Protein AF-A0A6N7SQ50-F1 (afdb_monomer)

Foldseek 3Di:
DQDPVLLFLLLQLLQVLQVPDPQKDFPAWDDWPDDPVDPRGDHTGGQQWMDGQQKIKGAQHPFWFAKAFDWAAAPDDDDFDVVLVVLLVVLVCQDVVNVHDPVSVVVSVVVNVVSVVVRVVVCVVPRGTDGPDIGHTDGTAPPQWRMFMDHPHGTQGTHHDSSVLSVQSCCRPPPVVVVVLVVLVVDDLVRQLVVQLVVCVVVVVDPDSVVSSVVSNVVNVVSVVSNVSVVVVVVVSVVVCCVSPPDPDPFKDKDKDKDKDKDWDWAWDKDFDPDDDQDAQWKKFFCQDDPQGQHHGWMWGKDWDDDPNDIFIKIATADPRNPDGDPDPPGPNRIGGDCPDVVVVVCCVVVRMTTIDIDTDTDIDIDIHMDIDIDGGDPDDDDDDDDDDDDDDDDPPVPWAKAKDWDADPVPRAIKIFIDTPDDDDPVVVVVVQVVCVVVPWHQDPVVRTIIDRDDCCVVNVHDYDYDDDDDDDDDDDDDDDDDDDDDDDDDDDDWDWDKDWDADPPPRAIKIWIATPDDDDPVVVVVVQVVVVVVVWHDDPVRNTTIDNDRCVVVSVVD

Sequence (560 aa):
MSTYYEYRDVKVMIAHKLMNMEGWKVYGYKEDRSDGMTDYYDPANWGGVAEKNGYILCVNVYGAKEPEEIRKYNYTGFSYDNSITEKIKKLEAMTVEHGASEQEEQSAKLSIERLQKKAEESAENQNRYVVTGIIPGHMANPPRSNWHIEKDGIIIAKGNGILKYAKVDSYFNYSQYKKDYENFKKQSKEEYIKNNVSDLMHHHYYTDIEKATASAESHYNDMKDTAKLIEQFEAFINKLDTTCGGLLEEGDGTVYEKVTVTEYKKENKVFETESGEIKEGQCFILKTGFNYGRSKGYVYRIHRTEYDGKEHFHAYKLNGKLTKECTGRANQANYWSYITDEIFLKWIEKGNISWCEIKEVKTPYEVEKVIKKTIKAEKKTAQKTTTEATEETNIDINGLTFEVSEDTDTRTNEKIYLVKVAEKLSREDYIKVNKYIKSIGGYYSKFKHAFLFKEDPTTLLNCSKVETVTETEEKPTETTETATETPQQEETKQSINYNITEDTHTKTGAKIWIVSPDTELNKQDFAEIKRKFATLQGFYSSFKHGFIFKYDPTDLLTTA

pLDDT: mean 78.38, std 18.91, range [21.31, 96.94]

Mean predicted aligned error: 21.2 Å

Solvent-accessible surface area (backbone atoms only — not comparable to full-atom values): 33513 Å² total; per-residue (Å²): 134,88,58,75,60,41,54,36,46,37,37,36,55,50,50,57,53,42,67,75,38,90,71,44,48,74,41,65,66,45,71,66,65,49,41,94,91,55,91,51,80,40,68,50,35,46,60,27,40,33,38,25,88,77,26,40,39,39,41,67,46,92,49,60,45,72,65,42,75,39,68,47,66,48,85,72,80,87,78,81,62,63,76,56,55,56,49,42,57,58,37,72,63,42,30,58,95,70,73,38,50,74,68,51,29,52,52,27,52,58,48,39,54,52,50,50,52,50,47,52,57,50,49,60,57,67,46,51,44,48,78,82,48,70,44,80,47,46,75,46,55,54,91,93,32,47,29,34,32,30,41,94,94,40,77,76,46,71,43,60,73,65,60,72,50,32,85,53,39,56,48,76,76,36,74,63,50,36,49,54,53,56,48,60,73,71,48,52,74,69,56,48,33,52,52,45,28,52,50,40,46,72,72,59,77,35,97,45,69,69,62,31,44,55,50,26,52,50,51,50,52,54,49,50,54,48,51,55,49,50,52,55,45,54,55,46,54,52,50,54,47,56,68,47,58,61,79,69,57,99,62,48,47,77,49,77,45,82,45,79,42,81,43,74,46,82,41,59,40,84,41,79,38,96,73,75,66,99,44,70,70,38,34,35,34,29,64,40,70,50,83,66,79,30,48,52,74,44,40,32,34,29,40,71,44,80,54,97,94,38,84,45,38,32,27,34,22,44,41,100,62,66,80,48,68,38,83,59,80,92,45,66,43,23,56,45,76,66,59,77,40,73,67,45,55,54,30,42,76,71,56,40,30,44,33,31,46,78,45,82,39,80,44,78,45,81,40,80,39,76,44,85,42,79,41,74,59,77,81,86,70,77,92,83,80,88,79,95,76,91,78,86,78,91,71,91,59,92,84,68,59,56,47,45,42,81,51,66,40,93,87,76,74,43,66,31,33,37,39,36,67,80,65,90,66,52,80,68,54,45,53,53,52,54,50,52,40,43,74,76,69,27,46,79,36,87,86,76,73,26,33,40,27,78,59,86,53,48,83,83,66,76,49,68,83,57,90,78,82,88,85,80,90,87,85,87,84,87,79,92,81,86,88,81,90,87,89,86,84,89,82,90,80,78,89,82,56,70,48,78,46,82,50,65,38,94,90,74,73,44,67,31,27,39,41,26,63,80,61,93,66,54,81,63,60,46,52,50,50,54,50,58,36,42,78,70,69,25,44,81,34,85,91,72,68,25,31,40,26,82,55,86,56,66,77,69,59,75,76,105

Secondary structure (DSSP, 8-state):
---HHHHHHHHHHHHHHHHTSTT-EEEEEE-----TTSS-----EEEEEEEETTEEEEES--S-B--EEEEEE--S-----HHHHHHHHHHHT--GGGT--HHHHHHHHHHHHHHHHHHHHHHHHHHHEEEEEEEPPBPPPPTT-SEEEEETTEEEEEE--GGGGGGGTHHHH-HHHHHHHHHHTTS-HHHHHHHHHHHHHHTTS-S-HHHHHHHHHHHHHHHHHHHHHHHHHHHHHHHHHHHH-S---TT-EEEEEEEEEEEEEEEEEEEE-S---S-TT-EEEESS-BTTTB-TT-EEEEEEEEETTEEEEEEEEBPTTSSSB---TTSGGGEE---SSHHHHHHHHTTSEEEEEEEEEEEEEEEEEEEEEEEPPP-------------------TT--EEEEEEE-TTT--EEEEEEESS---HHHHHHHHHHHHHTT-EEETTTTEEEESS-THHHHT-----------------------------------EEEEEEE-TTT--EEEEEEESSPPPHHHHHHHHHHHHHTT-EEETTTTEEEESS--HHHHS--

Radius of gyration: 40.05 Å; Cα contacts (8 Å, |Δi|>4): 757; chains: 1; bounding box: 91×83×124 Å

Structure (mmCIF, N/CA/C/O backbone):
data_AF-A0A6N7SQ50-F1
#
_entry.id   AF-A0A6N7SQ50-F1
#
loop_
_atom_site.group_PDB
_atom_site.id
_atom_site.type_symbol
_atom_site.label_atom_id
_atom_site.label_alt_id
_atom_site.label_comp_id
_atom_site.label_asym_id
_atom_site.label_entity_id
_atom_site.label_seq_id
_atom_site.pdbx_PDB_ins_code
_atom_site.Cartn_x
_atom_site.Cartn_y
_atom_site.Cartn_z
_atom_site.occupancy
_atom_site.B_iso_or_equiv
_atom_site.auth_seq_id
_atom_site.auth_comp_id
_atom_site.auth_asym_id
_atom_site.auth_atom_id
_atom_site.pdbx_PDB_model_num
ATOM 1 N N . MET A 1 1 ? 16.322 -5.158 4.891 1.00 42.97 1 MET A N 1
ATOM 2 C CA . MET A 1 1 ? 15.306 -5.768 5.779 1.00 42.97 1 MET A CA 1
ATOM 3 C C . MET A 1 1 ? 14.389 -4.656 6.245 1.00 42.97 1 MET A C 1
ATOM 5 O O . MET A 1 1 ? 14.898 -3.564 6.432 1.00 42.97 1 MET A O 1
ATOM 9 N N . SER A 1 2 ? 13.091 -4.911 6.395 1.00 55.06 2 SER A N 1
ATOM 10 C CA . SER A 1 2 ? 12.177 -3.975 7.061 1.00 55.06 2 SER A CA 1
ATOM 11 C C . SER A 1 2 ? 12.349 -4.078 8.572 1.00 55.06 2 SER A C 1
ATOM 13 O O . SER A 1 2 ? 12.309 -5.187 9.108 1.00 55.06 2 SER A O 1
ATOM 15 N N . THR A 1 3 ? 12.514 -2.956 9.253 1.00 75.00 3 THR A N 1
ATOM 16 C CA . THR A 1 3 ? 12.590 -2.892 10.711 1.00 75.00 3 THR A CA 1
ATOM 17 C C . THR A 1 3 ? 11.198 -2.779 11.334 1.00 75.00 3 THR A C 1
ATOM 19 O O . THR A 1 3 ? 10.232 -2.348 10.703 1.00 75.00 3 THR A O 1
ATOM 22 N N . TYR A 1 4 ? 11.094 -3.173 12.604 1.00 79.62 4 TYR A N 1
ATOM 23 C CA . TYR A 1 4 ? 9.895 -2.953 13.417 1.00 79.62 4 TYR A CA 1
ATOM 24 C C . TYR A 1 4 ? 9.580 -1.452 13.569 1.00 79.62 4 TYR A C 1
ATOM 26 O O . TYR A 1 4 ? 8.415 -1.057 13.518 1.00 79.62 4 TYR A O 1
ATOM 34 N N . TYR A 1 5 ? 10.624 -0.625 13.685 1.00 85.25 5 TYR A N 1
ATOM 35 C CA . TYR A 1 5 ? 10.529 0.824 13.856 1.00 85.25 5 TYR A CA 1
ATOM 36 C C . TYR A 1 5 ? 9.897 1.511 12.640 1.00 85.25 5 TYR A C 1
ATOM 38 O O . TYR A 1 5 ? 8.868 2.153 12.805 1.00 85.25 5 TYR A O 1
ATOM 46 N N . GLU A 1 6 ? 10.358 1.237 11.412 1.00 89.19 6 GLU A N 1
ATOM 47 C CA . GLU A 1 6 ? 9.754 1.804 10.188 1.00 89.19 6 GLU A CA 1
ATOM 48 C C . GLU A 1 6 ? 8.232 1.543 10.083 1.00 89.19 6 GLU A C 1
ATOM 50 O O . GLU A 1 6 ? 7.4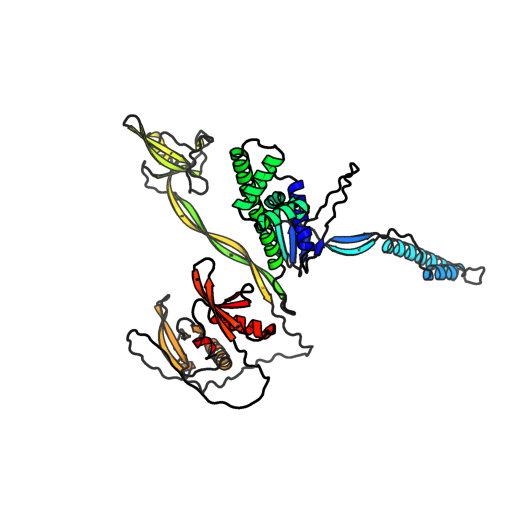86 2.365 9.552 1.00 89.19 6 GLU A O 1
ATOM 55 N N . TYR A 1 7 ? 7.743 0.405 10.597 1.00 90.69 7 TYR A N 1
ATOM 56 C CA . TYR A 1 7 ? 6.306 0.108 10.655 1.00 90.69 7 TYR A CA 1
ATOM 57 C C . TYR A 1 7 ? 5.567 0.817 11.797 1.00 90.69 7 TYR A C 1
ATOM 59 O O . TYR A 1 7 ? 4.370 1.072 11.662 1.00 90.69 7 TYR A O 1
ATOM 67 N N . ARG A 1 8 ? 6.227 1.107 12.924 1.00 91.38 8 ARG A N 1
ATOM 68 C CA . ARG A 1 8 ? 5.675 1.957 13.990 1.00 91.38 8 ARG A CA 1
ATOM 69 C C . ARG A 1 8 ? 5.523 3.385 13.477 1.00 91.38 8 ARG A C 1
ATOM 71 O O . ARG A 1 8 ? 4.431 3.933 13.581 1.00 91.38 8 ARG A O 1
ATOM 78 N N . ASP A 1 9 ? 6.570 3.920 12.866 1.00 91.69 9 ASP A N 1
ATOM 79 C CA . ASP A 1 9 ? 6.656 5.311 12.425 1.00 91.69 9 ASP A CA 1
ATOM 80 C C . ASP A 1 9 ? 5.571 5.596 11.361 1.00 91.69 9 ASP A C 1
ATOM 82 O O . ASP A 1 9 ? 4.674 6.408 11.582 1.00 91.69 9 ASP A O 1
ATOM 86 N N . VAL A 1 10 ? 5.479 4.772 10.303 1.00 94.38 10 VAL A N 1
ATOM 87 C CA . VAL A 1 10 ? 4.397 4.872 9.292 1.00 94.38 10 VAL A CA 1
ATOM 88 C C . VAL A 1 10 ? 2.995 4.754 9.892 1.00 94.38 10 VAL A C 1
ATOM 90 O O . VAL A 1 10 ? 2.074 5.440 9.445 1.00 94.38 10 VAL A O 1
ATOM 93 N N . LYS A 1 11 ? 2.798 3.892 10.896 1.00 94.56 11 LYS A N 1
ATOM 94 C CA . LYS A 1 11 ? 1.511 3.804 11.597 1.00 94.56 11 LYS A CA 1
ATOM 95 C C . LYS A 1 11 ? 1.208 5.107 12.343 1.00 94.56 11 LYS A C 1
ATOM 97 O O . LYS A 1 11 ? 0.099 5.610 12.212 1.00 94.56 11 LYS A O 1
ATOM 102 N N . VAL A 1 12 ? 2.164 5.667 13.082 1.00 94.31 12 VAL A N 1
ATOM 103 C CA . VAL A 1 12 ? 1.990 6.934 13.811 1.00 94.31 12 VAL A CA 1
ATOM 104 C C . VAL A 1 12 ? 1.664 8.082 12.849 1.00 94.31 12 VAL A C 1
ATOM 106 O O . VAL A 1 12 ? 0.665 8.764 13.071 1.00 94.31 12 VAL A O 1
ATOM 109 N N . MET A 1 13 ? 2.380 8.212 11.724 1.00 94.75 13 MET A N 1
ATOM 110 C CA . MET A 1 13 ? 2.063 9.199 10.675 1.00 94.75 13 MET A CA 1
ATOM 111 C C . MET A 1 13 ? 0.613 9.084 10.176 1.00 94.75 13 MET A C 1
ATOM 113 O O . MET A 1 13 ? -0.086 10.088 10.027 1.00 94.75 13 MET A O 1
ATOM 117 N N . ILE A 1 14 ? 0.154 7.857 9.889 1.00 96.06 14 ILE A N 1
ATOM 118 C CA . ILE A 1 14 ? -1.218 7.605 9.428 1.00 96.06 14 ILE A CA 1
ATOM 119 C C . ILE A 1 14 ? -2.209 7.967 10.542 1.00 96.06 14 ILE A C 1
ATOM 121 O O . ILE A 1 14 ? -3.156 8.701 10.281 1.00 96.06 14 ILE A O 1
ATOM 125 N N . ALA A 1 15 ? -1.974 7.529 11.781 1.00 95.94 15 ALA A N 1
ATOM 126 C CA . ALA A 1 15 ? -2.824 7.850 12.926 1.00 95.94 15 ALA A CA 1
ATOM 127 C C . ALA A 1 15 ? -2.977 9.366 13.119 1.00 95.94 15 ALA A C 1
ATOM 129 O O . ALA A 1 15 ? -4.099 9.854 13.228 1.00 95.94 15 ALA A O 1
ATOM 130 N N . HIS A 1 16 ? -1.872 10.120 13.100 1.00 93.94 16 HIS A N 1
ATOM 131 C CA . HIS A 1 16 ? -1.881 11.584 13.191 1.00 93.94 16 HIS A CA 1
ATOM 132 C C . HIS A 1 16 ? -2.691 12.221 12.069 1.00 93.94 16 HIS A C 1
ATOM 134 O O . HIS A 1 16 ? -3.482 13.125 12.323 1.00 93.94 16 HIS A O 1
ATOM 140 N N . LYS A 1 17 ? -2.534 11.750 10.829 1.00 94.62 17 LYS A N 1
ATOM 141 C CA . LYS A 1 17 ? -3.317 12.256 9.698 1.00 94.62 17 LYS A CA 1
ATOM 142 C C . LYS A 1 17 ? -4.808 12.010 9.881 1.00 94.62 17 LYS A C 1
ATOM 144 O O . LYS A 1 17 ? -5.578 12.953 9.756 1.00 94.62 17 LYS A O 1
ATOM 149 N N . LEU A 1 18 ? -5.199 10.790 10.240 1.00 95.38 18 LEU A N 1
ATOM 150 C CA . LEU A 1 18 ? -6.602 10.431 10.441 1.00 95.38 18 LEU A CA 1
ATOM 151 C C . LEU A 1 18 ? -7.224 11.189 11.625 1.00 95.38 18 LEU A C 1
ATOM 153 O O . LEU A 1 18 ? -8.330 11.690 11.489 1.00 95.38 18 LEU A O 1
ATOM 157 N N . MET A 1 19 ? -6.510 11.365 12.744 1.00 94.06 19 MET A N 1
ATOM 158 C CA . MET A 1 19 ? -6.997 12.157 13.890 1.00 94.06 19 MET A CA 1
ATOM 159 C C . MET A 1 19 ? -7.218 13.644 13.563 1.00 94.06 19 MET A C 1
ATOM 161 O O . MET A 1 19 ? -8.013 14.297 14.229 1.00 94.06 19 MET A O 1
ATOM 165 N N . ASN A 1 20 ? -6.542 14.176 12.539 1.00 92.38 20 ASN A N 1
ATOM 166 C CA . ASN A 1 20 ? -6.740 15.541 12.042 1.00 92.38 20 ASN A CA 1
ATOM 167 C C . ASN A 1 20 ? -7.801 15.638 10.921 1.00 92.38 20 ASN A C 1
ATOM 169 O O . ASN A 1 20 ? -8.004 16.720 10.371 1.00 92.38 20 ASN A O 1
ATOM 173 N N . MET A 1 21 ? -8.460 14.534 10.550 1.00 91.19 21 MET A N 1
ATOM 174 C CA . MET A 1 21 ? -9.491 14.491 9.509 1.00 91.19 21 MET A CA 1
ATOM 175 C C . MET A 1 21 ? -10.874 14.223 10.107 1.00 91.19 21 MET A C 1
ATOM 177 O O . MET A 1 21 ? -11.054 13.371 10.974 1.00 91.19 21 MET A O 1
ATOM 181 N N . GLU A 1 22 ? -11.883 14.928 9.600 1.00 88.81 22 GLU A N 1
ATOM 182 C CA . GLU A 1 22 ? -13.251 14.832 10.107 1.00 88.81 22 GLU A CA 1
ATOM 183 C C . GLU A 1 22 ? -13.849 13.424 9.925 1.00 88.81 22 GLU A C 1
ATOM 185 O O . GLU A 1 22 ? -13.666 12.768 8.892 1.00 88.81 22 GLU A O 1
ATOM 190 N N . GLY A 1 23 ? -14.585 12.954 10.935 1.00 89.12 23 GLY A N 1
ATOM 191 C CA . GLY A 1 23 ? -15.302 11.675 10.914 1.00 89.12 23 GLY A CA 1
ATOM 192 C C . GLY A 1 23 ? -14.444 10.422 11.131 1.00 89.12 23 GLY A C 1
ATOM 193 O O . GLY A 1 23 ? -14.994 9.323 11.099 1.00 89.12 23 GLY A O 1
ATOM 194 N N . TRP A 1 24 ? -13.132 10.551 11.357 1.00 94.56 24 TRP A N 1
ATOM 195 C CA . TRP A 1 24 ? -12.267 9.425 11.720 1.00 94.56 24 TRP A CA 1
ATOM 196 C C . TRP A 1 24 ? -12.158 9.246 13.234 1.00 94.56 24 TRP A C 1
ATOM 198 O O . TRP A 1 24 ? -11.878 10.183 13.978 1.00 94.56 24 TRP A O 1
ATOM 208 N N . LYS A 1 25 ? -12.295 8.000 13.686 1.00 94.69 25 LYS A N 1
ATOM 209 C CA . LYS A 1 25 ? -12.074 7.575 15.068 1.00 94.69 25 LYS A CA 1
ATOM 210 C C . LYS A 1 25 ? -10.915 6.585 15.105 1.00 94.69 25 LYS A C 1
ATOM 212 O O . LYS A 1 25 ? -11.013 5.477 14.584 1.00 94.69 25 LYS A O 1
ATOM 217 N N . VAL A 1 26 ? -9.793 7.002 15.686 1.00 95.75 26 VAL A N 1
ATOM 218 C CA . VAL A 1 26 ? -8.552 6.215 15.738 1.00 95.75 26 VAL A CA 1
ATOM 219 C C . VAL A 1 26 ? -8.467 5.471 17.070 1.00 95.75 26 VAL A C 1
ATOM 221 O O . VAL A 1 26 ? -8.563 6.079 18.134 1.00 95.75 26 VAL A O 1
ATOM 224 N N . TYR A 1 27 ? -8.279 4.152 17.020 1.00 94.06 27 TYR A N 1
ATOM 225 C CA . TYR A 1 27 ? -8.264 3.280 18.196 1.00 94.06 27 TYR A CA 1
ATOM 226 C C . TYR A 1 27 ? -6.853 2.805 18.541 1.00 94.06 27 TYR A C 1
ATOM 228 O O . TYR A 1 27 ? -6.046 2.520 17.656 1.00 94.06 27 TYR A O 1
ATOM 236 N N . GLY A 1 28 ? -6.554 2.681 19.838 1.00 89.31 28 GLY A N 1
ATOM 237 C CA . GLY A 1 28 ? -5.260 2.175 20.306 1.00 89.31 28 GLY A CA 1
ATOM 238 C C . GLY A 1 28 ? -4.066 3.026 19.859 1.00 89.31 28 GLY A C 1
ATOM 239 O O . GLY A 1 28 ? -2.992 2.481 19.609 1.00 89.31 28 GLY A O 1
ATOM 240 N N . TYR A 1 29 ? -4.261 4.338 19.686 1.00 94.12 29 TYR A N 1
ATOM 241 C CA . TYR A 1 29 ? -3.161 5.295 19.580 1.00 94.12 29 TYR A CA 1
ATOM 242 C C . TYR A 1 29 ? -2.625 5.619 20.978 1.00 94.12 29 TYR A C 1
ATOM 244 O O . TYR A 1 29 ? -3.387 5.763 21.934 1.00 94.12 29 TYR A O 1
ATOM 252 N N . LYS A 1 30 ? -1.305 5.736 21.069 1.00 92.25 30 LYS A N 1
ATOM 253 C CA . LYS A 1 30 ? -0.542 6.126 22.244 1.00 92.25 30 LYS A CA 1
ATOM 254 C C . LYS A 1 30 ? 0.427 7.229 21.826 1.00 92.25 30 LYS A C 1
ATOM 256 O O . LYS A 1 30 ? 1.180 7.058 20.869 1.00 92.25 30 LYS A O 1
ATOM 261 N N . GLU A 1 31 ? 0.384 8.341 22.549 1.00 92.00 31 GLU A N 1
ATOM 262 C CA . GLU A 1 31 ? 1.314 9.464 22.400 1.00 92.00 31 GLU A CA 1
ATOM 263 C C . GLU A 1 31 ? 2.747 9.094 22.810 1.00 92.00 31 GLU A C 1
ATOM 265 O O . GLU A 1 31 ? 2.959 8.108 23.516 1.00 92.00 31 GLU A O 1
ATOM 270 N N . ASP A 1 32 ? 3.722 9.891 22.374 1.00 90.31 32 ASP A N 1
ATOM 271 C CA . ASP A 1 32 ? 5.096 9.759 22.854 1.00 90.31 32 ASP A CA 1
ATOM 272 C C . ASP A 1 32 ? 5.177 10.211 24.316 1.00 90.31 32 ASP A C 1
ATOM 274 O O . ASP A 1 32 ? 4.696 11.288 24.673 1.00 90.31 32 ASP A O 1
ATOM 278 N N . ARG A 1 33 ? 5.759 9.360 25.159 1.00 89.62 33 ARG A N 1
ATOM 279 C CA . ARG A 1 33 ? 6.016 9.607 26.582 1.00 89.62 33 ARG A CA 1
ATOM 280 C C . ARG A 1 33 ? 7.491 9.422 26.933 1.00 89.62 33 ARG A C 1
ATOM 282 O O . ARG A 1 33 ? 7.827 9.338 28.110 1.00 89.62 33 ARG A O 1
ATOM 289 N N . SER A 1 34 ? 8.357 9.353 25.923 1.00 86.75 34 SER A N 1
ATOM 290 C CA . SER A 1 34 ? 9.804 9.323 26.103 1.00 86.75 34 SER A CA 1
ATOM 291 C C . SER A 1 34 ? 10.277 10.622 26.746 1.00 86.75 34 SER A C 1
ATOM 293 O O . SER A 1 34 ? 9.889 11.711 26.319 1.00 86.75 34 SER A O 1
ATOM 295 N N . ASP A 1 35 ? 11.153 10.515 27.736 1.00 83.81 35 ASP A N 1
ATOM 296 C CA . ASP A 1 35 ? 11.762 11.666 28.392 1.00 83.81 35 ASP A CA 1
ATOM 297 C C . ASP A 1 35 ? 13.236 11.763 27.989 1.00 83.81 35 ASP A C 1
ATOM 299 O O . ASP A 1 35 ? 14.040 10.893 28.305 1.00 83.81 35 ASP A O 1
ATOM 303 N N . GLY A 1 36 ? 13.599 12.842 27.290 1.00 80.19 36 GLY A N 1
ATOM 304 C CA . GLY A 1 36 ? 14.973 13.081 26.842 1.00 80.19 36 GLY A CA 1
ATOM 305 C C . GLY A 1 36 ? 15.967 13.402 27.967 1.00 80.19 36 GLY A C 1
ATOM 306 O O . GLY A 1 36 ? 17.165 13.476 27.698 1.00 80.19 36 GLY A O 1
ATOM 307 N N . MET A 1 37 ? 15.493 13.607 29.202 1.00 87.62 37 MET A N 1
ATOM 308 C CA . MET A 1 37 ? 16.325 13.821 30.392 1.00 87.62 37 MET A CA 1
ATOM 309 C C . MET A 1 37 ? 16.584 12.532 31.189 1.00 87.62 37 MET A C 1
ATOM 311 O O . MET A 1 37 ? 17.378 12.557 32.132 1.00 87.62 37 MET A O 1
ATOM 315 N N . THR A 1 38 ? 15.951 11.413 30.824 1.00 84.31 38 THR A N 1
ATOM 316 C CA . THR A 1 38 ? 16.150 10.093 31.443 1.00 84.31 38 THR A CA 1
ATOM 317 C C . THR A 1 38 ? 16.383 9.015 30.376 1.00 84.31 38 THR A C 1
ATOM 319 O O . THR A 1 38 ? 16.444 9.295 29.182 1.00 84.31 38 THR A O 1
ATOM 322 N N . ASP A 1 39 ? 16.568 7.761 30.789 1.00 83.69 39 ASP A N 1
ATOM 323 C CA . ASP A 1 39 ? 16.611 6.597 29.894 1.00 83.69 39 ASP A CA 1
ATOM 324 C C . ASP A 1 39 ? 15.210 6.022 29.594 1.00 83.69 39 ASP A C 1
ATOM 326 O O . ASP A 1 39 ? 15.081 4.983 28.938 1.00 83.69 39 ASP A O 1
ATOM 330 N N . TYR A 1 40 ? 14.144 6.702 30.037 1.00 87.94 40 TYR A N 1
ATOM 331 C CA . TYR A 1 40 ? 12.764 6.287 29.817 1.00 87.94 40 TYR A CA 1
ATOM 332 C C . TYR A 1 40 ? 12.337 6.521 28.360 1.00 87.94 40 TYR A C 1
ATOM 334 O O . TYR A 1 40 ? 11.909 7.607 27.969 1.00 87.94 40 TYR A O 1
ATOM 342 N N . TYR A 1 41 ? 12.446 5.468 27.549 1.00 86.19 41 TYR A N 1
ATOM 343 C CA . TYR A 1 41 ? 12.043 5.458 26.144 1.00 86.19 41 TYR A CA 1
ATOM 344 C C . TYR A 1 41 ? 10.659 4.820 25.968 1.00 86.19 41 TYR A C 1
ATOM 346 O O . TYR A 1 41 ? 10.516 3.597 26.044 1.00 86.19 41 TYR A O 1
ATOM 354 N N . ASP A 1 42 ? 9.643 5.642 25.695 1.00 88.19 42 ASP A N 1
ATOM 355 C CA . ASP A 1 42 ? 8.258 5.200 25.507 1.00 88.19 42 ASP A CA 1
ATOM 356 C C . ASP A 1 42 ? 7.583 5.905 24.308 1.00 88.19 42 ASP A C 1
ATOM 358 O O . ASP A 1 42 ? 6.680 6.731 24.476 1.00 88.19 42 ASP A O 1
ATOM 362 N N . PRO A 1 43 ? 8.048 5.612 23.079 1.00 89.50 43 PRO A N 1
ATOM 363 C CA . PRO A 1 43 ? 7.697 6.341 21.863 1.00 89.50 43 PRO A CA 1
ATOM 364 C C . PRO A 1 43 ? 6.237 6.153 21.444 1.00 89.50 43 PRO A C 1
ATOM 366 O O . PRO A 1 43 ? 5.610 5.124 21.727 1.00 89.50 43 PRO A O 1
ATOM 369 N N . ALA A 1 44 ? 5.732 7.109 20.658 1.00 92.38 44 ALA A N 1
ATOM 370 C CA . ALA A 1 44 ? 4.391 7.038 20.083 1.00 92.38 44 ALA A CA 1
ATOM 371 C C . ALA A 1 44 ? 4.160 5.719 19.322 1.00 92.38 44 ALA A C 1
ATOM 373 O O . ALA A 1 44 ? 5.038 5.196 18.628 1.00 92.38 44 ALA A O 1
ATOM 374 N N . ASN A 1 45 ? 2.952 5.168 19.431 1.00 93.38 45 ASN A N 1
ATOM 375 C CA . ASN A 1 45 ? 2.585 3.913 18.782 1.00 93.38 45 ASN A CA 1
ATOM 376 C C . ASN A 1 45 ? 1.092 3.897 18.438 1.00 93.38 45 ASN A C 1
ATOM 378 O O . ASN A 1 45 ? 0.273 4.527 19.100 1.00 93.38 45 ASN A O 1
ATOM 382 N N . TRP A 1 46 ? 0.718 3.129 17.421 1.00 95.12 46 TRP A N 1
ATOM 383 C CA . TRP A 1 46 ? -0.677 2.904 17.057 1.00 95.12 46 TRP A CA 1
ATOM 384 C C . TRP A 1 46 ? -0.934 1.424 16.791 1.00 95.12 46 TRP A C 1
ATOM 386 O O . TRP A 1 46 ? -0.167 0.768 16.082 1.00 95.12 46 TRP A O 1
ATOM 396 N N . GLY A 1 47 ? -2.037 0.901 17.329 1.00 92.06 47 GLY A N 1
ATOM 397 C CA . GLY A 1 47 ? -2.509 -0.464 17.081 1.00 92.06 47 GLY A CA 1
ATOM 398 C C . GLY A 1 47 ? -2.879 -0.753 15.621 1.00 92.06 47 GLY A C 1
ATOM 399 O O . GLY A 1 47 ? -2.911 -1.916 15.232 1.00 92.06 47 GLY A O 1
ATOM 400 N N . GLY A 1 48 ? -3.094 0.283 14.801 1.00 94.94 48 GLY A N 1
ATOM 401 C CA . GLY A 1 48 ? -3.380 0.134 13.372 1.00 94.94 48 GLY A CA 1
ATOM 402 C C . GLY A 1 48 ? -4.863 0.004 13.027 1.00 94.94 48 GLY A C 1
ATOM 403 O O . GLY A 1 48 ? -5.164 -0.421 11.919 1.00 94.94 48 GLY A O 1
ATOM 404 N N . VAL A 1 49 ? -5.781 0.339 13.941 1.00 96.62 49 VAL A N 1
ATOM 405 C CA . VAL A 1 49 ? -7.237 0.273 13.718 1.00 96.62 49 VAL A CA 1
ATOM 406 C C . VAL A 1 49 ? -7.846 1.673 13.801 1.00 96.62 49 VAL A C 1
ATOM 408 O O . VAL A 1 49 ? -7.616 2.402 14.770 1.00 96.62 49 VAL A O 1
ATOM 411 N N . ALA A 1 50 ? -8.619 2.056 12.788 1.00 96.69 50 ALA A N 1
ATOM 412 C CA . ALA A 1 50 ? -9.440 3.266 12.782 1.00 96.69 50 ALA A CA 1
ATOM 413 C C . ALA A 1 50 ? -10.779 3.009 12.082 1.00 96.69 50 ALA A C 1
ATOM 415 O O . ALA A 1 50 ? -10.902 2.090 11.280 1.00 96.69 50 ALA A O 1
ATOM 416 N N . GLU A 1 51 ? -11.773 3.838 12.367 1.00 94.75 51 GLU A N 1
ATOM 417 C CA . GLU A 1 51 ? -13.134 3.718 11.847 1.00 94.75 51 GLU A CA 1
ATOM 418 C C . GLU A 1 51 ? -13.620 5.061 11.296 1.00 94.75 51 GLU A C 1
ATOM 420 O O . GLU A 1 51 ? -13.318 6.112 11.864 1.00 94.75 51 GLU A O 1
ATOM 425 N N . LYS A 1 52 ? -14.392 5.025 10.208 1.00 92.50 52 LYS A N 1
ATOM 426 C CA . LYS A 1 52 ? -15.148 6.166 9.673 1.00 92.50 52 LYS A CA 1
ATOM 427 C C . LYS A 1 52 ? -16.389 5.648 8.955 1.00 92.50 52 LYS A C 1
ATOM 429 O O . LYS A 1 52 ? -16.263 4.779 8.102 1.00 92.50 52 LYS A O 1
ATOM 434 N N . ASN A 1 53 ? -17.580 6.167 9.262 1.00 87.81 53 ASN A N 1
ATOM 435 C CA . ASN A 1 53 ? -18.846 5.825 8.579 1.00 87.81 53 ASN A CA 1
ATOM 436 C C . ASN A 1 53 ? -19.169 4.307 8.492 1.00 87.81 53 ASN A C 1
ATOM 438 O O . ASN A 1 53 ? -19.712 3.829 7.488 1.00 87.81 53 ASN A O 1
ATOM 442 N N . GLY A 1 54 ? -18.795 3.531 9.518 1.00 87.56 54 GLY A N 1
ATOM 443 C CA . GLY A 1 54 ? -18.932 2.066 9.538 1.00 87.56 54 GLY A CA 1
ATOM 444 C C . GLY A 1 54 ? -17.947 1.309 8.634 1.00 87.56 54 GLY A C 1
ATOM 445 O O . GLY A 1 54 ? -18.077 0.100 8.468 1.00 87.56 54 GLY A O 1
ATOM 446 N N . TYR A 1 55 ? -16.971 1.997 8.036 1.00 92.81 55 TYR A N 1
ATOM 447 C CA . TYR A 1 55 ? -15.800 1.379 7.420 1.00 92.81 55 TYR A CA 1
ATOM 448 C C . TYR A 1 55 ? -14.686 1.268 8.459 1.00 92.81 55 TYR A C 1
ATOM 450 O O . TYR A 1 55 ? -14.402 2.232 9.175 1.00 92.81 55 TYR A O 1
ATOM 458 N N . ILE A 1 56 ? -14.024 0.116 8.498 1.00 95.06 56 ILE A N 1
ATOM 459 C CA . ILE A 1 56 ? -12.894 -0.170 9.380 1.00 95.06 56 ILE A CA 1
ATOM 460 C C . ILE A 1 56 ? -11.626 -0.183 8.528 1.00 95.06 56 ILE A C 1
ATOM 462 O O . ILE A 1 56 ? -11.535 -0.887 7.523 1.00 95.06 56 ILE A O 1
ATOM 466 N N . LEU A 1 57 ? -10.644 0.623 8.920 1.00 96.94 57 LEU A N 1
ATOM 467 C CA . LEU A 1 57 ? -9.303 0.655 8.354 1.00 96.94 57 LEU A CA 1
ATOM 468 C C . LEU A 1 57 ? -8.354 -0.126 9.263 1.00 96.94 57 LEU A C 1
ATOM 470 O O . LEU A 1 57 ? -8.186 0.216 10.435 1.00 96.94 57 LEU A O 1
ATOM 474 N N . CYS A 1 58 ? -7.658 -1.096 8.679 1.00 96.56 58 CYS A N 1
ATOM 475 C CA . CYS A 1 58 ? -6.645 -1.902 9.345 1.00 96.56 58 CYS A CA 1
ATOM 476 C C . CYS A 1 58 ? -5.279 -1.706 8.677 1.00 96.56 58 CYS A C 1
ATOM 478 O O . CYS A 1 58 ? -5.119 -1.932 7.477 1.00 96.56 58 CYS A O 1
ATOM 480 N N . VAL A 1 59 ? -4.270 -1.319 9.458 1.00 96.19 59 VAL A N 1
ATOM 481 C CA . VAL A 1 59 ? -2.906 -0.999 9.015 1.00 96.19 59 VAL A CA 1
ATOM 482 C C . VAL A 1 59 ? -1.906 -1.839 9.802 1.00 96.19 59 VAL A C 1
ATOM 484 O O . VAL A 1 59 ? -1.703 -1.640 10.994 1.00 96.19 59 VAL A O 1
ATOM 487 N N . ASN A 1 60 ? -1.260 -2.786 9.119 1.00 93.75 60 ASN A N 1
ATOM 488 C CA . ASN A 1 60 ? -0.272 -3.711 9.683 1.00 93.75 60 ASN A CA 1
ATOM 489 C C . ASN A 1 60 ? -0.736 -4.443 10.969 1.00 93.75 60 ASN A C 1
ATOM 491 O O . ASN A 1 60 ? 0.061 -4.696 11.871 1.00 93.75 60 ASN A O 1
ATOM 495 N N . VAL A 1 61 ? -2.030 -4.783 11.045 1.00 91.88 61 VAL A N 1
ATOM 496 C CA . VAL A 1 61 ? -2.596 -5.669 12.075 1.00 91.88 61 VAL A CA 1
ATOM 497 C C . VAL A 1 61 ? -2.050 -7.097 11.940 1.00 91.88 61 VAL A C 1
ATOM 499 O O . VAL A 1 61 ? -1.817 -7.574 10.825 1.00 91.88 61 VAL A O 1
ATOM 502 N N . TYR A 1 62 ? -1.844 -7.765 13.080 1.00 83.50 62 TYR A N 1
ATOM 503 C CA . TYR A 1 62 ? -1.215 -9.093 13.177 1.00 83.50 62 TYR A CA 1
ATOM 504 C C . TYR A 1 62 ? -2.131 -10.243 12.725 1.00 83.50 62 TYR A C 1
ATOM 506 O O . TYR A 1 62 ? -1.666 -11.215 12.135 1.00 83.50 62 TYR A O 1
ATOM 514 N N . GLY A 1 63 ? -3.433 -10.132 12.983 1.00 89.94 63 GLY A N 1
ATOM 515 C CA . GLY A 1 63 ? -4.433 -11.156 12.692 1.00 89.94 63 GLY A CA 1
ATOM 516 C C . GLY A 1 63 ? -5.841 -10.600 12.875 1.00 89.94 63 GLY A C 1
ATOM 517 O O . GLY A 1 63 ? -5.993 -9.413 13.157 1.00 89.94 63 GLY A O 1
ATOM 518 N N . ALA A 1 64 ? -6.851 -11.451 12.702 1.00 92.56 64 ALA A N 1
ATOM 519 C CA . ALA A 1 64 ? -8.232 -11.082 12.989 1.00 92.56 64 ALA A CA 1
ATOM 520 C C . ALA A 1 64 ? -8.449 -10.938 14.504 1.00 92.56 64 ALA A C 1
ATOM 522 O O . ALA A 1 64 ? -7.791 -11.622 15.294 1.00 92.56 64 ALA A O 1
ATOM 523 N N . LYS A 1 65 ? -9.381 -10.071 14.898 1.00 92.81 65 LYS A N 1
ATOM 524 C CA . LYS A 1 65 ? -9.793 -9.864 16.289 1.00 92.81 65 LYS A CA 1
ATOM 525 C C . LYS A 1 65 ? -11.299 -9.658 16.379 1.00 92.81 65 LYS A C 1
ATOM 527 O O . LYS A 1 65 ? -11.876 -8.967 15.546 1.00 92.81 65 LYS A O 1
ATOM 532 N N . GLU A 1 66 ? -11.893 -10.176 17.444 1.00 91.94 66 GLU A N 1
ATOM 533 C CA . GLU A 1 66 ? -13.249 -9.813 17.862 1.00 91.94 66 GLU A CA 1
ATOM 534 C C . GLU A 1 66 ? -13.298 -8.376 18.425 1.00 91.94 66 GLU A C 1
ATOM 536 O O . GLU A 1 66 ? -12.245 -7.826 18.774 1.00 91.94 66 GLU A O 1
ATOM 541 N N . PRO A 1 67 ? -14.487 -7.749 18.527 1.00 91.38 67 PRO A N 1
ATOM 542 C CA . PRO A 1 67 ? -14.636 -6.432 19.143 1.00 91.38 67 PRO A CA 1
ATOM 543 C C . PRO A 1 67 ? -14.122 -6.403 20.590 1.00 91.38 67 PRO A C 1
ATOM 545 O O . PRO A 1 67 ? -14.415 -7.298 21.382 1.00 91.38 67 PRO A O 1
ATOM 548 N N . GLU A 1 68 ? -13.372 -5.359 20.948 1.00 89.38 68 GLU A N 1
ATOM 549 C CA . GLU A 1 68 ? -12.665 -5.260 22.235 1.00 89.38 68 GLU A CA 1
ATOM 550 C C . GLU A 1 68 ? -13.133 -4.023 23.020 1.00 89.38 68 GLU A C 1
ATOM 552 O O . GLU A 1 68 ? -13.111 -2.902 22.513 1.00 89.38 68 GLU A O 1
ATOM 557 N N . GLU A 1 69 ? -13.575 -4.204 24.266 1.00 88.56 69 GLU A N 1
ATOM 558 C CA . GLU A 1 69 ? -14.023 -3.099 25.124 1.00 88.56 69 GLU A CA 1
ATOM 559 C C . GLU A 1 69 ? -12.861 -2.187 25.540 1.00 88.56 69 GLU A C 1
ATOM 561 O O . GLU A 1 69 ? -11.854 -2.634 26.092 1.00 88.56 69 GLU A O 1
ATOM 566 N N . ILE A 1 70 ? -13.041 -0.877 25.384 1.00 84.38 70 ILE A N 1
ATOM 567 C CA . ILE A 1 70 ? -12.132 0.131 25.930 1.00 84.38 70 ILE A CA 1
ATOM 568 C C . ILE A 1 70 ? -12.534 0.374 27.384 1.00 84.38 70 ILE A C 1
ATOM 570 O O . ILE A 1 70 ? -13.568 0.981 27.665 1.00 84.38 70 ILE A O 1
ATOM 574 N N . ARG A 1 71 ? -11.724 -0.127 28.317 1.00 83.56 71 ARG A N 1
ATOM 575 C CA . ARG A 1 71 ? -12.011 -0.116 29.758 1.00 83.56 71 ARG A CA 1
ATOM 576 C C . ARG A 1 71 ? -11.228 0.987 30.468 1.00 83.56 71 ARG A C 1
ATOM 578 O O . ARG A 1 71 ? -10.000 0.999 30.441 1.00 83.56 71 ARG A O 1
ATOM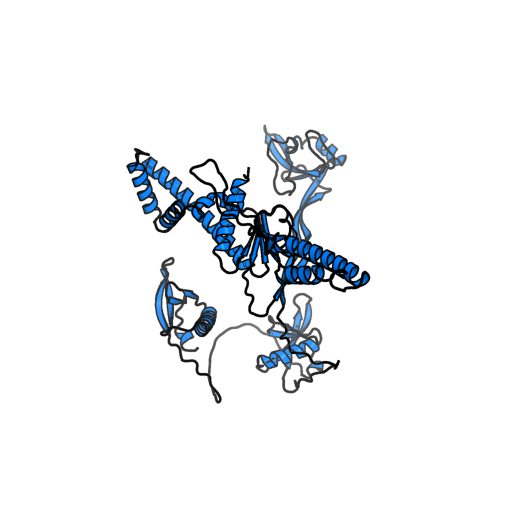 585 N N . LYS A 1 72 ? -11.934 1.896 31.145 1.00 80.31 72 LYS A N 1
ATOM 586 C CA . LYS A 1 72 ? -11.361 2.914 32.036 1.00 80.31 72 LYS A CA 1
ATOM 587 C C . LYS A 1 72 ? -11.544 2.473 33.485 1.00 80.31 72 LYS A C 1
ATOM 589 O O . LYS A 1 72 ? -12.663 2.465 33.988 1.00 80.31 72 LYS A O 1
ATOM 594 N N . TYR A 1 73 ? -10.451 2.109 34.144 1.00 73.81 73 TYR A N 1
ATOM 595 C CA . TYR A 1 73 ? -10.473 1.622 35.523 1.00 73.81 73 TYR A CA 1
ATOM 596 C C . TYR A 1 73 ? -10.737 2.761 36.521 1.00 73.81 73 TYR A C 1
ATOM 598 O O . TYR A 1 73 ? -10.195 3.861 36.380 1.00 73.81 73 TYR A O 1
ATOM 606 N N . ASN A 1 74 ? -11.586 2.501 37.519 1.00 69.31 74 ASN A N 1
ATOM 607 C CA . ASN A 1 74 ? -11.965 3.475 38.545 1.00 69.31 74 ASN A CA 1
ATOM 608 C C . ASN A 1 74 ? -11.032 3.341 39.757 1.00 69.31 74 ASN A C 1
ATOM 610 O O . ASN A 1 74 ? -11.262 2.533 40.647 1.00 69.31 74 ASN A O 1
ATOM 614 N N . TYR A 1 75 ? -9.972 4.151 39.808 1.00 62.31 75 TYR A N 1
ATOM 615 C CA . TYR A 1 75 ? -9.003 4.130 40.918 1.00 62.31 75 TYR A CA 1
ATOM 616 C C . TYR A 1 75 ? -9.444 4.935 42.160 1.00 62.31 75 TYR A C 1
ATOM 618 O O . TYR A 1 75 ? -8.722 4.989 43.152 1.00 62.31 75 TYR A O 1
ATOM 626 N N . THR A 1 76 ? -10.609 5.588 42.119 1.00 57.00 76 THR A N 1
ATOM 627 C CA . THR A 1 76 ? -11.172 6.365 43.235 1.00 57.00 76 THR A CA 1
ATOM 628 C C . THR A 1 76 ? -11.926 5.456 44.201 1.00 57.00 76 THR A C 1
ATOM 630 O O . THR A 1 76 ? -12.906 4.823 43.815 1.00 57.00 76 THR A O 1
ATOM 633 N N . GLY A 1 77 ? -11.469 5.395 45.452 1.00 52.34 77 GLY A N 1
ATOM 634 C CA . GLY A 1 77 ? -11.923 4.408 46.429 1.00 52.34 77 GLY A CA 1
ATOM 635 C C . GLY A 1 77 ? -13.379 4.544 46.890 1.00 52.34 77 GLY A C 1
ATOM 636 O O . GLY A 1 77 ? -13.802 5.601 47.343 1.00 52.34 77 GLY A O 1
ATOM 637 N N . PHE A 1 78 ? -14.083 3.413 46.824 1.00 47.16 78 PHE A N 1
ATOM 638 C CA . PHE A 1 78 ? -14.983 2.852 47.841 1.00 47.16 78 PHE A CA 1
ATOM 639 C C . PHE A 1 78 ? -15.862 3.818 48.667 1.00 47.16 78 PHE A C 1
ATOM 641 O O . PHE A 1 78 ? -15.412 4.448 49.623 1.00 47.16 78 PHE A O 1
ATOM 648 N N . SER A 1 79 ? -17.168 3.796 48.391 1.00 48.25 79 SER A N 1
ATOM 649 C CA . SER A 1 79 ? -18.216 4.277 49.297 1.00 48.25 79 SER A CA 1
ATOM 650 C C . SER A 1 79 ? -19.408 3.318 49.235 1.00 48.25 79 SER A C 1
ATOM 652 O O . SER A 1 79 ? -19.831 2.942 48.142 1.00 48.25 79 SER A O 1
ATOM 654 N N . TYR A 1 80 ? -19.937 2.901 50.388 1.00 54.16 80 TYR A N 1
ATOM 655 C CA . TYR A 1 80 ? -21.142 2.067 50.446 1.00 54.16 80 TYR A CA 1
ATOM 656 C C . TYR A 1 80 ? -22.392 2.892 50.108 1.00 54.16 80 TYR A C 1
ATOM 658 O O . TYR A 1 80 ? -22.536 4.030 50.554 1.00 54.16 80 TYR A O 1
ATOM 666 N N . ASP A 1 81 ? -23.341 2.293 49.385 1.00 64.81 81 ASP A N 1
ATOM 667 C CA . ASP A 1 81 ? -24.677 2.868 49.203 1.00 64.81 81 ASP A CA 1
ATOM 668 C C . ASP A 1 81 ? -25.378 2.984 50.570 1.00 64.81 81 ASP A C 1
ATOM 670 O O . ASP A 1 81 ? -25.760 1.981 51.183 1.00 64.81 81 ASP A O 1
ATOM 674 N N . ASN A 1 82 ? -25.562 4.223 51.042 1.00 68.81 82 ASN A N 1
ATOM 675 C CA . ASN A 1 82 ? -26.210 4.530 52.321 1.00 68.81 82 ASN A CA 1
ATOM 676 C C . ASN A 1 82 ? -27.581 3.847 52.475 1.00 68.81 82 ASN A C 1
ATOM 678 O O . ASN A 1 82 ? -27.950 3.472 53.587 1.00 68.81 82 ASN A O 1
ATOM 682 N N . SER A 1 83 ? -28.315 3.619 51.379 1.00 76.12 83 SER A N 1
ATOM 683 C CA . SER A 1 83 ? -29.630 2.972 51.413 1.00 76.12 83 SER A CA 1
ATOM 684 C C . SER A 1 83 ? -29.570 1.477 51.756 1.00 76.12 83 SER A C 1
ATOM 686 O O . SER A 1 83 ? -30.557 0.922 52.249 1.00 76.12 83 SER A O 1
ATOM 688 N N . ILE A 1 84 ? -28.430 0.816 51.524 1.00 75.31 84 ILE A N 1
ATOM 689 C CA . ILE A 1 84 ? -28.177 -0.566 51.952 1.00 75.31 84 ILE A CA 1
ATOM 690 C C . ILE A 1 84 ? -27.752 -0.569 53.423 1.00 75.31 84 ILE A C 1
ATOM 692 O O . ILE A 1 84 ? -28.313 -1.326 54.215 1.00 75.31 84 ILE A O 1
ATOM 696 N N . THR A 1 85 ? -26.855 0.340 53.812 1.00 77.31 85 THR A N 1
ATOM 697 C CA . THR A 1 85 ? -26.405 0.520 55.203 1.00 77.31 85 THR A CA 1
ATOM 698 C C . THR A 1 85 ? -27.573 0.794 56.159 1.00 77.31 85 THR A C 1
ATOM 700 O O . THR A 1 85 ? -27.647 0.209 57.237 1.00 77.31 85 THR A O 1
ATOM 703 N N . GLU A 1 86 ? -28.537 1.630 55.764 1.00 82.88 86 GLU A N 1
ATOM 704 C CA . GLU A 1 86 ? -29.756 1.878 56.547 1.00 82.88 86 GLU A CA 1
ATOM 705 C C . GLU A 1 86 ? -30.679 0.657 56.658 1.00 82.88 86 GLU A C 1
ATOM 707 O O . GLU A 1 86 ? -31.346 0.484 57.679 1.00 82.88 86 GLU A O 1
ATOM 712 N N . LYS A 1 87 ? -30.744 -0.193 55.625 1.00 84.62 87 LYS A N 1
ATOM 713 C CA . LYS A 1 87 ? -31.546 -1.427 55.656 1.00 84.62 87 LYS A CA 1
ATOM 714 C C . LYS A 1 87 ? -30.912 -2.481 56.553 1.00 84.62 87 LYS A C 1
ATOM 716 O O . LYS A 1 87 ? -31.637 -3.106 57.316 1.00 84.62 87 LYS A O 1
ATOM 721 N N . ILE A 1 88 ? -29.587 -2.627 56.511 1.00 84.50 88 ILE A N 1
ATOM 722 C CA . ILE A 1 88 ? -28.846 -3.518 57.412 1.00 84.50 88 ILE A CA 1
ATOM 723 C C . ILE A 1 88 ? -29.083 -3.094 58.868 1.00 84.50 88 ILE A C 1
ATOM 725 O O . ILE A 1 88 ? -29.593 -3.902 59.633 1.00 84.50 88 ILE A O 1
ATOM 729 N N . LYS A 1 89 ? -28.909 -1.808 59.212 1.00 85.69 89 LYS A N 1
ATOM 730 C CA . LYS A 1 89 ? -29.210 -1.289 60.565 1.00 85.69 89 LYS A CA 1
ATOM 731 C C . LYS A 1 89 ? -30.644 -1.566 61.040 1.00 85.69 89 LYS A C 1
ATOM 733 O O . LYS A 1 89 ? -30.864 -1.827 62.217 1.00 85.69 89 LYS A O 1
ATOM 738 N N . LYS A 1 90 ? -31.635 -1.499 60.141 1.00 86.44 90 LYS A N 1
ATOM 739 C CA . LYS A 1 90 ? -33.043 -1.810 60.464 1.00 86.44 90 LYS A CA 1
ATOM 740 C C . LYS A 1 90 ? -33.289 -3.307 60.674 1.00 86.44 90 LYS A C 1
ATOM 742 O O . LYS A 1 90 ? -34.151 -3.656 61.470 1.00 86.44 90 LYS A O 1
ATOM 747 N N . LEU A 1 91 ? -32.554 -4.174 59.977 1.00 85.06 91 LEU A N 1
ATOM 748 C CA . LEU A 1 91 ? -32.617 -5.627 60.158 1.00 85.06 91 LEU A CA 1
ATOM 749 C C . LEU A 1 91 ? -31.863 -6.072 61.422 1.00 85.06 91 LEU A C 1
ATOM 751 O O . LEU A 1 91 ? -32.349 -6.942 62.133 1.00 85.06 91 LEU A O 1
ATOM 755 N N . GLU A 1 92 ? -30.727 -5.445 61.739 1.00 82.69 92 GLU A N 1
ATOM 756 C CA . GLU A 1 92 ? -29.949 -5.686 62.968 1.00 82.69 92 GLU A CA 1
ATOM 757 C C . GLU A 1 92 ? -30.731 -5.324 64.241 1.00 82.69 92 GLU A C 1
ATOM 759 O O . GLU A 1 92 ? -30.520 -5.933 65.284 1.00 82.69 92 GLU A O 1
ATOM 764 N N . ALA A 1 93 ? -31.664 -4.371 64.154 1.00 82.75 93 ALA A N 1
ATOM 765 C CA . ALA A 1 93 ? -32.549 -3.987 65.255 1.00 82.75 93 ALA A CA 1
ATOM 766 C C . ALA A 1 93 ? -33.731 -4.956 65.493 1.00 82.75 93 ALA A C 1
ATOM 768 O O . ALA A 1 93 ? -34.469 -4.774 66.460 1.00 82.75 93 ALA A O 1
ATOM 769 N N . MET A 1 94 ? -33.942 -5.964 64.635 1.00 76.31 94 MET A N 1
ATOM 770 C CA . MET A 1 94 ? -35.003 -6.970 64.796 1.00 76.31 94 MET A CA 1
ATOM 771 C C . MET A 1 94 ? -34.456 -8.245 65.446 1.00 76.31 94 MET A C 1
ATOM 773 O O . MET A 1 94 ? -34.183 -9.242 64.779 1.00 76.31 94 MET A O 1
ATOM 777 N N . THR A 1 95 ? -34.304 -8.190 66.769 1.00 73.25 95 THR A N 1
ATOM 778 C CA . THR A 1 95 ? -33.849 -9.299 67.622 1.00 73.25 95 THR A CA 1
ATOM 779 C C . THR A 1 95 ? -34.945 -9.758 68.585 1.00 73.25 95 THR A C 1
ATOM 781 O O . THR A 1 95 ? -35.900 -9.025 68.866 1.00 73.25 95 THR A O 1
ATOM 784 N N . VAL A 1 96 ? -34.792 -10.957 69.150 1.00 63.50 96 VAL A N 1
ATOM 785 C CA . VAL A 1 96 ? -35.683 -11.482 70.200 1.00 63.50 96 VAL A CA 1
ATOM 786 C C . VAL A 1 96 ? -35.694 -10.580 71.447 1.00 63.50 96 VAL A C 1
ATOM 788 O O . VAL A 1 96 ? -36.751 -10.369 72.040 1.00 63.50 96 VAL A O 1
ATOM 791 N N . GLU A 1 97 ? -34.572 -9.935 71.794 1.00 67.12 97 GLU A N 1
ATOM 792 C CA . GLU A 1 97 ? -34.509 -8.912 72.861 1.00 67.12 97 GLU A CA 1
ATOM 793 C C . GLU A 1 97 ? -35.321 -7.637 72.558 1.00 67.12 97 GLU A C 1
ATOM 795 O O . GLU A 1 97 ? -35.560 -6.825 73.453 1.00 67.12 97 GLU A O 1
ATOM 800 N N . HIS A 1 98 ? -35.747 -7.428 71.311 1.00 68.38 98 HIS A N 1
ATOM 801 C CA . HIS A 1 98 ? -36.612 -6.318 70.893 1.00 68.38 98 HIS A CA 1
ATOM 802 C C . HIS A 1 98 ? -38.030 -6.776 70.509 1.00 68.38 98 HIS A C 1
ATOM 804 O O . HIS A 1 98 ? -38.803 -6.005 69.943 1.00 68.38 98 HIS A O 1
ATOM 810 N N . GLY A 1 99 ? -38.404 -8.006 70.879 1.00 71.94 99 GLY A N 1
ATOM 811 C CA . GLY A 1 99 ? -39.765 -8.528 70.737 1.00 71.94 99 GLY A CA 1
ATOM 812 C C . GLY A 1 99 ? -40.081 -9.177 69.389 1.00 71.94 99 GLY A C 1
ATOM 813 O O . GLY A 1 99 ? -41.247 -9.475 69.137 1.00 71.94 99 GLY A O 1
ATOM 814 N N . ALA A 1 100 ? -39.078 -9.415 68.537 1.00 74.81 100 ALA A N 1
ATOM 815 C CA . ALA A 1 100 ? -39.238 -10.255 67.351 1.00 74.81 100 ALA A CA 1
ATOM 816 C C . ALA A 1 100 ? -39.312 -11.743 67.740 1.00 74.81 100 ALA A C 1
ATOM 818 O O . ALA A 1 100 ? -38.733 -12.172 68.739 1.00 74.81 100 ALA A O 1
ATOM 819 N N . SER A 1 101 ? -39.993 -12.560 66.938 1.00 81.06 101 SER A N 1
ATOM 820 C CA . SER A 1 101 ? -39.939 -14.018 67.084 1.00 81.06 101 SER A CA 1
ATOM 821 C C . SER A 1 101 ? -38.594 -14.589 66.610 1.00 81.06 101 SER A C 1
ATOM 823 O O . SER A 1 101 ? -37.917 -14.013 65.756 1.00 81.06 101 SER A O 1
ATOM 825 N N . GLU A 1 102 ? -38.221 -15.780 67.094 1.00 78.38 102 GLU A N 1
ATOM 826 C CA . GLU A 1 102 ? -37.002 -16.486 66.649 1.00 78.38 102 GLU A CA 1
ATOM 827 C C . GLU A 1 102 ? -36.959 -16.685 65.120 1.00 78.38 102 GLU A C 1
ATOM 829 O O . GLU A 1 102 ? -35.893 -16.679 64.503 1.00 78.38 102 GLU A O 1
ATOM 834 N N . GLN A 1 103 ? -38.132 -16.830 64.499 1.00 80.94 103 GLN A N 1
ATOM 835 C CA . GLN A 1 103 ? -38.311 -17.009 63.057 1.00 80.94 103 GLN A CA 1
ATOM 836 C C . GLN A 1 103 ? -38.061 -15.701 62.289 1.00 80.94 103 GLN A C 1
ATOM 838 O O . GLN A 1 103 ? -37.459 -15.716 61.212 1.00 80.94 103 GLN A O 1
ATOM 843 N N . GLU A 1 104 ? -38.465 -14.560 62.852 1.00 78.12 104 GLU A N 1
ATOM 844 C CA . GLU A 1 104 ? -38.190 -13.233 62.295 1.00 78.12 104 GLU A CA 1
ATOM 845 C C . GLU A 1 104 ? -36.711 -12.858 62.437 1.00 78.12 104 GLU A C 1
ATOM 847 O O . GLU A 1 104 ? -36.130 -12.372 61.469 1.00 78.12 104 GLU A O 1
ATOM 852 N N . GLU A 1 105 ? -36.062 -13.170 63.566 1.00 79.88 105 GLU A N 1
ATOM 853 C CA . GLU A 1 105 ? -34.619 -12.938 63.739 1.00 79.88 105 GLU A CA 1
ATOM 854 C C . GLU A 1 105 ? -33.787 -13.779 62.746 1.00 79.88 105 GLU A C 1
ATOM 856 O O . GLU A 1 105 ? -32.836 -13.282 62.135 1.00 79.88 105 GLU A O 1
ATOM 861 N N . GLN A 1 106 ? -34.161 -15.044 62.511 1.00 82.38 106 GLN A N 1
ATOM 862 C CA . GLN A 1 106 ? -33.523 -15.881 61.483 1.00 82.38 106 GLN A CA 1
ATOM 863 C C . GLN A 1 106 ? -33.740 -15.328 60.062 1.00 82.38 106 GLN A C 1
ATOM 865 O O . GLN A 1 106 ? -32.803 -15.291 59.260 1.00 82.38 106 GLN A O 1
ATOM 870 N N . SER A 1 107 ? -34.947 -14.841 59.755 1.00 85.00 107 SER A N 1
ATOM 871 C CA . SER A 1 107 ? -35.267 -14.186 58.478 1.00 85.00 107 SER A CA 1
ATOM 872 C C . SER A 1 107 ? -34.494 -12.872 58.278 1.00 85.00 107 SER A C 1
ATOM 874 O O . SER A 1 107 ? -33.999 -12.593 57.179 1.00 85.00 107 SER A O 1
ATOM 876 N N . ALA A 1 108 ? -34.316 -12.087 59.346 1.00 83.38 108 ALA A N 1
ATOM 877 C CA . ALA A 1 108 ? -33.525 -10.862 59.343 1.00 83.38 108 ALA A CA 1
ATOM 878 C C . ALA A 1 108 ? -32.042 -11.155 59.071 1.00 83.38 108 ALA A C 1
ATOM 880 O O . ALA A 1 108 ? -31.467 -10.537 58.176 1.00 83.38 108 ALA A O 1
ATOM 881 N N . LYS A 1 109 ? -31.451 -12.160 59.735 1.00 86.25 109 LYS A N 1
ATOM 882 C CA . LYS A 1 109 ? -30.063 -12.606 59.491 1.00 86.25 109 LYS A CA 1
ATOM 883 C C . LYS A 1 109 ? -29.835 -13.043 58.039 1.00 86.25 109 LYS A C 1
ATOM 885 O O . LYS A 1 109 ? -28.919 -12.538 57.394 1.00 86.25 109 LYS A O 1
ATOM 890 N N . LEU A 1 110 ? -30.717 -13.880 57.485 1.00 86.94 110 LEU A N 1
ATOM 891 C CA . LEU A 1 110 ? -30.673 -14.287 56.069 1.00 86.94 110 LEU A CA 1
ATOM 892 C C . LEU A 1 110 ? -30.832 -13.102 55.097 1.00 86.94 110 LEU A C 1
ATOM 894 O O . LEU A 1 110 ? -30.295 -13.114 53.988 1.00 86.94 110 LEU A O 1
ATOM 898 N N . SER A 1 111 ? -31.580 -12.071 55.493 1.00 85.56 111 SER A N 1
ATOM 899 C CA . SER A 1 111 ? -31.763 -10.855 54.695 1.00 85.56 111 SER A CA 1
ATOM 900 C C . SER A 1 111 ? -30.544 -9.930 54.759 1.00 85.56 111 SER A C 1
ATOM 902 O O . SER A 1 111 ? -30.180 -9.352 53.735 1.00 85.56 111 SER A O 1
ATOM 904 N N . ILE A 1 112 ? -29.883 -9.829 55.918 1.00 84.50 112 ILE A N 1
ATOM 905 C CA . ILE A 1 112 ? -28.603 -9.124 56.090 1.00 84.50 112 ILE A CA 1
ATOM 906 C C . ILE A 1 112 ? -27.529 -9.784 55.223 1.00 84.50 112 ILE A C 1
ATOM 908 O O . ILE A 1 112 ? -26.909 -9.091 54.424 1.00 84.50 112 ILE A O 1
ATOM 912 N N . GLU A 1 113 ? -27.378 -11.110 55.293 1.00 85.56 113 GLU A N 1
ATOM 913 C CA . GLU A 1 113 ? -26.398 -11.867 54.500 1.00 85.56 113 GLU A CA 1
ATOM 914 C C . GLU A 1 113 ? -26.593 -11.646 52.987 1.00 85.56 113 GLU A C 1
ATOM 916 O O . GLU A 1 113 ? -25.645 -11.338 52.263 1.00 85.56 113 GLU A O 1
ATOM 921 N N . ARG A 1 114 ? -27.842 -11.692 52.494 1.00 86.25 114 ARG A N 1
ATOM 922 C CA . ARG A 1 114 ? -28.148 -11.357 51.088 1.00 86.25 114 ARG A CA 1
ATOM 923 C C . ARG A 1 114 ? -27.827 -9.908 50.730 1.00 86.25 114 ARG A C 1
ATOM 925 O O . ARG A 1 114 ? -27.399 -9.656 49.607 1.00 86.25 114 ARG A O 1
ATOM 932 N N . LEU A 1 115 ? -28.079 -8.951 51.624 1.00 83.19 115 LEU A N 1
ATOM 933 C CA . LEU A 1 115 ? -27.806 -7.533 51.368 1.00 83.19 115 LEU A CA 1
ATOM 934 C C . LEU A 1 115 ? -26.308 -7.222 51.404 1.00 83.19 115 LEU A C 1
ATOM 936 O O . LEU A 1 115 ? -25.853 -6.440 50.575 1.00 83.19 115 LEU A O 1
ATOM 940 N N . GLN A 1 116 ? -25.551 -7.865 52.296 1.00 79.62 116 GLN A N 1
ATOM 941 C CA . GLN A 1 116 ? -24.090 -7.813 52.346 1.00 79.62 116 GLN A CA 1
ATOM 942 C C . GLN A 1 116 ? -23.497 -8.392 51.060 1.00 79.62 116 GLN A C 1
ATOM 944 O O . GLN A 1 116 ? -22.817 -7.672 50.335 1.00 79.62 116 GLN A O 1
ATOM 949 N N . LYS A 1 117 ? -23.876 -9.620 50.684 1.00 79.75 117 LYS A N 1
ATOM 950 C CA . LYS A 1 117 ? -23.428 -10.244 49.432 1.00 79.75 117 LYS A CA 1
ATOM 951 C C . LYS A 1 117 ? -23.791 -9.416 48.193 1.00 79.75 117 LYS A C 1
ATOM 953 O O . LYS A 1 117 ? -22.971 -9.236 47.300 1.00 79.75 117 LYS A O 1
ATOM 958 N N . LYS A 1 118 ? -24.997 -8.840 48.148 1.00 78.81 118 LYS A N 1
ATOM 959 C CA . LYS A 1 118 ? -25.414 -7.942 47.058 1.00 78.81 118 LYS A CA 1
ATOM 960 C C . LYS A 1 118 ? -24.611 -6.633 47.034 1.00 78.81 118 LYS A C 1
ATOM 962 O O . LYS A 1 118 ? -24.367 -6.097 45.954 1.00 78.81 118 LYS A O 1
ATOM 967 N N . ALA A 1 119 ? -24.212 -6.107 48.193 1.00 70.00 119 ALA A N 1
ATOM 968 C CA . ALA A 1 119 ? -23.333 -4.944 48.278 1.00 70.00 119 ALA A CA 1
ATOM 969 C C . ALA A 1 119 ? -21.913 -5.280 47.798 1.00 70.00 119 ALA A C 1
ATOM 971 O O . ALA A 1 119 ? -21.343 -4.496 47.046 1.00 70.00 119 ALA A O 1
ATOM 972 N N . GLU A 1 120 ? -21.382 -6.453 48.153 1.00 65.06 120 GLU A N 1
ATOM 973 C CA . GLU A 1 120 ? -20.094 -6.970 47.670 1.00 65.06 120 GLU A CA 1
ATOM 974 C C . GLU A 1 120 ? -20.097 -7.162 46.143 1.00 65.06 120 GLU A C 1
ATOM 976 O O . GLU A 1 120 ? -19.257 -6.586 45.456 1.00 65.06 120 GLU A O 1
ATOM 981 N N . GLU A 1 121 ? -21.092 -7.866 45.589 1.00 65.62 121 GLU A N 1
ATOM 982 C CA . GLU A 1 121 ? -21.257 -8.079 44.139 1.00 65.62 121 GLU A CA 1
ATOM 983 C C . GLU A 1 121 ? -21.430 -6.757 43.363 1.00 65.62 121 GLU A C 1
ATOM 985 O O . GLU A 1 121 ? -20.899 -6.589 42.259 1.00 65.62 121 GLU A O 1
ATOM 990 N N . SER A 1 122 ? -22.155 -5.787 43.935 1.00 60.97 122 SER A N 1
ATOM 991 C CA . SER A 1 122 ? -22.320 -4.453 43.342 1.00 60.97 122 SER A CA 1
ATOM 992 C C . SER A 1 122 ? -21.028 -3.631 43.419 1.00 60.97 122 SER A C 1
ATOM 994 O O . SER A 1 122 ? -20.694 -2.923 42.467 1.00 60.97 122 SER A O 1
ATOM 996 N N . ALA A 1 123 ? -20.279 -3.739 44.520 1.00 56.28 123 ALA A N 1
ATOM 997 C CA . ALA A 1 123 ? -19.006 -3.054 44.711 1.00 56.28 123 ALA A CA 1
ATOM 998 C C . ALA A 1 123 ? -17.890 -3.637 43.827 1.00 56.28 123 ALA A C 1
ATOM 1000 O O . ALA A 1 123 ? -17.093 -2.868 43.291 1.00 56.28 123 ALA A O 1
ATOM 1001 N N . GLU A 1 124 ? -17.835 -4.956 43.616 1.00 54.75 124 GLU A N 1
ATOM 1002 C CA . GLU A 1 124 ? -16.865 -5.576 42.701 1.00 54.75 124 GLU A CA 1
ATOM 1003 C C . GLU A 1 124 ? -17.106 -5.176 41.238 1.00 54.75 124 GLU A C 1
ATOM 1005 O O . GLU A 1 124 ? -16.145 -4.972 40.491 1.00 54.75 124 GLU A O 1
ATOM 1010 N N . ASN A 1 125 ? -18.371 -5.033 40.828 1.00 52.34 125 ASN A N 1
ATOM 1011 C CA . ASN A 1 125 ? -18.722 -4.678 39.452 1.00 52.34 125 ASN A CA 1
ATOM 1012 C C . ASN A 1 125 ? -18.610 -3.172 39.155 1.00 52.34 125 ASN A C 1
ATOM 1014 O O . ASN A 1 125 ? -18.123 -2.813 38.086 1.00 52.34 125 ASN A O 1
ATOM 1018 N N . GLN A 1 126 ? -19.000 -2.276 40.072 1.00 52.66 126 GLN A N 1
ATOM 1019 C CA . GLN A 1 126 ? -18.916 -0.823 39.827 1.00 52.66 126 GLN A CA 1
ATOM 1020 C C . GLN A 1 126 ? -17.500 -0.238 39.998 1.00 52.66 126 GLN A C 1
ATOM 1022 O O . GLN A 1 126 ? -17.160 0.747 39.337 1.00 52.66 126 GLN A O 1
ATOM 1027 N N . ASN A 1 127 ? -16.652 -0.832 40.849 1.00 54.31 127 ASN A N 1
ATOM 1028 C CA . ASN A 1 127 ? -15.322 -0.276 41.141 1.00 54.31 127 ASN A CA 1
ATOM 1029 C C . ASN A 1 127 ? -14.205 -0.754 40.201 1.00 54.31 127 ASN A C 1
ATOM 1031 O O . ASN A 1 127 ? -13.123 -0.175 40.221 1.00 54.31 127 ASN A O 1
ATOM 1035 N N . ARG A 1 128 ? -14.415 -1.785 39.367 1.00 63.81 128 ARG A N 1
ATOM 1036 C CA . ARG A 1 128 ? -13.350 -2.270 38.470 1.00 63.81 128 ARG A CA 1
ATOM 1037 C C . ARG A 1 128 ? -13.115 -1.329 37.287 1.00 63.81 128 ARG A C 1
ATOM 1039 O O . ARG A 1 128 ? -12.027 -0.769 37.188 1.00 63.81 128 ARG A O 1
ATOM 1046 N N . TYR A 1 129 ? -14.090 -1.127 36.400 1.00 66.88 129 TYR A N 1
ATOM 1047 C CA . TYR A 1 129 ? -13.946 -0.219 35.252 1.00 66.88 129 TYR A CA 1
ATOM 1048 C C . TYR A 1 129 ? -15.290 0.226 34.664 1.00 66.88 129 TYR A C 1
ATOM 1050 O O . TYR A 1 129 ? -16.300 -0.456 34.793 1.00 66.88 129 TYR A O 1
ATOM 1058 N N . VAL A 1 130 ? -15.266 1.348 33.943 1.00 79.12 130 VAL A N 1
ATOM 1059 C CA . VAL A 1 130 ? -16.331 1.795 33.034 1.00 79.12 130 VAL A CA 1
ATOM 1060 C C . VAL A 1 130 ? -15.898 1.510 31.597 1.00 79.12 130 VAL A C 1
ATOM 1062 O O . VAL A 1 130 ? -14.759 1.800 31.226 1.00 79.12 130 VAL A O 1
ATOM 1065 N N . VAL A 1 131 ? -16.792 0.970 30.767 1.00 80.94 131 VAL A N 1
ATOM 1066 C CA . VAL A 1 131 ? -16.548 0.834 29.322 1.00 80.94 131 VAL A CA 1
ATOM 1067 C C . VAL A 1 131 ? -16.770 2.196 28.658 1.00 80.94 131 VAL A C 1
ATOM 1069 O O . VAL A 1 131 ? -17.877 2.726 28.674 1.00 80.94 131 VAL A O 1
ATOM 1072 N N . THR A 1 132 ? -15.715 2.789 28.097 1.00 84.25 132 THR A N 1
ATOM 1073 C CA . THR A 1 132 ? -15.751 4.113 27.441 1.00 84.25 132 THR A CA 1
ATOM 1074 C C . THR A 1 132 ? -15.910 4.035 25.923 1.00 84.25 132 THR A C 1
ATOM 1076 O O . THR A 1 132 ? -16.078 5.057 25.260 1.00 84.25 132 THR A O 1
ATOM 1079 N N . GLY A 1 133 ? -15.862 2.831 25.357 1.00 84.94 133 GLY A N 1
ATOM 1080 C CA . GLY A 1 133 ? -16.068 2.571 23.939 1.00 84.94 133 GLY A CA 1
ATOM 1081 C C . GLY A 1 133 ? -15.772 1.117 23.590 1.00 84.94 133 GLY A C 1
ATOM 1082 O O . GLY A 1 133 ? -15.408 0.323 24.453 1.00 84.94 133 GLY A O 1
ATOM 1083 N N . ILE A 1 134 ? -15.903 0.779 22.312 1.00 88.88 134 ILE A N 1
ATOM 1084 C CA . ILE A 1 134 ? -15.562 -0.533 21.758 1.00 88.88 134 ILE A CA 1
ATOM 1085 C C . ILE A 1 134 ? -14.632 -0.287 20.567 1.00 88.88 134 ILE A C 1
ATOM 1087 O O . ILE A 1 134 ? -14.896 0.604 19.759 1.00 88.88 134 ILE A O 1
ATOM 1091 N N . ILE A 1 135 ? -13.535 -1.037 20.488 1.00 90.44 135 ILE A N 1
ATOM 1092 C CA . ILE A 1 135 ? -12.694 -1.152 19.295 1.00 90.44 135 ILE A CA 1
ATOM 1093 C C . ILE A 1 135 ? -13.397 -2.144 18.360 1.00 90.44 135 ILE A C 1
ATOM 1095 O O . ILE A 1 135 ? -13.712 -3.250 18.810 1.00 90.44 135 ILE A O 1
ATOM 1099 N N . PRO A 1 136 ? -13.653 -1.798 17.088 1.00 92.38 136 PRO A N 1
ATOM 1100 C CA . PRO A 1 136 ? -14.314 -2.709 16.167 1.00 92.38 136 PRO A CA 1
ATOM 1101 C C . PRO A 1 136 ? -13.477 -3.976 15.939 1.00 92.38 136 PRO A C 1
ATOM 1103 O O . PRO A 1 136 ? -12.253 -3.924 15.760 1.00 92.38 136 PRO A O 1
ATOM 1106 N N . GLY A 1 137 ? -14.167 -5.118 15.935 1.00 92.44 137 GLY A N 1
ATOM 1107 C CA . GLY A 1 137 ? -13.600 -6.383 15.479 1.00 92.44 137 GLY A CA 1
ATOM 1108 C C . GLY A 1 137 ? -13.264 -6.294 13.994 1.00 92.44 137 GLY A C 1
ATOM 1109 O O . GLY A 1 137 ? -13.941 -5.579 13.257 1.00 92.44 137 GLY A O 1
ATOM 1110 N N . HIS A 1 138 ? -12.200 -6.971 13.574 1.00 94.38 138 HIS A N 1
ATOM 1111 C CA . HIS A 1 138 ? -11.646 -6.823 12.233 1.00 94.38 138 HIS A CA 1
ATOM 1112 C C . HIS A 1 138 ? -11.000 -8.093 11.683 1.00 94.38 138 HIS A C 1
ATOM 1114 O O . HIS A 1 138 ? -10.552 -8.964 12.437 1.00 94.38 138 HIS A O 1
ATOM 1120 N N . MET A 1 139 ? -10.906 -8.189 10.355 1.00 93.00 139 MET A N 1
ATOM 1121 C CA . MET A 1 139 ? -10.244 -9.305 9.680 1.00 93.00 139 MET A CA 1
ATOM 1122 C C . MET A 1 139 ? -8.709 -9.196 9.706 1.00 93.00 139 MET A C 1
ATOM 1124 O O . MET A 1 139 ? -8.100 -8.147 9.920 1.00 93.00 139 MET A O 1
ATOM 1128 N N . ALA A 1 140 ? -8.044 -10.325 9.448 1.00 93.56 140 ALA A N 1
ATOM 1129 C CA . ALA A 1 140 ? -6.606 -10.345 9.215 1.00 93.56 140 ALA A CA 1
ATOM 1130 C C . ALA A 1 140 ? -6.257 -9.664 7.880 1.00 93.56 140 ALA A C 1
ATOM 1132 O O . ALA A 1 140 ? -6.973 -9.808 6.886 1.00 93.56 140 ALA A O 1
ATOM 1133 N N . ASN A 1 141 ? -5.095 -9.004 7.819 1.00 92.31 141 ASN A N 1
ATOM 1134 C CA . ASN A 1 141 ? -4.566 -8.470 6.563 1.00 92.31 141 ASN A CA 1
ATOM 1135 C C . ASN A 1 141 ? -4.495 -9.565 5.474 1.00 92.31 141 ASN A C 1
ATOM 1137 O O . ASN A 1 141 ? -3.890 -10.615 5.706 1.00 92.31 141 ASN A O 1
ATOM 1141 N N . PRO A 1 142 ? -5.043 -9.330 4.263 1.00 91.56 142 PRO A N 1
ATOM 1142 C CA . PRO A 1 142 ? -4.966 -10.300 3.176 1.00 91.56 142 PRO A CA 1
ATOM 1143 C C . PRO A 1 142 ? -3.520 -10.665 2.806 1.00 91.56 142 PRO A C 1
ATOM 1145 O O . PRO A 1 142 ? -2.627 -9.820 2.922 1.00 91.56 142 PRO A O 1
ATOM 1148 N N . PRO A 1 143 ? -3.269 -11.868 2.254 1.00 89.62 143 PRO A N 1
ATOM 1149 C CA . PRO A 1 143 ? -1.931 -12.286 1.847 1.00 89.62 143 PRO A CA 1
ATOM 1150 C C . PRO A 1 143 ? -1.208 -11.230 1.000 1.00 89.62 143 PRO A C 1
ATOM 1152 O O . PRO A 1 143 ? -1.751 -10.716 0.019 1.00 89.62 143 PRO A O 1
ATOM 1155 N N . ARG A 1 144 ? 0.039 -10.917 1.381 1.00 88.88 144 ARG A N 1
ATOM 1156 C CA . ARG A 1 144 ? 0.897 -9.892 0.749 1.00 88.88 144 ARG A CA 1
ATOM 1157 C C . ARG A 1 144 ? 0.310 -8.469 0.752 1.00 88.88 144 ARG A C 1
ATOM 1159 O O . ARG A 1 144 ? 0.712 -7.661 -0.083 1.00 88.88 144 ARG A O 1
ATOM 1166 N N . SER A 1 145 ? -0.600 -8.159 1.674 1.00 92.94 145 SER A N 1
ATOM 1167 C CA . SER A 1 145 ? -1.117 -6.810 1.94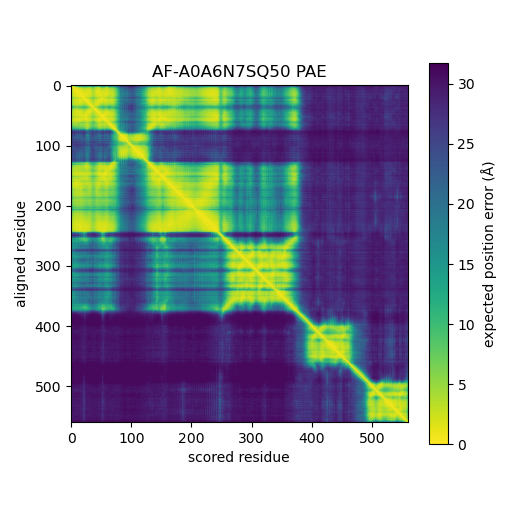4 1.00 92.94 145 SER A CA 1
ATOM 1168 C C . SER A 1 145 ? -0.657 -6.356 3.333 1.00 92.94 145 SER A C 1
ATOM 1170 O O . SER A 1 145 ? -0.516 -7.186 4.226 1.00 92.94 145 SER A O 1
ATOM 1172 N N . ASN A 1 146 ? -0.403 -5.060 3.519 1.00 93.44 146 ASN A N 1
ATOM 1173 C CA . ASN A 1 146 ? -0.080 -4.475 4.830 1.00 93.44 146 ASN A CA 1
ATOM 1174 C C . ASN A 1 146 ? -1.071 -3.391 5.276 1.00 93.44 146 ASN A C 1
ATOM 1176 O O . ASN A 1 146 ? -0.896 -2.797 6.338 1.00 93.44 146 ASN A O 1
ATOM 1180 N N . TRP A 1 147 ? -2.139 -3.184 4.508 1.00 96.12 147 TRP A N 1
ATOM 1181 C CA . TRP A 1 147 ? -3.352 -2.518 4.964 1.00 96.12 147 TRP A CA 1
ATOM 1182 C C . TRP A 1 147 ? -4.571 -3.027 4.192 1.00 96.12 147 TRP A C 1
ATOM 1184 O O . TRP A 1 147 ? -4.453 -3.501 3.051 1.00 96.12 147 TRP A O 1
ATOM 1194 N N . HIS A 1 148 ? -5.744 -2.870 4.795 1.00 96.50 148 HIS A N 1
ATOM 1195 C CA . HIS A 1 148 ? -7.031 -3.043 4.137 1.00 96.50 148 HIS A CA 1
ATOM 1196 C C . HIS A 1 148 ? -8.109 -2.140 4.746 1.00 96.50 148 HIS A C 1
ATOM 1198 O O . HIS A 1 148 ? -7.952 -1.628 5.851 1.00 96.50 148 HIS A O 1
ATOM 1204 N N . ILE A 1 149 ? -9.178 -1.921 3.983 1.00 95.50 149 ILE A N 1
ATOM 1205 C CA . ILE A 1 149 ? -10.432 -1.336 4.449 1.00 95.50 149 ILE A CA 1
ATOM 1206 C C . ILE A 1 149 ? -11.506 -2.394 4.260 1.00 95.50 149 ILE A C 1
ATOM 1208 O O . ILE A 1 149 ? -11.605 -3.008 3.189 1.00 95.50 149 ILE A O 1
ATOM 1212 N N . GLU A 1 150 ? -12.326 -2.562 5.280 1.00 93.94 150 GLU A N 1
ATOM 1213 C CA . GLU A 1 150 ? -13.478 -3.442 5.273 1.00 93.94 150 GLU A CA 1
ATOM 1214 C C . GLU A 1 150 ? -14.737 -2.736 5.759 1.00 93.94 150 GLU A C 1
ATOM 1216 O O . GLU A 1 150 ? -14.690 -1.687 6.403 1.00 93.94 150 GLU A O 1
ATOM 1221 N N . LYS A 1 151 ? -15.875 -3.310 5.391 1.00 90.69 151 LYS A N 1
ATOM 1222 C CA . LYS A 1 151 ? -17.198 -2.896 5.833 1.00 90.69 151 LYS A CA 1
ATOM 1223 C C . LYS A 1 151 ? -18.095 -4.126 5.851 1.00 90.69 151 LYS A C 1
ATOM 1225 O O . LYS A 1 151 ? -18.005 -4.951 4.945 1.00 90.69 151 LYS A O 1
ATOM 1230 N N . ASP A 1 152 ? -18.902 -4.263 6.898 1.00 85.88 152 ASP A N 1
ATOM 1231 C CA . ASP A 1 152 ? -19.848 -5.371 7.082 1.00 85.88 152 ASP A CA 1
ATOM 1232 C C . ASP A 1 152 ? -19.185 -6.768 6.950 1.00 85.88 152 ASP A C 1
ATOM 1234 O O . ASP A 1 152 ? -19.748 -7.697 6.376 1.00 85.88 152 ASP A O 1
ATOM 1238 N N . GLY A 1 153 ? -17.942 -6.908 7.440 1.00 84.88 153 GLY A N 1
ATOM 1239 C CA . GLY A 1 153 ? -17.150 -8.147 7.345 1.00 84.88 153 GLY A CA 1
ATOM 1240 C C . GLY A 1 153 ? -16.595 -8.464 5.947 1.00 84.88 153 GLY A C 1
ATOM 1241 O O . GLY A 1 153 ? -16.161 -9.589 5.691 1.00 84.88 153 GLY A O 1
ATOM 1242 N N . ILE A 1 154 ? -16.618 -7.502 5.018 1.00 89.25 154 ILE A N 1
ATOM 1243 C CA . ILE A 1 154 ? -16.131 -7.659 3.644 1.00 89.25 154 ILE A CA 1
ATOM 1244 C C . ILE A 1 154 ? -14.999 -6.668 3.375 1.00 89.25 154 ILE A C 1
ATOM 1246 O O . ILE A 1 154 ? -15.169 -5.454 3.466 1.00 89.25 154 ILE A O 1
ATOM 1250 N N . ILE A 1 155 ? -13.843 -7.187 2.958 1.00 92.12 155 ILE A N 1
ATOM 1251 C CA . ILE A 1 155 ? -12.688 -6.378 2.553 1.00 92.12 155 ILE A CA 1
ATOM 1252 C C . ILE A 1 155 ? -12.954 -5.738 1.186 1.00 92.12 155 ILE A C 1
ATOM 1254 O O . ILE A 1 155 ? -12.904 -6.408 0.153 1.00 92.12 155 ILE A O 1
ATOM 1258 N N . ILE A 1 156 ? -13.198 -4.427 1.179 1.00 91.31 156 ILE A N 1
ATOM 1259 C CA . ILE A 1 156 ? -13.547 -3.645 -0.018 1.00 91.31 156 ILE A CA 1
ATOM 1260 C C . ILE A 1 156 ? -12.321 -3.044 -0.716 1.00 91.31 156 ILE A C 1
ATOM 1262 O O . ILE A 1 156 ? -12.333 -2.825 -1.927 1.00 91.31 156 ILE A O 1
ATOM 1266 N N . ALA A 1 157 ? -11.247 -2.788 0.032 1.00 92.88 157 ALA A N 1
ATOM 1267 C CA . ALA A 1 157 ? -9.990 -2.269 -0.493 1.00 92.88 157 ALA A CA 1
ATOM 1268 C C . ALA A 1 157 ? -8.809 -2.859 0.279 1.00 92.88 157 ALA A C 1
ATOM 1270 O O . ALA A 1 157 ? -8.899 -3.139 1.468 1.00 92.88 157 ALA A O 1
ATOM 1271 N N . LYS A 1 158 ? -7.676 -3.044 -0.397 1.00 94.81 158 LYS A N 1
ATOM 1272 C CA . LYS A 1 158 ? -6.432 -3.528 0.213 1.00 94.81 158 LYS A CA 1
ATOM 1273 C C . LYS A 1 158 ? -5.220 -3.027 -0.547 1.00 94.81 158 LYS A C 1
ATOM 1275 O O . LYS A 1 158 ? -5.324 -2.648 -1.717 1.00 94.81 158 LYS A O 1
ATOM 1280 N N . GLY A 1 159 ? -4.061 -3.077 0.092 1.00 94.06 159 GLY A N 1
ATOM 1281 C CA . GLY A 1 159 ? -2.808 -2.776 -0.577 1.00 94.06 159 GLY A CA 1
ATOM 1282 C C . GLY A 1 159 ? -1.575 -3.166 0.219 1.00 94.06 159 GLY A C 1
ATOM 1283 O O . GLY A 1 159 ? -1.635 -3.723 1.313 1.00 94.06 159 GLY A O 1
ATOM 1284 N N . ASN A 1 160 ? -0.429 -2.878 -0.381 1.00 93.19 160 ASN A N 1
ATOM 1285 C CA . ASN A 1 160 ? 0.888 -3.127 0.183 1.00 93.19 160 ASN A CA 1
ATOM 1286 C C . ASN A 1 160 ? 1.771 -1.888 -0.039 1.00 93.19 160 ASN A C 1
ATOM 1288 O O . ASN A 1 160 ? 1.407 -0.982 -0.791 1.00 93.19 160 ASN A O 1
ATOM 1292 N N . GLY A 1 161 ? 2.953 -1.870 0.569 1.00 90.19 161 GLY A N 1
ATOM 1293 C CA . GLY A 1 161 ? 4.001 -0.905 0.263 1.00 90.19 161 GLY A CA 1
ATOM 1294 C C . GLY A 1 161 ? 3.946 0.390 1.066 1.00 90.19 161 GLY A C 1
ATOM 1295 O O . GLY A 1 161 ? 4.660 1.313 0.696 1.00 90.19 161 GLY A O 1
ATOM 1296 N N . ILE A 1 162 ? 3.175 0.472 2.162 1.00 93.62 162 ILE A N 1
ATOM 1297 C CA . ILE A 1 162 ? 3.182 1.661 3.043 1.00 93.62 162 ILE A CA 1
ATOM 1298 C C . ILE A 1 162 ? 4.556 1.925 3.677 1.00 93.62 162 ILE A C 1
ATOM 1300 O O . ILE A 1 162 ? 4.899 3.070 3.933 1.00 93.62 162 ILE A O 1
ATOM 1304 N N . LEU A 1 163 ? 5.377 0.885 3.862 1.00 92.69 163 LEU A N 1
ATOM 1305 C CA . LEU A 1 163 ? 6.685 0.980 4.518 1.00 92.69 163 LEU A CA 1
ATOM 1306 C C . LEU A 1 163 ? 7.623 2.015 3.873 1.00 92.69 163 LEU A C 1
ATOM 1308 O O . LEU A 1 163 ? 8.418 2.639 4.565 1.00 92.69 163 LEU A O 1
ATOM 1312 N N . LYS A 1 164 ? 7.505 2.254 2.557 1.00 92.81 164 LYS A N 1
ATOM 1313 C CA . LYS A 1 164 ? 8.312 3.271 1.861 1.00 92.81 164 LYS A CA 1
ATOM 1314 C C . LYS A 1 164 ? 8.140 4.676 2.457 1.00 92.81 164 LYS A C 1
ATOM 1316 O O . LYS A 1 164 ? 9.054 5.482 2.332 1.00 92.81 164 LYS A O 1
ATOM 1321 N N . TYR A 1 165 ? 6.994 4.960 3.084 1.00 94.81 165 TYR A N 1
ATOM 1322 C CA . TYR A 1 165 ? 6.684 6.257 3.681 1.00 94.81 165 TYR A CA 1
ATOM 1323 C C . TYR A 1 165 ? 7.434 6.510 5.001 1.00 94.81 165 TYR A C 1
ATOM 1325 O O . TYR A 1 165 ? 7.524 7.662 5.403 1.00 94.81 165 TYR A O 1
ATOM 1333 N N . ALA A 1 166 ? 8.056 5.493 5.618 1.00 93.19 166 ALA A N 1
ATOM 1334 C CA . ALA A 1 166 ? 8.851 5.661 6.844 1.00 93.19 166 ALA A CA 1
ATOM 1335 C C . ALA A 1 166 ? 9.977 6.690 6.663 1.00 93.19 166 ALA A C 1
ATOM 1337 O O . ALA A 1 166 ? 10.291 7.457 7.564 1.00 93.19 166 ALA A O 1
ATOM 1338 N N . LYS A 1 167 ? 10.530 6.771 5.444 1.00 91.62 167 LYS A N 1
ATOM 1339 C CA . LYS A 1 167 ? 11.565 7.741 5.064 1.00 91.62 167 LYS A CA 1
ATOM 1340 C C . LYS A 1 167 ? 11.151 9.208 5.199 1.00 91.62 167 LYS A C 1
ATOM 1342 O O . LYS A 1 167 ? 12.025 10.066 5.160 1.00 91.62 167 LYS A O 1
ATOM 1347 N N . VAL A 1 168 ? 9.852 9.505 5.282 1.00 93.50 168 VAL A N 1
ATOM 1348 C CA . VAL A 1 168 ? 9.336 10.880 5.365 1.00 93.50 168 VAL A CA 1
ATOM 1349 C C . VAL A 1 168 ? 8.631 11.182 6.687 1.00 93.50 168 VAL A C 1
ATOM 1351 O O . VAL A 1 168 ? 8.085 12.269 6.828 1.00 93.50 168 VAL A O 1
ATOM 1354 N N . ASP A 1 169 ? 8.691 10.271 7.664 1.00 90.88 169 ASP A N 1
ATOM 1355 C CA . ASP A 1 169 ? 8.127 10.434 9.014 1.00 90.88 169 ASP A CA 1
ATOM 1356 C C . ASP A 1 169 ? 8.535 11.762 9.675 1.00 90.88 169 ASP A C 1
ATOM 1358 O O . ASP A 1 169 ? 7.680 12.529 10.128 1.00 90.88 169 ASP A O 1
ATOM 1362 N N . SER A 1 170 ? 9.826 12.105 9.596 1.00 89.50 170 SER A N 1
ATOM 1363 C CA . SER A 1 170 ? 10.382 13.328 10.181 1.00 89.50 170 SER A CA 1
ATOM 1364 C C . SER A 1 170 ? 9.676 14.612 9.732 1.00 89.50 170 SER A C 1
ATOM 1366 O O . SER A 1 170 ? 9.584 15.558 10.509 1.00 89.50 170 SER A O 1
ATOM 1368 N N . TYR A 1 171 ? 9.142 14.649 8.505 1.00 90.00 171 TYR A N 1
ATOM 1369 C CA . TYR A 1 171 ? 8.444 15.812 7.942 1.00 90.00 171 TYR A CA 1
ATOM 1370 C C . TYR A 1 171 ? 7.030 16.014 8.510 1.00 90.00 171 TYR A C 1
ATOM 1372 O O . TYR A 1 171 ? 6.444 17.081 8.321 1.00 90.00 171 TYR A O 1
ATOM 1380 N N . PHE A 1 172 ? 6.486 15.014 9.210 1.00 86.56 172 PHE A N 1
ATOM 1381 C CA . PHE A 1 172 ? 5.197 15.091 9.900 1.00 86.56 172 PHE A CA 1
ATOM 1382 C C . PHE A 1 172 ? 5.370 15.268 11.411 1.00 86.56 172 PHE A C 1
ATOM 1384 O O . PHE A 1 172 ? 4.625 16.044 12.007 1.00 86.56 172 PHE A O 1
ATOM 1391 N N . ASN A 1 173 ? 6.376 14.619 12.007 1.00 82.06 173 ASN A N 1
ATOM 1392 C CA . ASN A 1 173 ? 6.610 14.652 13.453 1.00 82.06 173 ASN A CA 1
ATOM 1393 C C . ASN A 1 173 ? 7.437 15.863 13.926 1.00 82.06 173 ASN A C 1
ATOM 1395 O O . ASN A 1 173 ? 7.219 16.352 15.034 1.00 82.06 173 ASN A O 1
ATOM 1399 N N . TYR A 1 174 ? 8.356 16.390 13.107 1.00 84.69 174 TYR A N 1
ATOM 1400 C CA . TYR A 1 174 ? 9.247 17.486 13.506 1.00 84.69 174 TYR A CA 1
ATOM 1401 C C . TYR A 1 174 ? 8.971 18.779 12.730 1.00 84.69 174 TYR A C 1
ATOM 1403 O O . TYR A 1 174 ? 9.054 18.848 11.502 1.00 84.69 174 TYR A O 1
ATOM 1411 N N . SER A 1 175 ? 8.712 19.858 13.473 1.00 86.44 175 SER A N 1
ATOM 1412 C CA . SER A 1 175 ? 8.352 21.165 12.907 1.00 86.44 175 SER A CA 1
ATOM 1413 C C . SER A 1 175 ? 9.447 21.794 12.037 1.00 86.44 175 SER A C 1
ATOM 1415 O O . SER A 1 175 ? 9.120 22.570 11.141 1.00 86.44 175 SER A O 1
ATOM 1417 N N . GLN A 1 176 ? 10.722 21.457 12.265 1.00 89.06 176 GLN A N 1
ATOM 1418 C CA . GLN A 1 176 ? 11.841 21.951 11.458 1.00 89.06 176 GLN A CA 1
ATOM 1419 C C . GLN A 1 176 ? 11.801 21.385 10.033 1.00 89.06 176 GLN A C 1
ATOM 1421 O O . GLN A 1 176 ? 11.637 22.151 9.089 1.00 89.06 176 GLN A O 1
ATOM 1426 N N . TYR A 1 177 ? 11.791 20.057 9.883 1.00 88.94 177 TYR A N 1
ATOM 1427 C CA . TYR A 1 177 ? 11.694 19.389 8.579 1.00 88.94 177 TYR A CA 1
ATOM 1428 C C . TYR A 1 177 ? 10.462 19.845 7.781 1.00 88.94 177 TYR A C 1
ATOM 1430 O O . TYR A 1 177 ? 10.537 20.042 6.567 1.00 88.94 177 TYR A O 1
ATOM 1438 N N . LYS A 1 178 ? 9.330 20.088 8.458 1.00 88.62 178 LYS A N 1
ATOM 1439 C CA . LYS A 1 178 ? 8.139 20.670 7.825 1.00 88.62 178 LYS A CA 1
ATOM 1440 C C . LYS A 1 178 ? 8.404 22.072 7.250 1.00 88.62 178 LYS A C 1
ATOM 1442 O O . LYS A 1 178 ? 8.023 22.330 6.110 1.00 88.62 178 LYS A O 1
ATOM 1447 N N . LYS A 1 179 ? 9.069 22.964 7.997 1.00 90.38 179 LYS A N 1
ATOM 1448 C CA . LYS A 1 179 ? 9.462 24.302 7.505 1.00 90.38 179 LYS A CA 1
ATOM 1449 C C . LYS A 1 179 ? 10.427 24.206 6.325 1.00 90.38 179 LYS A C 1
ATOM 1451 O O . LYS A 1 179 ? 10.255 24.939 5.355 1.00 90.38 179 LYS A O 1
ATOM 1456 N N . ASP A 1 180 ? 11.394 23.294 6.383 1.00 88.44 180 ASP A N 1
ATOM 1457 C CA . ASP A 1 180 ? 12.391 23.105 5.324 1.00 88.44 180 ASP A CA 1
ATOM 1458 C C . ASP A 1 180 ? 11.723 22.643 4.015 1.00 88.44 180 ASP A C 1
ATOM 1460 O O . ASP A 1 180 ? 12.005 23.177 2.940 1.00 88.44 180 ASP A O 1
ATOM 1464 N N . TYR A 1 181 ? 10.748 21.733 4.113 1.00 91.56 181 TYR A N 1
ATOM 1465 C CA . TYR A 1 181 ? 9.905 21.303 2.993 1.00 91.56 181 TYR A CA 1
ATOM 1466 C C . TYR A 1 181 ? 9.010 22.424 2.441 1.00 91.56 181 TYR A C 1
ATOM 1468 O O . TYR A 1 181 ? 8.906 22.598 1.224 1.00 91.56 181 TYR A O 1
ATOM 1476 N N . GLU A 1 182 ? 8.382 23.218 3.313 1.00 91.38 182 GLU A N 1
ATOM 1477 C CA . GLU A 1 182 ? 7.599 24.388 2.898 1.00 91.38 182 GLU A CA 1
ATOM 1478 C C . GLU A 1 182 ? 8.465 25.457 2.217 1.00 91.38 182 GLU A C 1
ATOM 1480 O O . GLU A 1 182 ? 7.987 26.131 1.306 1.00 91.38 182 GLU A O 1
ATOM 1485 N N . ASN A 1 183 ? 9.725 25.615 2.630 1.00 90.44 183 ASN A N 1
ATOM 1486 C CA . ASN A 1 183 ? 10.680 26.526 2.004 1.00 90.44 183 ASN A CA 1
ATOM 1487 C C . ASN A 1 183 ? 11.110 26.011 0.619 1.00 90.44 183 ASN A C 1
ATOM 1489 O O . ASN A 1 183 ? 10.999 26.736 -0.369 1.00 90.44 183 ASN A O 1
ATOM 1493 N N . PHE A 1 184 ? 11.477 24.728 0.517 1.00 92.69 184 PHE A N 1
ATOM 1494 C CA . PHE A 1 184 ? 11.768 24.060 -0.758 1.00 92.69 184 PHE A CA 1
ATOM 1495 C C . PHE A 1 184 ? 10.617 24.190 -1.770 1.00 92.69 184 PHE A C 1
ATOM 1497 O O . PHE A 1 184 ? 10.863 24.405 -2.952 1.00 92.69 184 PHE A O 1
ATOM 1504 N N . LYS A 1 185 ? 9.355 24.115 -1.320 1.00 92.44 185 LYS A N 1
ATOM 1505 C CA . LYS A 1 185 ? 8.182 24.301 -2.194 1.00 92.44 185 LYS A CA 1
ATOM 1506 C C . LYS A 1 185 ? 7.929 25.741 -2.652 1.00 92.44 185 LYS A C 1
ATOM 1508 O O . LYS A 1 185 ? 7.167 25.922 -3.600 1.00 92.44 185 LYS A O 1
ATOM 1513 N N . LYS A 1 186 ? 8.504 26.748 -1.987 1.00 93.44 186 LYS A N 1
ATOM 1514 C CA . LYS A 1 186 ? 8.326 28.174 -2.327 1.00 93.44 186 LYS A CA 1
ATOM 1515 C C . LYS A 1 186 ? 9.407 28.695 -3.275 1.00 93.44 186 LYS A C 1
ATOM 1517 O O . LYS A 1 186 ? 9.115 29.581 -4.070 1.00 93.44 186 LYS A O 1
ATOM 1522 N N . GLN A 1 187 ? 10.627 28.170 -3.175 1.00 92.19 187 GLN A N 1
ATOM 1523 C CA . GLN A 1 187 ? 11.786 28.645 -3.934 1.00 92.19 187 GLN A CA 1
ATOM 1524 C C . GLN A 1 187 ? 11.868 28.022 -5.336 1.00 92.19 187 GLN A C 1
ATOM 1526 O O . GLN A 1 187 ? 11.409 26.903 -5.577 1.00 92.19 187 GLN A O 1
ATOM 1531 N N . SER A 1 188 ? 12.501 28.738 -6.269 1.00 93.81 188 SER A N 1
ATOM 1532 C CA . SER A 1 188 ? 12.926 28.151 -7.552 1.00 93.81 188 SER A CA 1
ATOM 1533 C C . SER A 1 188 ? 14.088 27.161 -7.358 1.00 93.81 188 SER A C 1
ATOM 1535 O O . SER A 1 188 ? 14.755 27.176 -6.320 1.00 93.81 188 SER A O 1
ATOM 1537 N N . LYS A 1 189 ? 14.370 26.298 -8.351 1.00 93.62 189 LYS A N 1
ATOM 1538 C CA . LYS A 1 189 ? 15.522 25.371 -8.288 1.00 93.62 189 LYS A CA 1
ATOM 1539 C C . LYS A 1 189 ? 16.823 26.162 -8.110 1.00 93.62 189 LYS A C 1
ATOM 1541 O O . LYS A 1 189 ? 17.667 25.810 -7.290 1.00 93.62 189 LYS A O 1
ATOM 1546 N N . GLU A 1 190 ? 16.965 27.219 -8.896 1.00 94.06 190 GLU A N 1
ATOM 1547 C CA . GLU A 1 190 ? 18.147 28.067 -8.996 1.00 94.06 190 GLU A CA 1
ATOM 1548 C C . GLU A 1 190 ? 18.393 28.822 -7.683 1.00 94.06 190 GLU A C 1
ATOM 1550 O O . GLU A 1 190 ? 19.513 28.853 -7.177 1.00 94.06 190 GLU A O 1
ATOM 1555 N N . GLU A 1 191 ? 17.333 29.376 -7.093 1.00 93.88 191 GLU A N 1
ATOM 1556 C CA . GLU A 1 191 ? 17.366 30.054 -5.796 1.00 93.88 191 GLU A CA 1
ATOM 1557 C C . GLU A 1 191 ? 17.681 29.091 -4.647 1.00 93.88 191 GLU A C 1
ATOM 1559 O O . GLU A 1 191 ? 18.550 29.387 -3.829 1.00 93.88 191 GLU A O 1
ATOM 1564 N N . TYR A 1 192 ? 17.048 27.914 -4.620 1.00 93.81 192 TYR A N 1
ATOM 1565 C CA . TYR A 1 192 ? 17.302 26.898 -3.600 1.00 93.81 192 TYR A CA 1
ATOM 1566 C C . TYR A 1 192 ? 18.758 26.421 -3.610 1.00 93.81 192 TYR A C 1
ATOM 1568 O O . TYR A 1 192 ? 19.401 26.371 -2.561 1.00 93.81 192 TYR A O 1
ATOM 1576 N N . ILE A 1 193 ? 19.306 26.121 -4.794 1.00 94.19 193 ILE A N 1
ATOM 1577 C CA . ILE A 1 193 ? 20.717 25.741 -4.940 1.00 94.19 193 ILE A CA 1
ATOM 1578 C C . ILE A 1 193 ? 21.618 26.890 -4.497 1.00 94.19 193 ILE A C 1
ATOM 1580 O O . ILE A 1 193 ? 22.523 26.664 -3.702 1.00 94.19 193 ILE A O 1
ATOM 1584 N N . LYS A 1 194 ? 21.361 28.125 -4.946 1.00 94.81 194 LYS A N 1
ATOM 1585 C CA . LYS A 1 194 ? 22.169 29.294 -4.569 1.00 94.81 194 LYS A CA 1
ATOM 1586 C C . LYS A 1 194 ? 22.192 29.521 -3.053 1.00 94.81 194 LYS A C 1
ATOM 1588 O O . LYS A 1 194 ? 23.258 29.783 -2.499 1.00 94.81 194 LYS A O 1
ATOM 1593 N N . ASN A 1 195 ? 21.042 29.407 -2.392 1.00 93.50 195 ASN A N 1
ATOM 1594 C CA . ASN A 1 195 ? 20.925 29.557 -0.943 1.00 93.50 195 ASN A CA 1
ATOM 1595 C C . ASN A 1 195 ? 21.709 28.458 -0.210 1.00 93.50 195 ASN A C 1
ATOM 1597 O O . ASN A 1 195 ? 22.500 28.762 0.677 1.00 93.50 195 ASN A O 1
ATOM 1601 N N . ASN A 1 196 ? 21.556 27.201 -0.637 1.00 92.31 196 ASN A N 1
ATOM 1602 C CA . ASN A 1 196 ? 22.257 26.053 -0.060 1.00 92.31 196 ASN A CA 1
ATOM 1603 C C . ASN A 1 196 ? 23.786 26.149 -0.270 1.00 92.31 196 ASN A C 1
ATOM 1605 O O . ASN A 1 196 ? 24.548 26.001 0.677 1.00 92.31 196 ASN A O 1
ATOM 1609 N N . VAL A 1 197 ? 24.253 26.533 -1.467 1.00 94.25 197 VAL A N 1
ATOM 1610 C CA . VAL A 1 197 ? 25.680 26.816 -1.729 1.00 94.25 197 VAL A CA 1
ATOM 1611 C C . VAL A 1 197 ? 26.213 27.916 -0.810 1.00 94.25 197 VAL A C 1
ATOM 1613 O O . VAL A 1 197 ? 27.304 27.773 -0.263 1.00 94.25 197 VAL A O 1
ATOM 1616 N N . SER A 1 198 ? 25.459 29.002 -0.614 1.00 93.31 198 SER A N 1
ATOM 1617 C CA . SER A 1 198 ? 25.871 30.090 0.279 1.00 93.31 198 SER A CA 1
ATOM 1618 C C . SER A 1 198 ? 26.006 29.627 1.733 1.00 93.31 198 SER A C 1
ATOM 1620 O O . SER A 1 198 ? 26.951 30.034 2.404 1.00 93.31 198 SER A O 1
ATOM 1622 N N . ASP A 1 199 ? 25.095 28.777 2.204 1.00 92.62 199 ASP A N 1
ATOM 1623 C CA . ASP A 1 199 ? 25.101 28.201 3.553 1.00 92.62 199 ASP A CA 1
ATOM 1624 C C . ASP A 1 199 ? 26.290 27.241 3.759 1.00 92.62 199 ASP A C 1
ATOM 1626 O O . ASP A 1 199 ? 27.102 27.422 4.670 1.00 92.62 199 ASP A O 1
ATOM 1630 N N . LEU A 1 200 ? 26.488 26.306 2.822 1.00 93.44 200 LEU A N 1
ATOM 1631 C CA . LEU A 1 200 ? 27.610 25.359 2.805 1.00 93.44 200 LEU A CA 1
ATOM 1632 C C . LEU A 1 200 ? 28.986 26.048 2.812 1.00 93.44 200 LEU A C 1
ATOM 1634 O O . LEU A 1 200 ? 29.919 25.571 3.466 1.00 93.44 200 LEU A O 1
ATOM 1638 N N . MET A 1 201 ? 29.118 27.162 2.085 1.00 92.50 201 MET A N 1
ATOM 1639 C CA . MET A 1 201 ? 30.343 27.969 2.044 1.00 92.50 201 MET A CA 1
ATOM 1640 C C . MET A 1 201 ? 30.510 28.823 3.313 1.00 92.50 201 MET A C 1
ATOM 1642 O O . MET A 1 201 ? 31.633 28.967 3.801 1.00 92.50 201 MET A O 1
ATOM 1646 N N . HIS A 1 202 ? 29.419 29.360 3.876 1.00 93.44 202 HIS A N 1
ATOM 1647 C CA . HIS A 1 202 ? 29.438 30.141 5.119 1.00 93.44 202 HIS A CA 1
ATOM 1648 C C . HIS A 1 202 ? 29.850 29.294 6.330 1.00 93.44 202 HIS A C 1
ATOM 1650 O O . HIS A 1 202 ? 30.659 29.732 7.143 1.00 93.44 202 HIS A O 1
ATOM 1656 N N . HIS A 1 203 ? 29.365 28.053 6.408 1.00 92.38 203 HIS A N 1
ATOM 1657 C CA . HIS A 1 203 ? 29.751 27.087 7.437 1.00 92.38 203 HIS A CA 1
ATOM 1658 C C . HIS A 1 203 ? 31.089 26.375 7.163 1.00 92.38 203 HIS A C 1
ATOM 1660 O O . HIS A 1 203 ? 31.480 25.489 7.921 1.00 92.38 203 HIS A O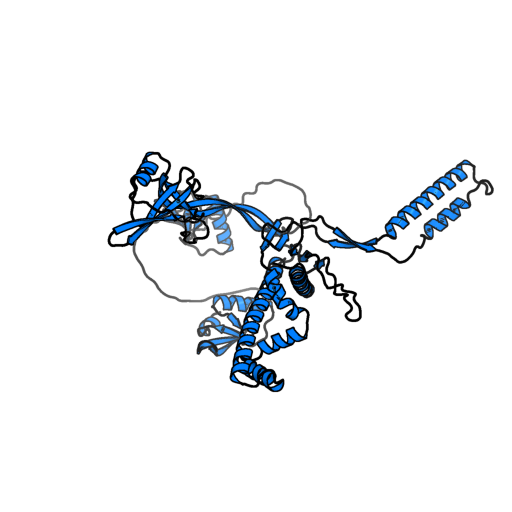 1
ATOM 1666 N N . HIS A 1 204 ? 31.813 26.772 6.109 1.00 90.12 204 HIS A N 1
ATOM 1667 C CA . HIS A 1 204 ? 33.114 26.220 5.714 1.00 90.12 204 HIS A CA 1
ATOM 1668 C C . HIS A 1 204 ? 33.130 24.695 5.476 1.00 90.12 204 HIS A C 1
ATOM 1670 O O . HIS A 1 204 ? 34.191 24.071 5.531 1.00 90.12 204 HIS A O 1
ATOM 1676 N N . TYR A 1 205 ? 31.981 24.084 5.156 1.00 89.50 205 TYR A N 1
ATOM 1677 C CA . TYR A 1 205 ? 31.913 22.664 4.783 1.00 89.50 205 TYR A CA 1
ATOM 1678 C C . TYR A 1 205 ? 32.600 22.387 3.440 1.00 89.50 205 TYR A C 1
ATOM 1680 O O . TYR A 1 205 ? 33.139 21.302 3.224 1.00 89.50 205 TYR A O 1
ATOM 1688 N N . TYR A 1 206 ? 32.618 23.386 2.556 1.00 90.00 206 TYR A N 1
ATOM 1689 C CA . TYR A 1 206 ? 33.355 23.371 1.299 1.00 90.00 206 TYR A CA 1
ATOM 1690 C C . TYR A 1 206 ? 34.165 24.663 1.149 1.00 90.00 206 TYR A C 1
ATOM 1692 O O . TYR A 1 206 ? 33.743 25.737 1.572 1.00 90.00 206 TYR A O 1
ATOM 1700 N N . THR A 1 207 ? 35.336 24.553 0.524 1.00 85.75 207 THR A N 1
ATOM 1701 C CA . THR A 1 207 ? 36.200 25.685 0.139 1.00 85.75 207 THR A CA 1
ATOM 1702 C C . THR A 1 207 ? 36.115 26.018 -1.353 1.00 85.75 207 THR A C 1
ATOM 1704 O O . THR A 1 207 ? 36.681 27.009 -1.804 1.00 85.75 207 THR A O 1
ATOM 1707 N N . ASP A 1 208 ? 35.420 25.177 -2.117 1.00 92.25 208 ASP A N 1
ATOM 1708 C CA . ASP A 1 208 ? 35.346 25.177 -3.573 1.00 92.25 208 ASP A CA 1
ATOM 1709 C C . ASP A 1 208 ? 33.873 25.242 -3.996 1.00 92.25 208 ASP A C 1
ATOM 1711 O O . ASP A 1 208 ? 33.067 24.377 -3.633 1.00 92.25 208 ASP A O 1
ATOM 1715 N N . ILE A 1 209 ? 33.534 26.285 -4.756 1.00 92.00 209 ILE A N 1
ATOM 1716 C CA . ILE A 1 209 ? 32.163 26.588 -5.167 1.00 92.00 209 ILE A CA 1
ATOM 1717 C C . ILE A 1 209 ? 31.590 25.540 -6.127 1.00 92.00 209 ILE A C 1
ATOM 1719 O O . ILE A 1 209 ? 30.384 25.296 -6.096 1.00 92.00 209 ILE A O 1
ATOM 1723 N N . GLU A 1 210 ? 32.417 24.868 -6.934 1.00 92.50 210 GLU A N 1
ATOM 1724 C CA . GLU A 1 210 ? 31.942 23.820 -7.845 1.00 92.50 210 GLU A CA 1
ATOM 1725 C C . GLU A 1 210 ? 31.474 22.592 -7.054 1.00 92.50 210 GLU A C 1
ATOM 1727 O O . GLU A 1 210 ? 30.384 22.067 -7.290 1.00 92.50 210 GLU A O 1
ATOM 1732 N N . LYS A 1 211 ? 32.238 22.190 -6.030 1.00 92.44 211 LYS A N 1
ATOM 1733 C CA . LYS A 1 211 ? 31.867 21.086 -5.124 1.00 92.44 211 LYS A CA 1
ATOM 1734 C C . LYS A 1 211 ? 30.667 21.427 -4.250 1.00 92.44 211 LYS A C 1
ATOM 1736 O O . LYS A 1 211 ? 29.798 20.574 -4.075 1.00 92.44 211 LYS A O 1
ATOM 1741 N N . ALA A 1 212 ? 30.589 22.659 -3.744 1.00 92.75 212 ALA A N 1
ATOM 1742 C CA . ALA A 1 212 ? 29.411 23.132 -3.021 1.00 92.75 212 ALA A CA 1
ATOM 1743 C C . ALA A 1 212 ? 28.159 23.095 -3.917 1.00 92.75 212 ALA A C 1
ATOM 1745 O O . ALA A 1 212 ? 27.107 22.628 -3.485 1.00 92.75 212 ALA A O 1
ATOM 1746 N N . THR A 1 213 ? 28.284 23.506 -5.185 1.00 94.44 213 THR A N 1
ATOM 1747 C CA . THR A 1 213 ? 27.186 23.480 -6.167 1.00 94.44 213 THR A CA 1
ATOM 1748 C C . THR A 1 213 ? 26.744 22.054 -6.480 1.00 94.44 213 THR A C 1
ATOM 1750 O O . THR A 1 213 ? 25.556 21.762 -6.387 1.00 94.44 213 THR A O 1
ATOM 1753 N N . ALA A 1 214 ? 27.674 21.135 -6.758 1.00 94.38 214 ALA A N 1
ATOM 1754 C CA . ALA A 1 214 ? 27.350 19.726 -6.990 1.00 94.38 214 ALA A CA 1
ATOM 1755 C C . ALA A 1 214 ? 26.671 19.064 -5.768 1.00 94.38 214 ALA A C 1
ATOM 1757 O O . ALA A 1 214 ? 25.734 18.278 -5.925 1.00 94.38 214 ALA A O 1
ATOM 1758 N N . SER A 1 215 ? 27.097 19.417 -4.549 1.00 94.81 215 SER A N 1
ATOM 1759 C CA . SER A 1 215 ? 26.469 18.962 -3.299 1.00 94.81 215 SER A CA 1
ATOM 1760 C C . SER A 1 215 ? 25.034 19.491 -3.158 1.00 94.81 215 SER A C 1
ATOM 1762 O O . SER A 1 215 ? 24.101 18.716 -2.938 1.00 94.81 215 SER A O 1
ATOM 1764 N N . ALA A 1 216 ? 24.827 20.790 -3.399 1.00 94.19 216 ALA A N 1
ATOM 1765 C CA . ALA A 1 216 ? 23.507 21.417 -3.388 1.00 94.19 216 ALA A CA 1
ATOM 1766 C C . ALA A 1 216 ? 22.570 20.879 -4.492 1.00 94.19 216 ALA A C 1
ATOM 1768 O O . ALA A 1 216 ? 21.370 20.723 -4.257 1.00 94.19 216 ALA A O 1
ATOM 1769 N N . GLU A 1 217 ? 23.092 20.537 -5.675 1.00 94.94 217 GLU A N 1
ATOM 1770 C CA . GLU A 1 217 ? 22.327 19.871 -6.738 1.00 94.94 217 GLU A CA 1
ATOM 1771 C C . GLU A 1 217 ? 21.901 18.449 -6.352 1.00 94.94 217 GLU A C 1
ATOM 1773 O O . GLU A 1 217 ? 20.753 18.072 -6.603 1.00 94.94 217 GLU A O 1
ATOM 1778 N N . SER A 1 218 ? 22.781 17.669 -5.713 1.00 95.25 218 SER A N 1
ATOM 1779 C CA . SER A 1 218 ? 22.414 16.355 -5.167 1.00 95.25 218 SER A CA 1
ATOM 1780 C C . SER A 1 218 ? 21.306 16.497 -4.124 1.00 95.25 218 SER A C 1
ATOM 1782 O O . SER A 1 218 ? 20.256 15.871 -4.258 1.00 95.25 218 SER A O 1
ATOM 1784 N N . HIS A 1 219 ? 21.479 17.408 -3.161 1.00 93.88 219 HIS A N 1
ATOM 1785 C CA . HIS A 1 219 ? 20.491 17.672 -2.116 1.00 93.88 219 HIS A CA 1
ATOM 1786 C C . HIS A 1 219 ? 19.133 18.124 -2.682 1.00 93.88 219 HIS A C 1
ATOM 1788 O O . HIS A 1 219 ? 18.082 17.694 -2.209 1.00 93.88 219 HIS A O 1
ATOM 1794 N N . TYR A 1 220 ? 19.125 18.953 -3.734 1.00 94.94 220 TYR A N 1
ATOM 1795 C CA . TYR A 1 220 ? 17.896 19.334 -4.435 1.00 94.94 220 TYR A CA 1
ATOM 1796 C C . TYR A 1 220 ? 17.177 18.116 -5.045 1.00 94.94 220 TYR A C 1
ATOM 1798 O O . TYR A 1 220 ? 15.950 18.019 -4.963 1.00 94.94 220 TYR A O 1
ATOM 1806 N N . ASN A 1 221 ? 17.916 17.173 -5.638 1.00 95.12 221 ASN A N 1
ATOM 1807 C CA . ASN A 1 221 ? 17.334 15.952 -6.202 1.00 95.12 221 ASN A CA 1
ATOM 1808 C C . ASN A 1 221 ? 16.777 15.021 -5.109 1.00 95.12 221 ASN A C 1
ATOM 1810 O O . ASN A 1 221 ? 15.652 14.536 -5.248 1.00 95.12 221 ASN A O 1
ATOM 1814 N N . ASP A 1 222 ? 17.495 14.848 -3.997 1.00 93.06 222 ASP A N 1
ATOM 1815 C CA . ASP A 1 222 ? 17.031 14.066 -2.841 1.00 93.06 222 ASP A CA 1
ATOM 1816 C C . ASP A 1 222 ? 15.765 14.678 -2.210 1.00 93.06 222 ASP A C 1
ATOM 1818 O O . ASP A 1 222 ? 14.796 13.973 -1.900 1.00 93.06 222 ASP A O 1
ATOM 1822 N N . MET A 1 223 ? 15.718 16.009 -2.089 1.00 93.88 223 MET A N 1
ATOM 1823 C CA . MET A 1 223 ? 14.545 16.743 -1.607 1.00 93.88 223 MET A CA 1
ATOM 1824 C C . MET A 1 223 ? 13.360 16.645 -2.583 1.00 93.88 223 MET A C 1
ATOM 1826 O O . MET A 1 223 ? 12.211 16.511 -2.161 1.00 93.88 223 MET A O 1
ATOM 1830 N N . LYS A 1 224 ? 13.611 16.624 -3.897 1.00 95.06 224 LYS A N 1
ATOM 1831 C CA . LYS A 1 224 ? 12.582 16.425 -4.931 1.00 95.06 224 LYS A CA 1
ATOM 1832 C C . LYS A 1 224 ? 11.957 15.027 -4.879 1.00 95.06 224 LYS A C 1
ATOM 1834 O O . LYS A 1 224 ? 10.733 14.904 -4.981 1.00 95.06 224 LYS A O 1
ATOM 1839 N N . ASP A 1 225 ? 12.755 13.978 -4.692 1.00 94.69 225 ASP A N 1
ATOM 1840 C CA . ASP A 1 225 ? 12.232 12.616 -4.522 1.00 94.69 225 ASP A CA 1
ATOM 1841 C C . ASP A 1 225 ? 11.516 12.442 -3.171 1.00 94.69 225 ASP A C 1
ATOM 1843 O O . ASP A 1 225 ? 10.464 11.796 -3.106 1.00 94.69 225 ASP A O 1
ATOM 1847 N N . THR A 1 226 ? 12.001 13.107 -2.120 1.00 94.44 226 THR A N 1
ATOM 1848 C CA . THR A 1 226 ? 11.316 13.230 -0.822 1.00 94.44 226 THR A CA 1
ATOM 1849 C C . THR A 1 226 ? 9.950 13.908 -0.970 1.00 94.44 226 THR A C 1
ATOM 1851 O O . THR A 1 226 ? 8.938 13.381 -0.506 1.00 94.44 226 THR A O 1
ATOM 1854 N N . ALA A 1 227 ? 9.876 15.024 -1.700 1.00 94.75 227 ALA A N 1
ATOM 1855 C CA . ALA A 1 227 ? 8.637 15.753 -1.956 1.00 94.75 227 ALA A CA 1
ATOM 1856 C C . ALA A 1 227 ? 7.597 14.905 -2.698 1.00 94.75 227 ALA A C 1
ATOM 1858 O O . ALA A 1 227 ? 6.429 14.866 -2.306 1.00 94.75 227 ALA A O 1
ATOM 1859 N N . LYS A 1 228 ? 8.037 14.164 -3.718 1.00 96.19 228 LYS A N 1
ATOM 1860 C CA . LYS A 1 228 ? 7.216 13.203 -4.466 1.00 96.19 228 LYS A CA 1
ATOM 1861 C C . LYS A 1 228 ? 6.712 12.055 -3.584 1.00 96.19 228 LYS A C 1
ATOM 1863 O O . LYS A 1 228 ? 5.615 11.540 -3.809 1.00 96.19 228 LYS A O 1
ATOM 1868 N N . LEU A 1 229 ? 7.494 11.632 -2.591 1.00 96.06 229 LEU A N 1
ATOM 1869 C CA . LEU A 1 229 ? 7.111 10.589 -1.640 1.00 96.06 229 LEU A CA 1
ATOM 1870 C C . LEU A 1 229 ? 6.090 11.094 -0.604 1.00 96.06 229 LEU A C 1
ATOM 1872 O O . LEU A 1 229 ? 5.133 10.374 -0.317 1.00 96.06 229 LEU A O 1
ATOM 1876 N N . ILE A 1 230 ? 6.232 12.338 -0.133 1.00 95.19 230 ILE A N 1
ATOM 1877 C CA . ILE A 1 230 ? 5.229 13.048 0.682 1.00 95.19 230 ILE A CA 1
ATOM 1878 C C . ILE A 1 230 ? 3.910 13.180 -0.093 1.00 95.19 230 ILE A C 1
ATOM 1880 O O . ILE A 1 230 ? 2.857 12.807 0.413 1.00 95.19 230 ILE A O 1
ATOM 1884 N N . GLU A 1 231 ? 3.942 13.605 -1.356 1.00 95.50 231 GLU A N 1
ATOM 1885 C CA . GLU A 1 231 ? 2.731 13.718 -2.186 1.00 95.50 231 GLU A CA 1
ATOM 1886 C C . GLU A 1 231 ? 2.053 12.361 -2.429 1.00 95.50 231 GLU A C 1
ATOM 1888 O O . GLU A 1 231 ? 0.827 12.257 -2.384 1.00 95.50 231 GLU A O 1
ATOM 1893 N N . GLN A 1 232 ? 2.833 11.287 -2.600 1.00 96.44 232 GLN A N 1
ATOM 1894 C CA . GLN A 1 232 ? 2.300 9.921 -2.639 1.00 96.44 232 GLN A CA 1
ATOM 1895 C C . GLN A 1 232 ? 1.707 9.454 -1.303 1.00 96.44 232 GLN A C 1
ATOM 1897 O O . GLN A 1 232 ? 0.907 8.516 -1.315 1.00 96.44 232 GLN A O 1
ATOM 1902 N N . PHE A 1 233 ? 2.125 10.020 -0.169 1.00 96.50 233 PHE A N 1
ATOM 1903 C CA . PHE A 1 233 ? 1.556 9.725 1.145 1.00 96.50 233 PHE A CA 1
ATOM 1904 C C . PHE A 1 233 ? 0.230 10.466 1.337 1.00 96.50 233 PHE A C 1
ATOM 1906 O O . PHE A 1 233 ? -0.774 9.827 1.629 1.00 96.50 233 PHE A O 1
ATOM 1913 N N . GLU A 1 234 ? 0.179 11.769 1.052 1.00 94.88 234 GLU A N 1
ATOM 1914 C CA . GLU A 1 234 ? -1.065 12.554 1.098 1.00 94.88 234 GLU A CA 1
ATOM 1915 C C . GLU A 1 234 ? -2.125 11.979 0.142 1.00 94.88 234 GLU A C 1
ATOM 1917 O O . GLU A 1 234 ? -3.279 11.786 0.519 1.00 94.88 234 GLU A O 1
ATOM 1922 N N . ALA A 1 235 ? -1.734 11.600 -1.082 1.00 96.25 235 ALA A N 1
ATOM 1923 C CA . ALA A 1 235 ? -2.626 10.927 -2.029 1.00 96.25 235 ALA A CA 1
ATOM 1924 C C . ALA A 1 235 ? -3.098 9.544 -1.534 1.00 96.25 235 ALA A C 1
ATOM 1926 O O . ALA A 1 235 ? -4.205 9.115 -1.863 1.00 96.25 235 ALA A O 1
ATOM 1927 N N . PHE A 1 236 ? -2.285 8.845 -0.735 1.00 96.31 236 PHE A N 1
ATOM 1928 C CA . PHE A 1 236 ? -2.683 7.596 -0.088 1.00 96.31 236 PHE A CA 1
ATOM 1929 C C . PHE A 1 236 ? -3.690 7.843 1.044 1.00 96.31 236 PHE A C 1
ATOM 1931 O O . PHE A 1 236 ? -4.729 7.190 1.048 1.00 96.31 236 PHE A O 1
ATOM 1938 N N . ILE A 1 237 ? -3.455 8.820 1.926 1.00 95.69 237 ILE A N 1
ATOM 1939 C CA . ILE A 1 237 ? -4.412 9.219 2.972 1.00 95.69 237 ILE A CA 1
ATOM 1940 C C . ILE A 1 237 ? -5.745 9.654 2.349 1.00 95.69 237 ILE A C 1
ATOM 1942 O O . ILE A 1 237 ? -6.790 9.120 2.713 1.00 95.69 237 ILE A O 1
ATOM 1946 N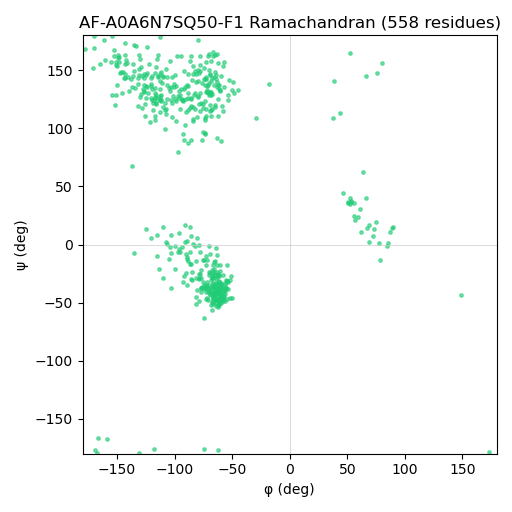 N . ASN A 1 238 ? -5.717 10.515 1.328 1.00 93.50 238 ASN A N 1
ATOM 1947 C CA . ASN A 1 238 ? -6.914 10.931 0.592 1.00 93.50 238 ASN A CA 1
ATOM 1948 C C . ASN A 1 238 ? -7.638 9.749 -0.074 1.00 93.50 238 ASN A C 1
ATOM 1950 O O . ASN A 1 238 ? -8.864 9.747 -0.158 1.00 93.50 238 ASN A O 1
ATOM 1954 N N . LYS A 1 239 ? -6.917 8.713 -0.525 1.00 94.00 239 LYS A N 1
ATOM 1955 C CA . LYS A 1 239 ? -7.532 7.473 -1.023 1.00 94.00 239 LYS A CA 1
ATOM 1956 C C . LYS A 1 239 ? -8.242 6.699 0.093 1.00 94.00 239 LYS A C 1
ATOM 1958 O O . LYS A 1 239 ? -9.328 6.180 -0.155 1.00 94.00 239 LYS A O 1
ATOM 1963 N N . LEU A 1 240 ? -7.655 6.595 1.289 1.00 94.19 240 LEU A N 1
ATOM 1964 C CA . LEU A 1 240 ? -8.322 5.966 2.436 1.00 94.19 240 LEU A CA 1
ATOM 1965 C C . LEU A 1 240 ? -9.592 6.745 2.800 1.00 94.19 240 LEU A C 1
ATOM 1967 O O . LEU A 1 240 ? -10.671 6.163 2.881 1.00 94.19 240 LEU A O 1
ATOM 1971 N N . ASP A 1 241 ? -9.471 8.067 2.921 1.00 92.38 241 ASP A N 1
ATOM 1972 C CA . ASP A 1 241 ? -10.574 8.955 3.276 1.00 92.38 241 ASP A CA 1
ATOM 1973 C C . ASP A 1 241 ? -11.720 8.918 2.263 1.00 92.38 241 ASP A C 1
ATOM 1975 O O . ASP A 1 241 ? -12.853 8.653 2.642 1.00 92.38 241 ASP A O 1
ATOM 1979 N N . THR A 1 242 ? -11.437 9.063 0.966 1.00 90.06 242 THR A N 1
ATOM 1980 C CA . THR A 1 242 ? -12.463 8.982 -0.093 1.00 90.06 242 THR A CA 1
ATOM 1981 C C . THR A 1 242 ? -13.105 7.597 -0.215 1.00 90.06 242 THR A C 1
ATOM 1983 O O . THR A 1 242 ? -14.260 7.503 -0.630 1.00 90.06 242 THR A O 1
ATOM 1986 N N . THR A 1 243 ? -12.409 6.524 0.182 1.00 89.50 243 THR A N 1
ATOM 1987 C CA . THR A 1 243 ? -12.992 5.170 0.236 1.00 89.50 243 THR A CA 1
ATOM 1988 C C . THR A 1 243 ? -14.023 5.055 1.366 1.00 89.50 243 THR A C 1
ATOM 1990 O O . THR A 1 243 ? -15.098 4.502 1.144 1.00 89.50 243 THR A O 1
ATOM 1993 N N . CYS A 1 244 ? -13.740 5.623 2.545 1.00 86.88 244 CYS A N 1
ATOM 1994 C CA . CYS A 1 244 ? -14.652 5.624 3.702 1.00 86.88 244 CYS A CA 1
ATOM 1995 C C . CYS A 1 244 ? -15.667 6.792 3.703 1.00 86.88 244 CYS A C 1
ATOM 1997 O O . CYS A 1 244 ? -16.651 6.783 4.442 1.00 86.88 244 CYS A O 1
ATOM 1999 N N . GLY A 1 245 ? -15.415 7.825 2.899 1.00 72.38 245 GLY A N 1
ATOM 2000 C CA . GLY A 1 245 ? -16.133 9.103 2.863 1.00 72.38 245 GLY A CA 1
ATOM 2001 C C . GLY A 1 245 ? -17.118 9.257 1.703 1.00 72.38 245 GLY A C 1
ATOM 2002 O O . GLY A 1 245 ? -17.644 10.348 1.502 1.00 72.38 245 GLY A O 1
ATOM 2003 N N . GLY A 1 246 ? -17.373 8.202 0.923 1.00 58.56 246 GLY A N 1
ATOM 2004 C CA . GLY A 1 246 ? -18.386 8.246 -0.132 1.00 58.56 246 GLY A CA 1
ATOM 2005 C C . GLY A 1 246 ? -19.766 8.574 0.445 1.00 58.56 246 GLY A C 1
ATOM 2006 O O . GLY A 1 246 ? -20.252 7.799 1.264 1.00 58.56 246 GLY A O 1
ATOM 2007 N N . LEU A 1 247 ? -20.351 9.698 -0.003 1.00 44.56 247 LEU A N 1
ATOM 2008 C CA . LEU A 1 247 ? -21.617 10.289 0.460 1.00 44.56 247 LEU A CA 1
ATOM 2009 C C . LEU A 1 247 ? -22.616 9.247 0.989 1.00 44.56 247 LEU A C 1
ATOM 2011 O O . LEU A 1 247 ? -23.226 8.508 0.216 1.00 44.56 247 LEU A O 1
ATOM 2015 N N . LEU A 1 248 ? -22.806 9.253 2.308 1.00 45.91 248 LEU A N 1
ATOM 2016 C CA . LEU A 1 248 ? -24.084 8.896 2.903 1.00 45.91 248 LEU A CA 1
ATOM 2017 C C . LEU A 1 248 ? -24.911 10.184 2.896 1.00 45.91 248 LEU A C 1
ATOM 2019 O O . LEU A 1 248 ? -24.835 10.980 3.829 1.00 45.91 248 LEU A O 1
ATOM 2023 N N . GLU A 1 249 ? -25.653 10.415 1.812 1.00 38.53 249 GLU A N 1
ATOM 2024 C CA . GLU A 1 249 ? -26.853 11.249 1.922 1.00 38.53 249 GLU A CA 1
ATOM 2025 C C . GLU A 1 249 ? -27.786 10.568 2.935 1.00 38.53 249 GLU A C 1
ATOM 2027 O O . GLU A 1 249 ? -27.801 9.336 3.021 1.00 38.53 249 GLU A O 1
ATOM 2032 N N . GLU A 1 250 ? -28.520 11.348 3.733 1.00 38.97 250 GLU A N 1
ATOM 2033 C CA . GLU A 1 250 ? -29.367 10.847 4.823 1.00 38.97 250 GLU A CA 1
ATOM 2034 C C . GLU A 1 250 ? -30.448 9.873 4.305 1.00 38.97 250 GLU A C 1
ATOM 2036 O O . GLU A 1 250 ? -31.557 10.269 3.952 1.00 38.97 250 GLU A O 1
ATOM 2041 N N . GLY A 1 251 ? -30.117 8.579 4.252 1.00 41.34 251 GLY A N 1
ATOM 2042 C CA . GLY A 1 251 ? -31.016 7.507 3.821 1.00 41.34 251 GLY A CA 1
ATOM 2043 C C . GLY A 1 251 ? -30.328 6.324 3.133 1.00 41.34 251 GLY A C 1
ATOM 2044 O O . GLY A 1 251 ? -30.648 5.179 3.446 1.00 41.34 251 GLY A O 1
ATOM 2045 N N . ASP A 1 252 ? -29.372 6.553 2.229 1.00 45.28 252 ASP A N 1
ATOM 2046 C CA . ASP A 1 252 ? -28.963 5.509 1.273 1.00 45.28 252 ASP A CA 1
ATOM 2047 C C . ASP A 1 252 ? -27.798 4.632 1.773 1.00 45.28 252 ASP A C 1
ATOM 2049 O O . ASP A 1 252 ? -26.617 4.991 1.739 1.00 45.28 252 ASP A O 1
ATOM 2053 N N . GLY A 1 253 ? -28.141 3.418 2.211 1.00 59.69 253 GLY A N 1
ATOM 2054 C CA . GLY A 1 253 ? -27.187 2.412 2.666 1.00 59.69 253 GLY A CA 1
ATOM 2055 C C . GLY A 1 253 ? -26.345 1.837 1.523 1.00 59.69 253 GLY A C 1
ATOM 2056 O O . GLY A 1 253 ? -26.858 1.373 0.507 1.00 59.69 253 GLY A O 1
ATOM 2057 N N . THR A 1 254 ? -25.024 1.795 1.701 1.00 67.75 254 THR A N 1
ATOM 2058 C CA . THR A 1 254 ? -24.136 1.003 0.836 1.00 67.75 254 THR A CA 1
ATOM 2059 C C . THR A 1 254 ? -23.927 -0.382 1.436 1.00 67.75 254 THR A C 1
ATOM 2061 O O . THR A 1 254 ? -23.398 -0.469 2.542 1.00 67.75 254 THR A O 1
ATOM 2064 N N . VAL A 1 255 ? -24.238 -1.429 0.669 1.00 74.06 255 VAL A N 1
ATOM 2065 C CA . VAL A 1 255 ? -23.911 -2.830 0.979 1.00 74.06 255 VAL A CA 1
ATOM 2066 C C . VAL A 1 255 ? -22.926 -3.366 -0.060 1.00 74.06 255 VAL A C 1
ATOM 2068 O O . VAL A 1 255 ? -22.971 -2.998 -1.238 1.00 74.06 255 VAL A O 1
ATOM 2071 N N . TYR A 1 256 ? -22.022 -4.235 0.376 1.00 80.25 256 TYR A N 1
ATOM 2072 C CA . TYR A 1 256 ? -21.037 -4.891 -0.477 1.00 80.25 256 TYR A CA 1
ATOM 2073 C C . TYR A 1 256 ? -21.351 -6.381 -0.616 1.00 80.25 256 TYR A C 1
ATOM 2075 O O . TYR A 1 256 ? -21.811 -7.016 0.325 1.00 80.25 256 TYR A O 1
ATOM 2083 N N . GLU A 1 257 ? -21.096 -6.948 -1.792 1.00 80.31 257 GLU A N 1
ATOM 2084 C CA . GLU A 1 257 ? -21.326 -8.369 -2.070 1.00 80.31 257 GLU A CA 1
ATOM 2085 C C . GLU A 1 257 ? -20.158 -8.951 -2.865 1.00 80.31 257 GLU A C 1
ATOM 2087 O O . GLU A 1 257 ? -19.600 -8.285 -3.741 1.00 80.31 257 GLU A O 1
ATOM 2092 N N . LYS A 1 258 ? -19.790 -10.201 -2.575 1.00 81.56 258 LYS A N 1
ATOM 2093 C CA . LYS A 1 258 ? -18.803 -10.950 -3.354 1.00 81.56 258 LYS A CA 1
ATOM 2094 C C . LYS A 1 258 ? -19.479 -11.630 -4.541 1.00 81.56 258 LYS A C 1
ATOM 2096 O O . LYS A 1 258 ? -20.390 -12.427 -4.357 1.00 81.56 258 LYS A O 1
ATOM 2101 N N . VAL A 1 259 ? -18.980 -11.368 -5.743 1.00 78.31 259 VAL A N 1
ATOM 2102 C CA . VAL A 1 259 ? -19.431 -11.995 -6.988 1.00 78.31 259 VAL A CA 1
ATOM 2103 C C . VAL A 1 259 ? -18.238 -12.634 -7.686 1.00 78.31 259 VAL A C 1
ATOM 2105 O O . VAL A 1 259 ? -17.229 -11.975 -7.946 1.00 78.31 259 VAL A O 1
ATOM 2108 N N . THR A 1 260 ? -18.357 -13.920 -8.008 1.00 77.19 260 THR A N 1
ATOM 2109 C CA . THR A 1 260 ? -17.362 -14.643 -8.804 1.00 77.19 260 THR A CA 1
ATOM 2110 C C . THR A 1 260 ? -17.486 -14.234 -10.266 1.00 77.19 260 THR A C 1
ATOM 2112 O O . THR A 1 260 ? -18.538 -14.393 -10.882 1.00 77.19 260 THR A O 1
ATOM 2115 N N . VAL A 1 261 ? -16.404 -13.705 -10.834 1.00 78.44 261 VAL A N 1
ATOM 2116 C CA . VAL A 1 261 ? -16.319 -13.317 -12.244 1.00 78.44 261 VAL A CA 1
ATOM 2117 C C . VAL A 1 261 ? -15.263 -14.176 -12.926 1.00 78.44 261 VAL A C 1
ATOM 2119 O O . VAL A 1 261 ? -14.113 -14.212 -12.488 1.00 78.44 261 VAL A O 1
ATOM 2122 N N . THR A 1 262 ? -15.635 -14.846 -14.016 1.00 76.62 262 THR A N 1
ATOM 2123 C CA . THR A 1 262 ? -14.679 -15.539 -14.885 1.00 76.62 262 THR A CA 1
ATOM 2124 C C . THR A 1 262 ? -13.878 -14.507 -15.679 1.00 76.62 262 THR A C 1
ATOM 2126 O O . THR A 1 262 ? -14.404 -13.835 -16.566 1.00 76.62 262 THR A O 1
ATOM 2129 N N . GLU A 1 263 ? -12.595 -14.372 -15.363 1.00 83.00 263 GLU A N 1
ATOM 2130 C CA . GLU A 1 263 ? -11.639 -13.590 -16.143 1.00 83.00 263 GLU A CA 1
ATOM 2131 C C . GLU A 1 263 ? -10.829 -14.493 -17.080 1.00 83.00 263 GLU A C 1
ATOM 2133 O O . GLU A 1 263 ? -10.747 -15.706 -16.894 1.00 83.00 263 GLU A O 1
ATOM 2138 N N . TYR A 1 264 ? -10.197 -13.898 -18.093 1.00 76.88 264 TYR A N 1
ATOM 2139 C CA . TYR A 1 264 ? -9.333 -14.608 -19.035 1.00 76.88 264 TYR A CA 1
ATOM 2140 C C . TYR A 1 264 ? -7.919 -14.047 -18.961 1.00 76.88 264 TYR A C 1
ATOM 2142 O O . TYR A 1 264 ? -7.703 -12.862 -19.221 1.00 76.88 264 TYR A O 1
ATOM 2150 N N . LYS A 1 265 ? -6.943 -14.902 -18.659 1.00 82.00 265 LYS A N 1
ATOM 2151 C CA . LYS A 1 265 ? -5.517 -14.556 -18.716 1.00 82.00 265 LYS A CA 1
ATOM 2152 C C . LYS A 1 265 ? -4.893 -15.138 -19.979 1.00 82.00 265 LYS A C 1
ATOM 2154 O O . LYS A 1 265 ? -5.260 -16.220 -20.429 1.00 82.00 265 LYS A O 1
ATOM 2159 N N . LYS A 1 266 ? -3.949 -14.400 -20.559 1.00 84.12 266 LYS A N 1
ATOM 2160 C CA . LYS A 1 266 ? -3.093 -14.874 -21.650 1.00 84.12 266 LYS A CA 1
ATOM 2161 C C . LYS A 1 266 ? -1.893 -15.590 -21.039 1.00 84.12 266 LYS A C 1
ATOM 2163 O O . LYS A 1 266 ? -1.137 -14.978 -20.286 1.00 84.12 266 LYS A O 1
ATOM 2168 N N . GLU A 1 267 ? -1.727 -16.869 -21.347 1.00 84.88 267 GLU A N 1
ATOM 2169 C CA . GLU A 1 267 ? -0.613 -17.685 -20.865 1.00 84.88 267 GLU A CA 1
ATOM 2170 C C . GLU A 1 267 ? 0.058 -18.410 -22.027 1.00 84.88 267 GLU A C 1
ATOM 2172 O O . GLU A 1 267 ? -0.599 -19.093 -22.812 1.00 84.88 267 GLU A O 1
ATOM 2177 N N . ASN A 1 268 ? 1.383 -18.304 -22.105 1.00 87.31 268 ASN A N 1
ATOM 2178 C CA . ASN A 1 268 ? 2.176 -19.119 -23.014 1.00 87.31 268 ASN A CA 1
ATOM 2179 C C . ASN A 1 268 ? 2.138 -20.569 -22.524 1.00 87.31 268 ASN A C 1
ATOM 2181 O O . ASN A 1 268 ? 2.568 -20.858 -21.405 1.00 87.31 268 ASN A O 1
ATOM 2185 N N . LYS A 1 269 ? 1.635 -21.479 -23.360 1.00 87.44 269 LYS A N 1
ATOM 2186 C CA . LYS A 1 269 ? 1.623 -22.920 -23.095 1.00 87.44 269 LYS A CA 1
ATOM 2187 C C . LYS A 1 269 ? 2.451 -23.667 -24.127 1.00 87.44 269 LYS A C 1
ATOM 2189 O O . LYS A 1 269 ? 2.530 -23.269 -25.288 1.00 87.44 269 LYS A O 1
ATOM 2194 N N . VAL A 1 270 ? 3.056 -24.756 -23.666 1.00 88.44 270 VAL A N 1
ATOM 2195 C CA . VAL A 1 270 ? 3.782 -25.712 -24.501 1.00 88.44 270 VAL A CA 1
ATOM 2196 C C . VAL A 1 270 ? 2.772 -26.633 -25.167 1.00 88.44 270 VAL A C 1
ATOM 2198 O O . VAL A 1 270 ? 1.948 -27.233 -24.478 1.00 88.44 270 VAL A O 1
ATOM 2201 N N . PHE A 1 271 ? 2.866 -26.763 -26.483 1.00 88.69 271 PHE A N 1
ATOM 2202 C CA . PHE A 1 271 ? 2.184 -27.788 -27.260 1.00 88.69 271 PHE A CA 1
ATOM 2203 C C . PHE A 1 271 ? 3.244 -28.665 -27.902 1.00 88.69 271 PHE A C 1
ATOM 2205 O O . PHE A 1 271 ? 4.170 -28.157 -28.528 1.00 88.69 271 PHE A O 1
ATOM 2212 N N . GLU A 1 272 ? 3.141 -29.970 -27.707 1.00 88.81 272 GLU A N 1
ATOM 2213 C CA . GLU A 1 272 ? 4.080 -30.916 -28.301 1.00 88.81 272 GLU A CA 1
ATOM 2214 C C . GLU A 1 272 ? 3.789 -31.065 -29.795 1.00 88.81 272 GLU A C 1
ATOM 2216 O O . GLU A 1 272 ? 2.631 -31.019 -30.215 1.00 88.81 272 GLU A O 1
ATOM 2221 N N . THR A 1 273 ? 4.844 -31.197 -30.593 1.00 86.94 273 THR A N 1
ATOM 2222 C CA . THR A 1 273 ? 4.758 -31.323 -32.050 1.00 86.94 273 THR A CA 1
ATOM 2223 C C . THR A 1 273 ? 5.485 -32.584 -32.494 1.00 86.94 273 THR A C 1
ATOM 2225 O O . THR A 1 273 ? 6.572 -32.887 -32.012 1.00 86.94 273 THR A O 1
ATOM 2228 N N . GLU A 1 274 ? 4.885 -33.338 -33.412 1.00 76.94 274 GLU A N 1
ATOM 2229 C CA . GLU A 1 274 ? 5.497 -34.564 -33.945 1.00 76.94 274 GLU A CA 1
ATOM 2230 C C . GLU A 1 274 ? 6.629 -34.235 -34.931 1.00 76.94 274 GLU A C 1
ATOM 2232 O O . GLU A 1 274 ? 7.645 -34.926 -34.979 1.00 76.94 274 GLU A O 1
ATOM 2237 N N . SER A 1 275 ? 6.495 -33.124 -35.661 1.00 73.56 275 SER A N 1
ATOM 2238 C CA . SER A 1 275 ? 7.535 -32.555 -36.514 1.00 73.56 275 SER A CA 1
ATOM 2239 C C . SER A 1 275 ? 8.343 -31.477 -35.781 1.00 73.56 275 SER A C 1
ATOM 2241 O O . SER A 1 275 ? 7.802 -30.579 -35.128 1.00 73.56 275 SER A O 1
ATOM 2243 N N . GLY A 1 276 ? 9.666 -31.557 -35.908 1.00 78.75 276 GLY A N 1
ATOM 2244 C CA . GLY A 1 276 ? 10.608 -30.563 -35.404 1.00 78.75 276 GLY A CA 1
ATOM 2245 C C . GLY A 1 276 ? 12.021 -30.833 -35.915 1.00 78.75 276 GLY A C 1
ATOM 2246 O O . GLY A 1 276 ? 12.377 -31.969 -36.225 1.00 78.75 276 GLY A O 1
ATOM 2247 N N . GLU A 1 277 ? 12.811 -29.771 -36.039 1.00 85.12 277 GLU A N 1
ATOM 2248 C CA . GLU A 1 277 ? 14.122 -29.776 -36.697 1.00 85.12 277 GLU A CA 1
ATOM 2249 C C . GLU A 1 277 ? 15.138 -29.014 -35.843 1.00 85.12 277 GLU A C 1
ATOM 2251 O O . GLU A 1 277 ? 14.790 -28.040 -35.177 1.00 85.12 277 GLU A O 1
ATOM 2256 N N . ILE A 1 278 ? 16.414 -29.397 -35.896 1.00 86.69 278 ILE A N 1
ATOM 2257 C CA . ILE A 1 278 ? 17.482 -28.648 -35.222 1.00 86.69 278 ILE A CA 1
ATOM 2258 C C . ILE A 1 278 ? 17.743 -27.351 -36.008 1.00 86.69 278 ILE A C 1
ATOM 2260 O O . ILE A 1 278 ? 18.473 -27.342 -36.996 1.00 86.69 278 ILE A O 1
ATOM 2264 N N . LYS A 1 279 ? 17.106 -26.254 -35.583 1.00 88.88 279 LYS A N 1
ATOM 2265 C CA . LYS A 1 279 ? 17.235 -24.914 -36.177 1.00 88.88 279 LYS A CA 1
ATOM 2266 C C . LYS A 1 279 ? 17.081 -23.807 -35.134 1.00 88.88 279 LYS A C 1
ATOM 2268 O O . LYS A 1 279 ? 16.538 -24.034 -34.053 1.00 88.88 279 LYS A O 1
ATOM 2273 N N . GLU A 1 280 ? 17.545 -22.607 -35.481 1.00 90.19 280 GLU A N 1
ATOM 2274 C CA . GLU A 1 280 ? 17.382 -21.393 -34.668 1.00 90.19 280 GLU A CA 1
ATOM 2275 C C . GLU A 1 280 ? 15.916 -21.202 -34.243 1.00 90.19 280 GLU A C 1
ATOM 2277 O O . GLU A 1 280 ? 14.998 -21.319 -35.057 1.00 90.19 280 GLU A O 1
ATOM 2282 N N . GLY A 1 281 ? 15.691 -20.916 -32.962 1.00 88.94 281 GLY A N 1
ATOM 2283 C CA . GLY A 1 281 ? 14.371 -20.650 -32.393 1.00 88.94 281 GLY A CA 1
ATOM 2284 C C . GLY A 1 281 ? 13.495 -21.880 -32.119 1.00 88.94 281 GLY A C 1
ATOM 2285 O O . GLY A 1 281 ? 12.511 -21.747 -31.383 1.00 88.94 281 GLY A O 1
ATOM 2286 N N . GLN A 1 282 ? 13.833 -23.073 -32.629 1.00 91.75 282 GLN A N 1
ATOM 2287 C CA . GLN A 1 282 ? 13.057 -24.287 -32.351 1.00 91.75 282 GLN A CA 1
ATOM 2288 C C . GLN A 1 282 ? 13.070 -24.600 -30.849 1.00 91.75 282 GLN A C 1
ATOM 2290 O O . GLN A 1 282 ? 14.108 -24.523 -30.191 1.00 91.75 282 GLN A O 1
ATOM 2295 N N . CYS A 1 283 ? 11.915 -24.973 -30.297 1.00 93.31 283 CYS A N 1
ATOM 2296 C CA . CYS A 1 283 ? 11.789 -25.336 -28.889 1.00 93.31 283 CYS A CA 1
ATOM 2297 C C . CYS A 1 283 ? 11.597 -26.850 -28.698 1.00 93.31 283 CYS A C 1
ATOM 2299 O O . CYS A 1 283 ? 11.033 -27.536 -29.557 1.00 93.31 283 CYS A O 1
ATOM 2301 N N . PHE A 1 284 ? 12.053 -27.357 -27.551 1.00 93.88 284 PHE A N 1
ATOM 2302 C CA . PHE A 1 284 ? 11.833 -28.732 -27.093 1.00 93.88 284 PHE A CA 1
ATOM 2303 C C . PHE A 1 284 ? 11.582 -28.789 -25.580 1.00 93.88 284 PHE A C 1
ATOM 2305 O O . PHE A 1 284 ? 12.012 -27.907 -24.831 1.00 93.88 284 PHE A O 1
ATOM 2312 N N . ILE A 1 285 ? 10.904 -29.844 -25.122 1.00 94.31 285 ILE A N 1
ATOM 2313 C CA . ILE A 1 285 ? 10.575 -30.097 -23.713 1.00 94.31 285 ILE A CA 1
ATOM 2314 C C . ILE A 1 285 ? 11.172 -31.424 -23.228 1.00 94.31 285 ILE A C 1
ATOM 2316 O O . ILE A 1 285 ? 11.131 -32.440 -23.923 1.00 94.31 285 ILE A O 1
ATOM 2320 N N . LEU A 1 286 ? 11.715 -31.431 -22.007 1.00 94.00 286 LEU A N 1
ATOM 2321 C CA . LEU A 1 286 ? 12.229 -32.644 -21.364 1.00 94.00 286 LEU A CA 1
ATOM 2322 C C . LEU A 1 286 ? 11.089 -33.485 -20.773 1.00 94.00 286 LEU A C 1
ATOM 2324 O O . LEU A 1 286 ? 10.375 -33.035 -19.872 1.00 94.00 286 LEU A O 1
ATOM 2328 N N . LYS A 1 287 ? 10.953 -34.736 -21.218 1.00 93.44 287 LYS A N 1
ATOM 2329 C CA . LYS A 1 287 ? 9.990 -35.715 -20.679 1.00 93.44 287 LYS A CA 1
ATOM 2330 C C . LYS A 1 287 ? 10.525 -36.463 -19.458 1.00 93.44 287 LYS A C 1
ATOM 2332 O O . LYS A 1 287 ? 9.735 -36.927 -18.632 1.00 93.44 287 LYS A O 1
ATOM 2337 N N . THR A 1 288 ? 11.845 -36.539 -19.323 1.00 92.69 288 THR A N 1
ATOM 2338 C CA . THR A 1 288 ? 12.573 -37.178 -18.217 1.00 92.69 288 THR A CA 1
ATOM 2339 C C . THR A 1 288 ? 13.537 -36.198 -17.544 1.00 92.69 288 THR A C 1
ATOM 2341 O O . THR A 1 288 ? 13.756 -35.086 -18.022 1.00 92.69 288 THR A O 1
ATOM 2344 N N . GLY A 1 289 ? 14.100 -36.592 -16.398 1.00 90.75 289 GLY A N 1
ATOM 2345 C CA . GLY A 1 289 ? 15.231 -35.882 -15.801 1.00 90.75 289 GLY A CA 1
ATOM 2346 C C . GLY A 1 289 ? 16.548 -36.230 -16.500 1.00 90.75 289 GLY A C 1
ATOM 2347 O O . GLY A 1 289 ? 16.720 -37.349 -16.980 1.00 90.75 289 GLY A O 1
ATOM 2348 N N . PHE A 1 290 ? 17.474 -35.276 -16.524 1.00 89.06 290 PHE A N 1
ATOM 2349 C CA . PHE A 1 290 ? 18.832 -35.403 -17.048 1.00 89.06 290 PHE A CA 1
ATOM 2350 C C . PHE A 1 290 ? 19.855 -34.860 -16.037 1.00 89.06 290 PHE A C 1
ATOM 2352 O O . PHE A 1 290 ? 19.527 -34.093 -15.125 1.00 89.06 290 PHE A O 1
ATOM 2359 N N . ASN A 1 291 ? 21.123 -35.231 -16.228 1.00 85.69 291 ASN A N 1
ATOM 2360 C CA . ASN A 1 291 ? 22.238 -34.784 -15.393 1.00 85.69 291 ASN A CA 1
ATOM 2361 C C . ASN A 1 291 ? 22.360 -33.249 -15.340 1.00 85.69 291 ASN A C 1
ATOM 2363 O O . ASN A 1 291 ? 21.947 -32.537 -16.263 1.00 85.69 291 ASN A O 1
ATOM 2367 N N . TYR A 1 292 ? 23.006 -32.760 -14.276 1.00 85.19 292 TYR A N 1
ATOM 2368 C CA . TYR A 1 292 ? 23.247 -31.335 -14.000 1.00 85.19 292 TYR A CA 1
ATOM 2369 C C . TYR A 1 292 ? 21.970 -30.519 -13.712 1.00 85.19 292 TYR A C 1
ATOM 2371 O O . TYR A 1 292 ? 21.828 -29.379 -14.149 1.00 85.19 292 TYR A O 1
ATOM 2379 N N . GLY A 1 293 ? 21.029 -31.108 -12.959 1.00 85.12 293 GLY A N 1
ATOM 2380 C CA . GLY A 1 293 ? 19.831 -30.419 -12.452 1.00 85.12 293 GLY A CA 1
ATOM 2381 C C . GLY A 1 293 ? 18.740 -30.159 -13.498 1.00 85.12 293 GLY A C 1
ATOM 2382 O O . GLY A 1 293 ? 17.896 -29.282 -13.310 1.00 85.12 293 GLY A O 1
ATOM 2383 N N . ARG A 1 294 ? 18.764 -30.884 -14.620 1.00 90.62 294 ARG A N 1
ATOM 2384 C CA . ARG A 1 294 ? 17.852 -30.693 -15.754 1.00 90.62 294 ARG A CA 1
ATOM 2385 C C . ARG A 1 294 ? 16.587 -31.532 -15.565 1.00 90.62 294 ARG A C 1
ATOM 2387 O O . ARG A 1 294 ? 16.521 -32.684 -15.982 1.00 90.62 294 ARG A O 1
ATOM 2394 N N . SER A 1 295 ? 15.599 -30.969 -14.878 1.00 91.25 295 SER A N 1
ATOM 2395 C CA . SER A 1 295 ? 14.371 -31.680 -14.502 1.00 91.25 295 SER A CA 1
ATOM 2396 C C . SER A 1 295 ? 13.361 -31.830 -15.647 1.00 91.25 295 SER A C 1
ATOM 2398 O O . SER A 1 295 ? 13.273 -30.989 -16.543 1.00 91.25 295 SER A O 1
ATOM 2400 N N . LYS A 1 296 ? 12.522 -32.870 -15.543 1.00 92.56 296 LYS A N 1
ATOM 2401 C CA . LYS A 1 296 ? 11.317 -33.063 -16.365 1.00 92.56 296 LYS A CA 1
ATOM 2402 C C . LYS A 1 296 ? 10.458 -31.790 -16.402 1.00 92.56 296 LYS A C 1
ATOM 2404 O O . LYS A 1 296 ? 10.272 -31.131 -15.380 1.00 92.56 296 LYS A O 1
ATOM 2409 N N . GLY A 1 297 ? 9.907 -31.480 -17.573 1.00 91.50 297 GLY A N 1
ATOM 2410 C CA . GLY A 1 297 ? 9.052 -30.318 -17.820 1.00 91.50 297 GLY A CA 1
ATOM 2411 C C . GLY A 1 297 ? 9.806 -29.022 -18.131 1.00 91.50 297 GLY A C 1
ATOM 2412 O O . GLY A 1 297 ? 9.169 -28.002 -18.384 1.00 91.50 297 GLY A O 1
ATOM 2413 N N . TYR A 1 298 ? 11.144 -29.020 -18.126 1.00 94.00 298 TYR A N 1
ATOM 2414 C CA . TYR A 1 298 ? 11.910 -27.866 -18.599 1.00 94.00 298 TYR A CA 1
ATOM 2415 C C . TYR A 1 298 ? 11.823 -27.745 -20.123 1.00 94.00 298 TYR A C 1
ATOM 2417 O O . TYR A 1 298 ? 11.962 -28.734 -20.842 1.00 94.00 298 TYR A O 1
ATOM 2425 N N . VAL A 1 299 ? 11.616 -26.513 -20.587 1.00 94.94 299 VAL A N 1
ATOM 2426 C CA . VAL A 1 299 ? 11.547 -26.139 -22.004 1.00 94.94 299 VAL A CA 1
ATOM 2427 C C . VAL A 1 299 ? 12.819 -25.391 -22.370 1.00 94.94 299 VAL A C 1
ATOM 2429 O O . VAL A 1 299 ? 13.266 -24.528 -21.610 1.00 94.94 299 VAL A O 1
ATOM 2432 N N . TYR A 1 300 ? 13.376 -25.702 -23.531 1.00 94.62 300 TYR A N 1
ATOM 2433 C CA . TYR A 1 300 ? 14.594 -25.108 -24.068 1.00 94.62 300 TYR A CA 1
ATOM 2434 C C . TYR A 1 300 ? 14.329 -24.542 -25.462 1.00 94.62 300 TYR A C 1
ATOM 2436 O O . TYR A 1 300 ? 13.538 -25.116 -26.210 1.00 94.62 300 TYR A O 1
ATOM 2444 N N . ARG A 1 301 ? 15.000 -23.439 -25.808 1.00 94.50 301 ARG A N 1
ATOM 2445 C CA . ARG A 1 301 ? 15.024 -22.864 -27.160 1.00 94.50 301 ARG A CA 1
ATOM 2446 C C . ARG A 1 301 ? 16.416 -23.009 -27.762 1.00 94.50 301 ARG A C 1
ATOM 2448 O O . ARG A 1 301 ? 17.393 -22.635 -27.118 1.00 94.50 301 ARG A O 1
ATOM 2455 N N . ILE A 1 302 ? 16.479 -23.562 -28.969 1.00 93.62 302 ILE A N 1
ATOM 2456 C CA . ILE A 1 302 ? 17.706 -23.802 -29.728 1.00 93.62 302 ILE A CA 1
ATOM 2457 C C . ILE A 1 302 ? 18.219 -22.499 -30.343 1.00 93.62 302 ILE A C 1
ATOM 2459 O O . ILE A 1 302 ? 17.448 -21.726 -30.907 1.00 93.62 302 ILE A O 1
ATOM 2463 N N . HIS A 1 303 ? 19.535 -22.324 -30.280 1.00 92.44 303 HIS A N 1
ATOM 2464 C CA . HIS A 1 303 ? 20.300 -21.278 -30.939 1.00 92.44 303 HIS A CA 1
ATOM 2465 C C . HIS A 1 303 ? 21.466 -21.883 -31.730 1.00 92.44 303 HIS A C 1
ATOM 2467 O O . HIS A 1 303 ? 22.076 -22.874 -31.312 1.00 92.44 303 HIS A O 1
ATOM 2473 N N . ARG A 1 304 ? 21.780 -21.271 -32.869 1.00 90.69 304 ARG A N 1
ATOM 2474 C CA . ARG A 1 304 ? 22.897 -21.580 -33.761 1.00 90.69 304 ARG A CA 1
ATOM 2475 C C . ARG A 1 304 ? 24.043 -20.614 -33.484 1.00 90.69 304 ARG A C 1
ATOM 2477 O O . ARG A 1 304 ? 23.857 -19.409 -33.348 1.00 90.69 304 ARG A O 1
ATOM 2484 N N . THR A 1 305 ? 25.247 -21.157 -33.432 1.00 88.06 305 THR A N 1
ATOM 2485 C CA . THR A 1 305 ? 26.494 -20.419 -33.216 1.00 88.06 305 THR A CA 1
ATOM 2486 C C . THR A 1 305 ? 27.548 -20.940 -34.171 1.00 88.06 305 THR A C 1
ATOM 2488 O O . THR A 1 305 ? 27.686 -22.150 -34.323 1.00 88.06 305 THR A O 1
ATOM 2491 N N . GLU A 1 306 ? 28.294 -20.042 -34.801 1.00 86.94 306 GLU A N 1
ATOM 2492 C CA . GLU A 1 306 ? 29.433 -20.402 -35.642 1.00 86.94 306 GLU A CA 1
ATOM 2493 C C . GLU A 1 306 ? 30.726 -20.301 -34.826 1.00 86.94 306 GLU A C 1
ATOM 2495 O O . GLU A 1 306 ? 30.952 -19.315 -34.120 1.00 86.94 306 GLU A O 1
ATOM 2500 N N . TYR A 1 307 ? 31.565 -21.332 -34.896 1.00 80.19 307 TYR A N 1
ATOM 2501 C CA . TYR A 1 307 ? 32.885 -21.352 -34.274 1.00 80.19 307 TYR A CA 1
ATOM 2502 C C . TYR A 1 307 ? 33.842 -22.151 -35.158 1.00 80.19 307 TYR A C 1
ATOM 2504 O O . TYR A 1 307 ? 33.511 -23.258 -35.573 1.00 80.19 307 TYR A O 1
ATOM 2512 N N . ASP A 1 308 ? 35.015 -21.589 -35.462 1.00 78.94 308 ASP A N 1
ATOM 2513 C CA . ASP A 1 308 ? 36.042 -22.232 -36.304 1.00 78.94 308 ASP A CA 1
ATOM 2514 C C . ASP A 1 308 ? 35.502 -22.736 -37.669 1.00 78.94 308 ASP A C 1
ATOM 2516 O O . ASP A 1 308 ? 35.798 -23.841 -38.122 1.00 78.94 308 ASP A O 1
ATOM 2520 N N . GLY A 1 309 ? 34.619 -21.943 -38.296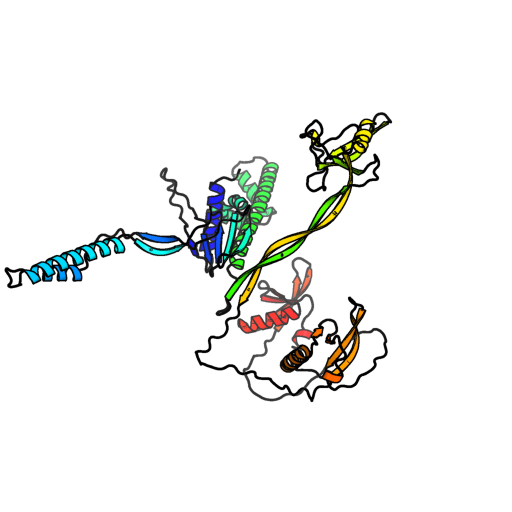 1.00 79.69 309 GLY A N 1
ATOM 2521 C CA . GLY A 1 309 ? 33.957 -22.277 -39.566 1.00 79.69 309 GLY A CA 1
ATOM 2522 C C . GLY A 1 309 ? 32.966 -23.448 -39.494 1.00 79.69 309 GLY A C 1
ATOM 2523 O O . GLY A 1 309 ? 32.582 -23.991 -40.529 1.00 79.69 309 GLY A O 1
ATOM 2524 N N . LYS A 1 310 ? 32.569 -23.873 -38.287 1.00 82.94 310 LYS A N 1
ATOM 2525 C CA . LYS A 1 310 ? 31.603 -24.951 -38.046 1.00 82.94 310 LYS A CA 1
ATOM 2526 C C . LYS A 1 310 ? 30.392 -24.448 -37.279 1.00 82.94 310 LYS A C 1
ATOM 2528 O O . LYS A 1 310 ? 30.481 -23.598 -36.394 1.00 82.94 310 LYS A O 1
ATOM 2533 N N . GLU A 1 311 ? 29.244 -25.023 -37.610 1.00 83.94 311 GLU A N 1
ATOM 2534 C CA . GLU A 1 311 ? 27.977 -24.703 -36.969 1.00 83.94 311 GLU A CA 1
ATOM 2535 C C . GLU A 1 311 ? 27.744 -25.580 -35.741 1.00 83.94 311 GLU A C 1
ATOM 2537 O O . GLU A 1 311 ? 27.754 -26.809 -35.808 1.00 83.94 311 GLU A O 1
ATOM 2542 N N . HIS A 1 312 ? 27.482 -24.928 -34.616 1.00 86.62 312 HIS A N 1
ATOM 2543 C CA . HIS A 1 312 ? 27.185 -25.558 -33.343 1.00 86.62 312 HIS A CA 1
ATOM 2544 C C . HIS A 1 312 ? 25.834 -25.083 -32.826 1.00 86.62 312 HIS A C 1
ATOM 2546 O O . HIS A 1 312 ? 25.579 -23.881 -32.725 1.00 86.62 312 HIS A O 1
ATOM 2552 N N . PHE A 1 313 ? 24.992 -26.037 -32.436 1.00 90.81 313 PHE A N 1
ATOM 2553 C CA . PHE A 1 313 ? 23.694 -25.764 -31.835 1.00 90.81 313 PHE A CA 1
ATOM 2554 C C . PHE A 1 313 ? 23.739 -25.993 -30.321 1.00 90.81 313 PHE A C 1
ATOM 2556 O O . PHE A 1 313 ? 24.215 -27.025 -29.831 1.00 90.81 313 PHE A O 1
ATOM 2563 N N . HIS A 1 314 ? 23.218 -25.020 -29.584 1.00 91.50 314 HIS A N 1
ATOM 2564 C CA . HIS A 1 314 ? 23.058 -25.036 -28.134 1.00 91.50 314 HIS A CA 1
ATOM 2565 C C . HIS A 1 314 ? 21.648 -24.549 -27.777 1.00 91.50 314 HIS A C 1
ATOM 2567 O O . HIS A 1 314 ? 20.922 -24.088 -28.651 1.00 91.50 314 HIS A O 1
ATOM 2573 N N . ALA A 1 315 ? 21.218 -24.650 -26.520 1.00 93.31 315 ALA A N 1
ATOM 2574 C CA . ALA A 1 315 ? 19.919 -24.115 -26.117 1.00 93.31 315 ALA A CA 1
ATOM 2575 C C . ALA A 1 315 ? 19.914 -23.497 -24.723 1.00 93.31 315 ALA A C 1
ATOM 2577 O O . ALA A 1 315 ? 20.564 -23.993 -23.796 1.00 93.31 315 ALA A O 1
ATOM 2578 N N . TYR A 1 316 ? 19.101 -22.453 -24.563 1.00 94.69 316 TYR A N 1
ATOM 2579 C CA . TYR A 1 316 ? 18.803 -21.856 -23.266 1.00 94.69 316 TYR A CA 1
ATOM 2580 C C . TYR A 1 316 ? 17.449 -22.322 -22.747 1.00 94.69 316 TYR A C 1
ATOM 2582 O O . TYR A 1 316 ? 16.456 -22.396 -23.473 1.00 94.69 316 TYR A O 1
ATOM 2590 N N . LYS A 1 317 ? 17.407 -22.623 -21.450 1.00 94.69 317 LYS A N 1
ATOM 2591 C CA . LYS A 1 317 ? 16.176 -22.944 -20.733 1.00 94.69 317 LYS A CA 1
ATOM 2592 C C . LYS A 1 317 ? 15.274 -21.710 -20.678 1.00 94.69 317 LYS A C 1
ATOM 2594 O O . LYS A 1 317 ? 15.740 -20.624 -20.344 1.00 94.69 317 LYS A O 1
ATOM 2599 N N . LEU A 1 318 ? 13.976 -21.874 -20.903 1.00 93.88 318 LEU A N 1
ATOM 2600 C CA . LEU A 1 318 ? 12.994 -20.813 -20.691 1.00 93.88 318 LEU A CA 1
ATOM 2601 C C . LEU A 1 318 ? 12.568 -20.703 -19.218 1.00 93.88 318 LEU A C 1
ATOM 2603 O O . LEU A 1 318 ? 12.515 -21.682 -18.468 1.00 93.88 318 LEU A O 1
ATOM 2607 N N . ASN A 1 319 ? 12.230 -19.484 -18.798 1.00 91.38 319 ASN A N 1
ATOM 2608 C CA . ASN A 1 319 ? 11.640 -19.224 -17.488 1.00 91.38 319 ASN A CA 1
ATOM 2609 C C . ASN A 1 319 ? 10.261 -19.905 -17.347 1.00 91.38 319 ASN A C 1
ATOM 2611 O O . ASN A 1 319 ? 9.613 -20.252 -18.330 1.00 91.38 319 ASN A O 1
ATOM 2615 N N . GLY A 1 320 ? 9.750 -20.034 -16.117 1.00 86.00 320 GLY A N 1
ATOM 2616 C CA . GLY A 1 320 ? 8.453 -20.687 -15.859 1.00 86.00 320 GLY A CA 1
ATOM 2617 C C . GLY A 1 320 ? 7.216 -19.995 -16.463 1.00 86.00 320 GLY A C 1
ATOM 2618 O O . GLY A 1 320 ? 6.116 -20.512 -16.323 1.00 86.00 320 GLY A O 1
ATOM 2619 N N . LYS A 1 321 ? 7.380 -18.833 -17.113 1.00 88.44 321 LYS A N 1
ATOM 2620 C CA . LYS A 1 321 ? 6.334 -18.141 -17.889 1.00 88.44 321 LYS A CA 1
ATOM 2621 C C . LYS A 1 321 ? 6.511 -18.290 -19.406 1.00 88.44 321 LYS A C 1
ATOM 2623 O O . LYS A 1 321 ? 5.696 -17.756 -20.147 1.00 88.44 321 LYS A O 1
ATOM 2628 N N . LEU A 1 322 ? 7.572 -18.960 -19.862 1.00 90.06 322 LEU A N 1
ATOM 2629 C CA . LEU A 1 322 ? 7.938 -19.135 -21.271 1.00 90.06 322 LEU A CA 1
ATOM 2630 C C . LEU A 1 322 ? 8.033 -17.805 -22.046 1.00 90.06 322 LEU A C 1
ATOM 2632 O O . LEU A 1 322 ? 7.644 -17.715 -23.208 1.00 90.06 322 LEU A O 1
ATOM 2636 N N . THR A 1 323 ? 8.527 -16.754 -21.381 1.00 88.25 323 THR A N 1
ATOM 2637 C CA . THR A 1 323 ? 8.677 -15.397 -21.945 1.00 88.25 323 THR A CA 1
ATOM 2638 C C . THR A 1 323 ? 10.122 -14.944 -22.097 1.00 88.25 323 THR A C 1
ATOM 2640 O O . THR A 1 323 ? 10.380 -14.013 -22.854 1.00 88.25 323 THR A O 1
ATOM 2643 N N . LYS A 1 324 ? 11.060 -15.544 -21.356 1.00 91.81 324 LYS A N 1
ATOM 2644 C CA . LYS A 1 324 ? 12.481 -15.169 -21.373 1.00 91.81 324 LYS A CA 1
ATOM 2645 C C . LYS A 1 324 ? 13.366 -16.394 -21.213 1.00 91.81 324 LYS A C 1
ATOM 2647 O O . LYS A 1 324 ? 13.044 -17.285 -20.426 1.00 91.81 324 LYS A O 1
ATOM 2652 N N . GLU A 1 325 ? 14.495 -16.383 -21.905 1.00 92.81 325 GLU A N 1
ATOM 2653 C CA . GLU A 1 325 ? 15.588 -17.334 -21.721 1.00 92.81 325 GLU A CA 1
ATOM 2654 C C . GLU A 1 325 ? 16.340 -17.049 -20.416 1.00 92.81 325 GLU A C 1
ATOM 2656 O O . GLU A 1 325 ? 16.543 -15.904 -20.005 1.00 92.81 325 GLU A O 1
ATOM 2661 N N . CYS A 1 326 ? 16.755 -18.114 -19.741 1.00 91.88 326 CYS A N 1
ATOM 2662 C CA . CYS A 1 326 ? 17.619 -18.069 -18.578 1.00 91.88 326 CYS A CA 1
ATOM 2663 C C . CYS A 1 326 ? 19.073 -18.194 -19.049 1.00 91.88 326 CYS A C 1
ATOM 2665 O O . CYS A 1 326 ? 19.605 -19.291 -19.124 1.00 91.88 326 CYS A O 1
ATOM 2667 N N . THR A 1 327 ? 19.736 -17.078 -19.346 1.00 88.56 327 THR A N 1
ATOM 2668 C CA . THR A 1 327 ? 21.145 -17.062 -19.799 1.00 88.56 327 THR A CA 1
ATOM 2669 C C . THR A 1 327 ? 22.168 -17.033 -18.650 1.00 88.56 327 THR A C 1
ATOM 2671 O O . THR A 1 327 ? 23.375 -17.138 -18.868 1.00 88.56 327 THR A O 1
ATOM 2674 N N . GLY A 1 328 ? 21.709 -16.901 -17.399 1.00 86.94 328 GLY A N 1
ATOM 2675 C CA . GLY A 1 328 ? 22.570 -16.790 -16.218 1.00 86.94 328 GLY A CA 1
ATOM 2676 C C . GLY A 1 328 ? 23.324 -18.084 -15.881 1.00 86.94 328 GLY A C 1
ATOM 2677 O O . GLY A 1 328 ? 22.717 -19.145 -15.740 1.00 86.94 328 GLY A O 1
ATOM 2678 N N . ARG A 1 329 ? 24.641 -17.978 -15.660 1.00 82.94 329 ARG A N 1
ATOM 2679 C CA . ARG A 1 329 ? 25.554 -19.114 -15.401 1.00 82.94 329 ARG A CA 1
ATOM 2680 C C . ARG A 1 329 ? 25.421 -19.768 -14.015 1.00 82.94 329 ARG A C 1
ATOM 2682 O O . ARG A 1 329 ? 25.994 -20.826 -13.797 1.00 82.94 329 ARG A O 1
ATOM 2689 N N . ALA A 1 330 ? 24.668 -19.168 -13.089 1.00 84.19 330 ALA A N 1
ATOM 2690 C CA . ALA A 1 330 ? 24.544 -19.638 -11.702 1.00 84.19 330 ALA A CA 1
ATOM 2691 C C . ALA A 1 330 ? 23.829 -20.998 -11.542 1.00 84.19 330 ALA A C 1
ATOM 2693 O O . ALA A 1 330 ? 23.953 -21.633 -10.500 1.00 84.19 330 ALA A O 1
ATOM 2694 N N . ASN A 1 331 ? 23.080 -21.452 -12.552 1.00 87.25 331 ASN A N 1
ATOM 2695 C CA . ASN A 1 331 ? 22.478 -22.783 -12.576 1.00 87.25 331 ASN A CA 1
ATOM 2696 C C . ASN A 1 331 ? 22.845 -23.475 -13.893 1.00 87.25 331 ASN A C 1
ATOM 2698 O O . ASN A 1 331 ? 22.444 -23.021 -14.961 1.00 87.25 331 ASN A O 1
ATOM 2702 N N . GLN A 1 332 ? 23.573 -24.589 -13.820 1.00 86.31 332 GLN A N 1
ATOM 2703 C CA . GLN A 1 332 ? 24.035 -25.333 -14.995 1.00 86.31 332 GLN A CA 1
ATOM 2704 C C . GLN A 1 332 ? 22.884 -25.889 -15.853 1.00 86.31 332 GLN A C 1
ATOM 2706 O O . GLN A 1 332 ? 23.034 -26.029 -17.067 1.00 86.31 332 GLN A O 1
ATOM 2711 N N . ALA A 1 333 ? 21.705 -26.120 -15.264 1.00 90.88 333 ALA A N 1
ATOM 2712 C CA . ALA A 1 333 ? 20.513 -26.545 -15.994 1.00 90.88 333 ALA A CA 1
ATOM 2713 C C . ALA A 1 333 ? 19.985 -25.483 -16.974 1.00 90.88 333 ALA A C 1
ATOM 2715 O O . ALA A 1 333 ? 19.175 -25.803 -17.841 1.00 90.88 333 ALA A O 1
ATOM 2716 N N . ASN A 1 334 ? 20.421 -24.227 -16.855 1.00 92.62 334 ASN A N 1
ATOM 2717 C CA . ASN A 1 334 ? 20.017 -23.147 -17.751 1.00 92.62 334 ASN A CA 1
ATOM 2718 C C . ASN A 1 334 ? 20.546 -23.310 -19.185 1.00 92.62 334 ASN A C 1
ATOM 2720 O O . ASN A 1 334 ? 19.959 -22.748 -20.106 1.00 92.62 334 ASN A O 1
ATOM 2724 N N . TYR A 1 335 ? 21.623 -24.078 -19.373 1.00 91.44 335 TYR A N 1
ATOM 2725 C CA . TYR A 1 335 ? 22.294 -24.260 -20.657 1.00 91.44 335 TYR A CA 1
ATOM 2726 C C . TYR A 1 335 ? 22.307 -25.732 -21.079 1.00 91.44 335 TYR A C 1
ATOM 2728 O O . TYR A 1 335 ? 22.595 -26.634 -20.281 1.00 91.44 335 TYR A O 1
ATOM 2736 N N . TRP A 1 336 ? 22.019 -25.971 -22.353 1.00 90.06 336 TRP A N 1
ATOM 2737 C CA . TRP A 1 336 ? 22.120 -27.268 -23.006 1.00 90.06 336 TRP A CA 1
ATOM 2738 C C . TRP A 1 336 ? 23.129 -27.173 -24.153 1.00 90.06 336 TRP A C 1
ATOM 2740 O O . TRP A 1 336 ? 22.924 -26.434 -25.112 1.00 90.06 336 TRP A O 1
ATOM 2750 N N . SER A 1 337 ? 24.229 -27.909 -24.042 1.00 84.31 337 SER A N 1
ATOM 2751 C CA . SER A 1 337 ? 25.250 -28.048 -25.083 1.00 84.31 337 SER A CA 1
ATOM 2752 C C . SER A 1 337 ? 24.993 -29.293 -25.939 1.00 84.31 337 SER A C 1
ATOM 2754 O O . SER A 1 337 ? 24.302 -30.205 -25.490 1.00 84.31 337 SER A O 1
ATOM 2756 N N . TYR A 1 338 ? 25.606 -29.353 -27.126 1.00 70.50 338 TYR A N 1
ATOM 2757 C CA . TYR A 1 338 ? 25.633 -30.537 -28.002 1.00 70.50 338 TYR A CA 1
ATOM 2758 C C . TYR A 1 338 ? 24.252 -30.964 -28.532 1.00 70.50 338 TYR A C 1
ATOM 2760 O O . TYR A 1 338 ? 23.751 -32.049 -28.245 1.00 70.50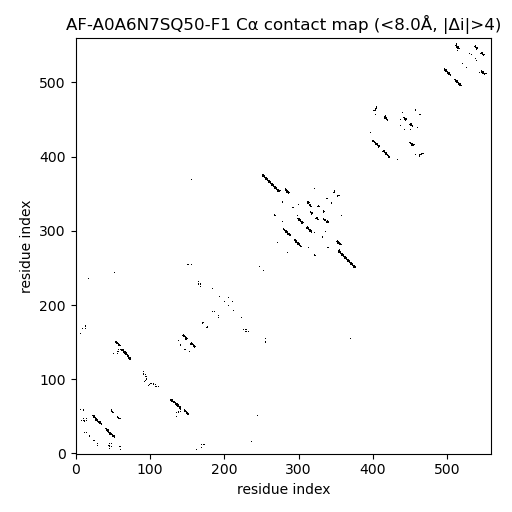 338 TYR A O 1
ATOM 2768 N N . ILE A 1 339 ? 23.614 -30.086 -29.313 1.00 76.75 339 ILE A N 1
ATOM 2769 C CA . ILE A 1 339 ? 22.322 -30.375 -29.972 1.00 76.75 339 ILE A CA 1
ATOM 2770 C C . ILE A 1 339 ? 22.519 -30.991 -31.373 1.00 76.75 339 ILE A C 1
ATOM 2772 O O . ILE A 1 339 ? 21.580 -31.489 -31.979 1.00 76.75 339 ILE A O 1
ATOM 2776 N N . THR A 1 340 ? 23.760 -31.026 -31.860 1.00 69.00 340 THR A N 1
ATOM 2777 C CA . THR A 1 340 ? 24.193 -31.606 -33.145 1.00 69.00 340 THR A CA 1
ATOM 2778 C C . THR A 1 340 ? 24.404 -33.119 -33.137 1.00 69.00 340 THR A C 1
ATOM 2780 O O . THR A 1 340 ? 24.562 -33.717 -34.197 1.00 69.00 340 THR A O 1
ATOM 2783 N N . ASP A 1 341 ? 24.471 -33.740 -31.963 1.00 65.06 341 ASP A N 1
ATOM 2784 C CA . ASP A 1 341 ? 24.954 -35.113 -31.829 1.00 65.06 341 ASP A CA 1
ATOM 2785 C C . ASP A 1 341 ? 23.830 -36.122 -32.107 1.00 65.06 341 ASP A C 1
ATOM 2787 O O . ASP A 1 341 ? 22.688 -35.920 -31.687 1.00 65.06 341 ASP A O 1
ATOM 2791 N N . GLU A 1 342 ? 24.157 -37.286 -32.687 1.00 77.62 342 GLU A N 1
ATOM 2792 C CA . GLU A 1 342 ? 23.207 -38.409 -32.840 1.00 77.62 342 GLU A CA 1
ATOM 2793 C C . GLU A 1 342 ? 22.498 -38.774 -31.523 1.00 77.62 342 GLU A C 1
ATOM 2795 O O . GLU A 1 342 ? 21.393 -39.312 -31.513 1.00 77.62 342 GLU A O 1
ATOM 2800 N N . ILE A 1 343 ? 23.155 -38.504 -30.392 1.00 82.75 343 ILE A N 1
ATOM 2801 C CA . ILE A 1 343 ? 22.649 -38.727 -29.039 1.00 82.75 343 ILE A CA 1
ATOM 2802 C C . ILE A 1 343 ? 21.386 -37.889 -28.772 1.00 82.75 343 ILE A C 1
ATOM 2804 O O . ILE A 1 343 ? 20.455 -38.397 -28.148 1.00 82.75 343 ILE A O 1
ATOM 2808 N N . PHE A 1 344 ? 21.318 -36.650 -29.273 1.00 87.50 344 PHE A N 1
ATOM 2809 C CA . PHE A 1 344 ? 20.148 -35.785 -29.110 1.00 87.50 344 PHE A CA 1
ATOM 2810 C C . PHE A 1 344 ? 18.933 -36.347 -29.859 1.00 87.50 344 PHE A C 1
ATOM 2812 O O . PHE A 1 344 ? 17.860 -36.491 -29.272 1.00 87.50 344 PHE A O 1
ATOM 2819 N N . LEU A 1 345 ? 19.119 -36.770 -31.113 1.00 86.62 345 LEU A N 1
ATOM 2820 C CA . LEU A 1 345 ? 18.065 -37.419 -31.902 1.00 86.62 345 LEU A CA 1
ATOM 2821 C C . LEU A 1 345 ? 17.624 -38.750 -31.268 1.00 86.62 345 LEU A C 1
ATOM 2823 O O . LEU A 1 345 ? 16.429 -38.972 -31.086 1.00 86.62 345 LEU A O 1
ATOM 2827 N N . LYS A 1 346 ? 18.563 -39.566 -30.769 1.00 87.88 346 LYS A N 1
ATOM 2828 C CA . LYS A 1 346 ? 18.260 -40.791 -30.000 1.00 87.88 346 LYS A CA 1
ATOM 2829 C C . LYS A 1 346 ? 17.476 -40.522 -28.706 1.00 87.88 346 LYS A C 1
ATOM 2831 O O . LYS A 1 346 ? 16.820 -41.430 -28.197 1.00 87.88 346 LYS A O 1
ATOM 2836 N N . TRP A 1 347 ? 17.528 -39.316 -28.131 1.00 90.69 347 TRP A N 1
ATOM 2837 C CA . TRP A 1 347 ? 16.676 -38.930 -26.996 1.00 90.69 347 TRP A CA 1
ATOM 2838 C C . TRP A 1 347 ? 15.263 -38.505 -27.414 1.00 90.69 347 TRP A C 1
ATOM 2840 O O . TRP A 1 347 ? 14.337 -38.724 -26.631 1.00 90.69 347 TRP A O 1
ATOM 2850 N N . ILE A 1 348 ? 15.091 -37.957 -28.622 1.00 88.44 348 ILE A N 1
ATOM 2851 C CA . ILE A 1 348 ? 13.776 -37.709 -29.235 1.00 88.44 348 ILE A CA 1
ATOM 2852 C C . ILE A 1 348 ? 13.104 -39.051 -29.571 1.00 88.44 348 ILE A C 1
ATOM 2854 O O . ILE A 1 348 ? 12.003 -39.314 -29.098 1.00 88.44 348 ILE A O 1
ATOM 2858 N N . GLU A 1 349 ? 13.800 -39.945 -30.283 1.00 87.06 349 GLU A N 1
ATOM 2859 C CA . GLU A 1 349 ? 13.309 -41.285 -30.661 1.00 87.06 349 GLU A CA 1
ATOM 2860 C C . GLU A 1 349 ? 12.878 -42.128 -29.451 1.00 87.06 349 GLU A C 1
ATOM 2862 O O . GLU A 1 349 ? 11.863 -42.818 -29.487 1.00 87.06 349 GLU A O 1
ATOM 2867 N N . LYS A 1 350 ? 13.634 -42.054 -28.347 1.00 90.00 350 LYS A N 1
ATOM 2868 C CA . LYS A 1 350 ? 13.316 -42.754 -27.090 1.00 90.00 350 LYS A CA 1
ATOM 2869 C C . LYS A 1 350 ? 12.239 -42.061 -26.245 1.00 90.00 350 LYS A C 1
ATOM 2871 O O . LYS A 1 350 ? 11.937 -42.546 -25.158 1.00 90.00 350 LYS A O 1
ATOM 2876 N N . GLY A 1 351 ? 11.695 -40.925 -26.685 1.00 88.44 351 GLY A N 1
ATOM 2877 C CA . GLY A 1 351 ? 10.665 -40.173 -25.960 1.00 88.44 351 GLY A CA 1
ATOM 2878 C C . GLY A 1 351 ? 11.143 -39.496 -24.667 1.00 88.44 351 GLY A C 1
ATOM 2879 O O . GLY A 1 351 ? 10.318 -39.107 -23.842 1.00 88.44 351 GLY A O 1
ATOM 2880 N N . ASN A 1 352 ? 12.457 -39.336 -24.469 1.00 90.31 352 ASN A N 1
ATOM 2881 C CA . ASN A 1 352 ? 13.027 -38.614 -23.319 1.00 90.31 352 ASN A CA 1
ATOM 2882 C C . ASN A 1 352 ? 12.951 -37.088 -23.501 1.00 90.31 352 ASN A C 1
ATOM 2884 O O . ASN A 1 352 ? 12.935 -36.327 -22.528 1.00 90.31 352 ASN A O 1
ATOM 2888 N N . ILE A 1 353 ? 12.901 -36.644 -24.755 1.00 92.31 353 ILE A N 1
ATOM 2889 C CA . ILE A 1 353 ? 12.710 -35.260 -25.184 1.00 92.31 353 ILE A CA 1
ATOM 2890 C C . ILE A 1 353 ? 11.599 -35.262 -26.242 1.00 92.31 353 ILE A C 1
ATOM 2892 O O . ILE A 1 353 ? 11.415 -36.252 -26.948 1.00 92.31 353 ILE A O 1
ATOM 2896 N N . SER A 1 354 ? 10.843 -34.175 -26.358 1.00 92.81 354 SER A N 1
ATOM 2897 C CA . SER A 1 354 ? 9.877 -33.990 -27.448 1.00 92.81 354 SER A CA 1
ATOM 2898 C C . SER A 1 354 ? 9.967 -32.576 -28.004 1.00 92.81 354 SER A C 1
ATOM 2900 O O . SER A 1 354 ? 10.218 -31.628 -27.255 1.00 92.81 354 SER A O 1
ATOM 2902 N N . TRP A 1 355 ? 9.762 -32.427 -29.312 1.00 93.50 355 TRP A N 1
ATOM 2903 C CA . TRP A 1 355 ? 9.633 -31.114 -29.935 1.00 93.50 355 TRP A CA 1
ATOM 2904 C C . TRP A 1 355 ? 8.386 -30.398 -29.423 1.00 93.50 355 TRP A C 1
ATOM 2906 O O . TRP A 1 355 ? 7.392 -31.030 -29.055 1.00 93.50 355 TRP A O 1
ATOM 2916 N N . CYS A 1 356 ? 8.448 -29.071 -29.358 1.00 91.62 356 CYS A N 1
ATOM 2917 C CA . CYS A 1 356 ? 7.296 -28.290 -28.952 1.00 91.62 356 CYS A CA 1
ATOM 2918 C C . CYS A 1 356 ? 7.257 -26.890 -29.560 1.00 91.62 356 CYS A C 1
ATOM 2920 O O . CYS A 1 356 ? 8.283 -26.260 -29.817 1.00 91.62 356 CYS A O 1
ATOM 2922 N N . GLU A 1 357 ? 6.043 -26.371 -29.666 1.00 90.69 357 GLU A N 1
ATOM 2923 C CA . GLU A 1 357 ? 5.728 -24.996 -30.018 1.00 90.69 357 GLU A CA 1
ATOM 2924 C C . GLU A 1 357 ? 5.127 -24.280 -28.798 1.00 90.69 357 GLU A C 1
ATOM 2926 O O . GLU A 1 357 ? 4.454 -24.891 -27.962 1.00 90.69 357 GLU A O 1
ATOM 2931 N N . ILE A 1 358 ? 5.365 -22.974 -28.673 1.00 90.12 358 ILE A N 1
ATOM 2932 C CA . ILE A 1 358 ? 4.844 -22.162 -27.568 1.00 90.12 358 ILE A CA 1
ATOM 2933 C C . ILE A 1 358 ? 3.741 -21.268 -28.122 1.00 90.12 358 ILE A C 1
ATOM 2935 O O . ILE A 1 358 ? 4.022 -20.357 -28.897 1.00 90.12 358 ILE A O 1
ATOM 2939 N N . LYS A 1 359 ? 2.493 -21.513 -27.711 1.00 87.00 359 LYS A N 1
ATOM 2940 C CA . LYS A 1 359 ? 1.319 -20.752 -28.169 1.00 87.00 359 LYS A CA 1
ATOM 2941 C C . LYS A 1 359 ? 0.731 -19.942 -27.024 1.00 87.00 359 LYS A C 1
ATOM 2943 O O . LYS A 1 359 ? 0.663 -20.419 -25.889 1.00 87.00 359 LYS A O 1
ATOM 2948 N N . GLU A 1 360 ? 0.291 -18.723 -27.322 1.00 86.50 360 GLU A N 1
ATOM 2949 C CA . GLU A 1 360 ? -0.469 -17.909 -26.375 1.00 86.50 360 GLU A CA 1
ATOM 2950 C C . GLU A 1 360 ? -1.903 -18.455 -26.285 1.00 86.50 360 GLU A C 1
ATOM 2952 O O . GLU A 1 360 ? -2.643 -18.462 -27.268 1.00 86.50 360 GLU A O 1
ATOM 2957 N N . VAL A 1 361 ? -2.300 -18.922 -25.103 1.00 85.69 361 VAL A N 1
ATOM 2958 C CA . VAL A 1 361 ? -3.633 -19.474 -24.839 1.00 85.69 361 VAL A CA 1
ATOM 2959 C C . VAL A 1 361 ? -4.375 -18.550 -23.883 1.00 85.69 361 VAL A C 1
ATOM 2961 O O . VAL A 1 361 ? -3.838 -18.156 -22.848 1.00 85.69 361 VAL A O 1
ATOM 2964 N N . LYS A 1 362 ? -5.636 -18.238 -24.194 1.00 82.44 362 LYS A N 1
ATOM 2965 C CA . LYS A 1 362 ? -6.547 -17.596 -23.240 1.00 82.44 362 LYS A CA 1
ATOM 2966 C C . LYS A 1 362 ? -7.106 -18.664 -22.302 1.00 82.44 362 LYS A C 1
ATOM 2968 O O . LYS A 1 362 ? -7.896 -19.499 -22.733 1.00 82.44 362 LYS A O 1
ATOM 2973 N N . THR A 1 363 ? -6.698 -18.655 -21.038 1.00 77.31 363 THR A N 1
ATOM 2974 C CA . THR A 1 363 ? -7.226 -19.559 -20.009 1.00 77.31 363 THR A CA 1
ATOM 2975 C C . THR A 1 363 ? -8.245 -18.822 -19.134 1.00 77.31 363 THR A C 1
ATOM 2977 O O . THR A 1 363 ? -7.928 -17.739 -18.628 1.00 77.31 363 THR A O 1
ATOM 2980 N N . PRO A 1 364 ? -9.467 -19.360 -18.951 1.00 82.56 364 PRO A N 1
ATOM 2981 C CA . PRO A 1 364 ? -10.399 -18.823 -17.970 1.00 82.56 364 PRO A CA 1
ATOM 2982 C C . PRO A 1 364 ? -9.882 -19.099 -16.552 1.00 82.56 364 PRO A C 1
ATOM 2984 O O . PRO A 1 364 ? -9.262 -20.134 -16.294 1.00 82.56 364 PRO A O 1
ATOM 2987 N N . TYR A 1 365 ? -10.135 -18.175 -15.634 1.00 77.81 365 TYR A N 1
ATOM 2988 C CA . TYR A 1 365 ? -9.931 -18.352 -14.200 1.00 77.81 365 TYR A CA 1
ATOM 2989 C C . TYR A 1 365 ? -10.976 -17.545 -13.428 1.00 77.81 365 TYR A C 1
ATOM 2991 O O . TYR A 1 365 ? -11.427 -16.492 -13.875 1.00 77.81 365 TYR A O 1
ATOM 2999 N N . GLU A 1 366 ? -11.380 -18.052 -12.272 1.00 77.50 366 GLU A N 1
ATOM 3000 C CA . GLU A 1 366 ? -12.404 -17.422 -11.444 1.00 77.50 366 GLU A CA 1
ATOM 3001 C C . GLU A 1 366 ? -11.780 -16.426 -10.464 1.00 77.50 366 GLU A C 1
ATOM 3003 O O . GLU A 1 366 ? -10.738 -16.692 -9.858 1.00 77.50 366 GLU A O 1
ATOM 3008 N N . VAL A 1 367 ? -12.415 -15.261 -10.324 1.00 76.44 367 VAL A N 1
ATOM 3009 C CA . VAL A 1 367 ? -11.984 -14.187 -9.426 1.00 76.44 367 VAL A CA 1
ATOM 3010 C C . VAL A 1 367 ? -13.174 -13.692 -8.616 1.00 76.44 367 VAL A C 1
ATOM 3012 O O . VAL A 1 367 ? -14.123 -13.148 -9.178 1.00 76.44 367 VAL A O 1
ATOM 3015 N N . GLU A 1 368 ? -13.103 -13.814 -7.290 1.00 77.50 368 GLU A N 1
ATOM 3016 C CA . GLU A 1 368 ? -14.009 -13.091 -6.393 1.00 77.50 368 GLU A CA 1
ATOM 3017 C C . GLU A 1 368 ? -13.757 -11.581 -6.515 1.00 77.50 368 GLU A C 1
ATOM 3019 O O . GLU A 1 368 ? -12.668 -11.086 -6.202 1.00 77.50 368 GLU A O 1
ATOM 3024 N N . LYS A 1 369 ? -14.776 -10.835 -6.945 1.00 80.44 369 LYS A N 1
ATOM 3025 C CA . LYS A 1 369 ? -14.793 -9.369 -6.938 1.00 80.44 369 LYS A CA 1
ATOM 3026 C C . LYS A 1 369 ? -15.850 -8.874 -5.968 1.00 80.44 369 LYS A C 1
ATOM 3028 O O . LYS A 1 369 ? -16.920 -9.461 -5.861 1.00 80.44 369 LYS A O 1
ATOM 3033 N N . VAL A 1 370 ? -15.569 -7.765 -5.294 1.00 79.69 370 VAL A N 1
ATOM 3034 C CA . VAL A 1 370 ? -16.548 -7.109 -4.425 1.00 79.69 370 VAL A CA 1
ATOM 3035 C C . VAL A 1 370 ? -17.282 -6.034 -5.225 1.00 79.69 370 VAL A C 1
ATOM 3037 O O . VAL A 1 370 ? -16.647 -5.151 -5.803 1.00 79.69 370 VAL A O 1
ATOM 3040 N N . ILE A 1 371 ? -18.611 -6.111 -5.273 1.00 77.44 371 ILE A N 1
ATOM 3041 C CA . ILE A 1 371 ? -19.481 -5.146 -5.953 1.00 77.44 371 ILE A CA 1
ATOM 3042 C C . ILE A 1 371 ? -20.155 -4.254 -4.907 1.00 77.44 371 ILE A C 1
ATOM 3044 O O . ILE A 1 371 ? -20.661 -4.740 -3.897 1.00 77.44 371 ILE A O 1
ATOM 3048 N N . LYS A 1 372 ? -20.173 -2.941 -5.163 1.00 79.94 372 LYS A N 1
ATOM 3049 C CA . LYS A 1 372 ? -20.924 -1.957 -4.374 1.00 79.94 372 LYS A CA 1
ATOM 3050 C C . LYS A 1 372 ? -22.385 -1.939 -4.841 1.00 79.94 372 LYS A C 1
ATOM 3052 O O . LYS A 1 372 ? -22.645 -1.555 -5.981 1.00 79.94 372 LYS A O 1
ATOM 3057 N N . LYS A 1 373 ? -23.329 -2.298 -3.969 1.00 74.38 373 LYS A N 1
ATOM 3058 C CA . LYS A 1 373 ? -24.770 -2.091 -4.170 1.00 74.38 373 LYS A CA 1
ATOM 3059 C C . LYS A 1 373 ? -25.230 -0.897 -3.330 1.00 74.38 373 LYS A C 1
ATOM 3061 O O . LYS A 1 373 ? -25.035 -0.872 -2.117 1.00 74.38 373 LYS A O 1
ATOM 3066 N N . THR A 1 374 ? -25.847 0.091 -3.973 1.00 69.81 374 THR A N 1
ATOM 3067 C CA . THR A 1 374 ? -26.563 1.163 -3.269 1.00 69.81 374 THR A CA 1
ATOM 3068 C C . THR A 1 374 ? -27.986 0.691 -3.007 1.00 69.81 374 THR A C 1
ATOM 3070 O O . THR A 1 374 ? -28.731 0.435 -3.954 1.00 69.81 374 THR A O 1
ATOM 3073 N N . ILE A 1 375 ? -28.359 0.574 -1.737 1.00 64.81 375 ILE A N 1
ATOM 3074 C CA . ILE A 1 375 ? -29.736 0.356 -1.311 1.00 64.81 375 ILE A CA 1
ATOM 3075 C C . ILE A 1 375 ? -30.348 1.735 -1.100 1.00 64.81 375 ILE A C 1
ATOM 3077 O O . ILE A 1 375 ? -29.935 2.471 -0.205 1.00 64.81 375 ILE A O 1
ATOM 3081 N N . LYS A 1 376 ? -31.335 2.072 -1.931 1.00 51.09 376 LYS A N 1
ATOM 3082 C CA . LYS A 1 376 ? -32.175 3.240 -1.679 1.00 51.09 376 LYS A CA 1
ATOM 3083 C C . LYS A 1 376 ? -33.059 2.954 -0.480 1.00 51.09 376 LYS A C 1
ATOM 3085 O O . LYS A 1 376 ? -33.707 1.907 -0.467 1.00 51.09 376 LYS A O 1
ATOM 3090 N N . ALA A 1 377 ? -33.118 3.856 0.494 1.00 43.72 377 ALA A N 1
ATOM 3091 C CA . ALA A 1 377 ? -34.080 3.689 1.576 1.00 43.72 377 ALA A CA 1
ATOM 3092 C C . ALA A 1 377 ? -35.511 3.788 1.031 1.00 43.72 377 ALA A C 1
ATOM 3094 O O . ALA A 1 377 ? -35.930 4.822 0.504 1.00 43.72 377 ALA A O 1
ATOM 3095 N N . GLU A 1 378 ? -36.293 2.725 1.209 1.00 42.19 378 GLU A N 1
ATOM 3096 C CA . GLU A 1 378 ? -37.743 2.843 1.144 1.00 42.19 378 GLU A CA 1
ATOM 3097 C C . GLU A 1 378 ? -38.191 3.787 2.263 1.00 42.19 378 GLU A C 1
ATOM 3099 O O . GLU A 1 378 ? -37.864 3.591 3.439 1.00 42.19 378 GLU A O 1
ATOM 3104 N N . LYS A 1 379 ? -38.931 4.841 1.901 1.00 33.22 379 LYS A N 1
ATOM 3105 C CA . LYS A 1 379 ? -39.548 5.732 2.886 1.00 33.22 379 LYS A CA 1
ATOM 3106 C C . LYS A 1 379 ? -40.448 4.883 3.781 1.00 33.22 379 LYS A C 1
ATOM 3108 O O . LYS A 1 379 ? -41.446 4.347 3.305 1.00 33.22 379 LYS A O 1
ATOM 3113 N N . LYS A 1 380 ? -40.108 4.779 5.070 1.00 28.94 380 LYS A N 1
ATOM 3114 C CA . LYS A 1 380 ? -40.945 4.108 6.072 1.00 28.94 380 LYS A CA 1
ATOM 3115 C C . LYS A 1 380 ? -42.278 4.843 6.213 1.00 28.94 380 LYS A C 1
ATOM 3117 O O . LYS A 1 380 ? -42.410 5.748 7.034 1.00 28.94 380 LYS A O 1
ATOM 3122 N N . THR A 1 381 ? -43.273 4.428 5.442 1.00 29.23 381 THR A N 1
ATOM 3123 C CA . THR A 1 381 ? -44.671 4.740 5.732 1.00 29.23 381 THR A CA 1
ATOM 3124 C C . THR A 1 381 ? -45.092 3.895 6.932 1.00 29.23 381 THR A C 1
ATOM 3126 O O . THR A 1 381 ? -44.816 2.695 6.981 1.00 29.23 381 THR A O 1
ATOM 3129 N N . ALA A 1 382 ? -45.711 4.521 7.932 1.00 29.56 382 ALA A N 1
ATOM 3130 C CA . ALA A 1 382 ? -46.176 3.819 9.124 1.00 29.56 382 ALA A CA 1
ATOM 3131 C C . ALA A 1 382 ? -47.252 2.767 8.786 1.00 29.56 382 ALA A C 1
ATOM 3133 O O . ALA A 1 382 ? -47.939 2.864 7.770 1.00 29.56 382 ALA A O 1
ATOM 3134 N N . GLN A 1 383 ? -47.382 1.764 9.659 1.00 31.80 383 GLN A N 1
ATOM 3135 C CA . GLN A 1 383 ? -48.209 0.565 9.477 1.00 31.80 383 GLN A CA 1
ATOM 3136 C C . GLN A 1 383 ? -49.622 0.830 8.929 1.00 31.80 383 GLN A C 1
ATOM 3138 O O . GLN A 1 383 ? -50.399 1.578 9.524 1.00 31.80 383 GLN A O 1
ATOM 3143 N N . LYS A 1 384 ? -50.015 0.049 7.916 1.00 27.25 384 LYS A N 1
ATOM 3144 C CA . LYS A 1 384 ? -51.384 -0.469 7.806 1.00 27.25 384 LYS A CA 1
ATOM 3145 C C . LYS A 1 384 ? -51.405 -1.855 7.157 1.00 27.25 384 LYS A C 1
ATOM 3147 O O . LYS A 1 384 ? -50.523 -2.202 6.379 1.00 27.25 384 LYS A O 1
ATOM 3152 N N . THR A 1 385 ? -52.376 -2.650 7.582 1.00 23.11 385 THR A N 1
ATOM 3153 C CA . THR A 1 385 ? -52.489 -4.099 7.369 1.00 23.11 385 THR A CA 1
ATOM 3154 C C . THR A 1 385 ? -53.295 -4.437 6.112 1.00 23.11 385 THR A C 1
ATOM 3156 O O . THR A 1 385 ? -54.274 -3.739 5.856 1.00 23.11 385 THR A O 1
ATOM 3159 N N . THR A 1 386 ? -52.967 -5.571 5.464 1.00 23.72 386 THR A N 1
ATOM 3160 C CA . THR A 1 386 ? -53.790 -6.287 4.447 1.00 23.72 386 THR A CA 1
ATOM 3161 C C . THR A 1 386 ? -53.989 -5.500 3.122 1.00 23.72 386 THR A C 1
ATOM 3163 O O . THR A 1 386 ? -54.019 -4.278 3.128 1.00 23.72 386 THR A O 1
ATOM 3166 N N . THR A 1 387 ? -54.064 -6.074 1.914 1.00 23.34 387 THR A N 1
ATOM 3167 C CA . THR A 1 387 ? -54.335 -7.449 1.435 1.00 23.34 387 THR A CA 1
ATOM 3168 C C . THR A 1 387 ? -53.652 -7.654 0.068 1.00 23.34 387 THR A C 1
ATOM 3170 O O . THR A 1 387 ? -53.258 -6.679 -0.568 1.00 23.34 387 THR A O 1
ATOM 3173 N N . GLU A 1 388 ? -53.545 -8.892 -0.422 1.00 37.91 388 GLU A N 1
ATOM 3174 C CA . GLU A 1 388 ? -53.237 -9.165 -1.835 1.00 37.91 388 GLU A CA 1
ATOM 3175 C C . GLU A 1 388 ? -54.318 -8.582 -2.764 1.00 37.91 388 GLU A C 1
ATOM 3177 O O . GLU A 1 388 ? -55.508 -8.809 -2.545 1.00 37.91 388 GLU A O 1
ATOM 3182 N N . ALA A 1 389 ? -53.906 -7.885 -3.826 1.00 24.92 389 ALA A N 1
ATOM 3183 C CA . ALA A 1 389 ? -54.733 -7.616 -5.000 1.00 24.92 389 ALA A CA 1
ATOM 3184 C C . ALA A 1 389 ? -53.845 -7.385 -6.230 1.00 24.92 389 ALA A C 1
ATOM 3186 O O . ALA A 1 389 ? -52.911 -6.582 -6.205 1.00 24.92 389 ALA A O 1
ATOM 3187 N N . THR A 1 390 ? -54.146 -8.100 -7.310 1.00 39.56 390 THR A N 1
ATOM 3188 C CA . THR A 1 390 ? -53.586 -7.856 -8.641 1.00 39.56 390 THR A CA 1
ATOM 3189 C C . THR A 1 390 ? -54.298 -6.650 -9.247 1.00 39.56 390 THR A C 1
ATOM 3191 O O . THR A 1 390 ? -55.510 -6.712 -9.427 1.00 39.56 390 THR A O 1
ATOM 3194 N N . GLU A 1 391 ? -53.574 -5.589 -9.608 1.00 28.58 391 GLU A N 1
ATOM 3195 C CA . GLU A 1 391 ? -54.147 -4.483 -10.387 1.00 28.58 391 GLU A CA 1
ATOM 3196 C C . GLU A 1 391 ? -53.401 -4.286 -11.708 1.00 28.58 391 GLU A C 1
ATOM 3198 O O . GLU A 1 391 ? -52.285 -3.766 -11.787 1.00 28.58 391 GLU A O 1
ATOM 3203 N N . GLU A 1 392 ? -54.073 -4.721 -12.770 1.00 38.31 392 GLU A N 1
ATOM 3204 C CA . GLU A 1 392 ? -53.816 -4.295 -14.136 1.00 38.31 392 GLU A CA 1
ATOM 3205 C C . GLU A 1 392 ? -54.032 -2.781 -14.231 1.00 38.31 392 GLU A C 1
ATOM 3207 O O . GLU A 1 392 ? -55.063 -2.260 -13.808 1.00 38.31 392 GLU A O 1
ATOM 3212 N N . THR A 1 393 ? -53.095 -2.061 -14.844 1.00 26.55 393 THR A N 1
ATOM 3213 C CA . THR A 1 393 ? -53.342 -0.680 -15.273 1.00 26.55 393 THR A CA 1
ATOM 3214 C C . THR A 1 393 ? -53.440 -0.650 -16.788 1.00 26.55 393 THR A C 1
ATOM 3216 O O . THR A 1 393 ? -52.432 -0.636 -17.493 1.00 26.55 393 THR A O 1
ATOM 3219 N N . ASN A 1 394 ? -54.681 -0.640 -17.281 1.00 40.06 394 ASN A N 1
ATOM 3220 C CA . ASN A 1 394 ? -54.979 -0.221 -18.647 1.00 40.06 394 ASN A CA 1
ATOM 3221 C C . ASN A 1 394 ? -54.379 1.175 -18.867 1.00 40.06 394 ASN A C 1
ATOM 3223 O O . ASN A 1 394 ? -54.671 2.107 -18.116 1.00 40.06 394 ASN A O 1
ATOM 3227 N N . ILE A 1 395 ? -53.538 1.313 -19.890 1.00 37.34 395 ILE A N 1
ATOM 3228 C CA . ILE A 1 395 ? -53.022 2.601 -20.352 1.00 37.34 395 ILE A CA 1
ATOM 3229 C C . ILE A 1 395 ? -53.648 2.840 -21.719 1.00 37.34 395 ILE A C 1
ATOM 3231 O O . ILE A 1 395 ? -53.527 1.998 -22.607 1.00 37.34 395 ILE A O 1
ATOM 3235 N N . ASP A 1 396 ? -54.318 3.977 -21.878 1.00 50.78 396 ASP A N 1
ATOM 3236 C CA . ASP A 1 396 ? -54.953 4.345 -23.138 1.00 50.78 396 ASP A CA 1
ATOM 3237 C C . ASP A 1 396 ? -53.878 4.793 -24.142 1.00 50.78 396 ASP A C 1
ATOM 3239 O O . ASP A 1 396 ? -53.363 5.909 -24.088 1.00 50.78 396 ASP A O 1
ATOM 3243 N N . ILE A 1 397 ? -53.466 3.861 -25.003 1.00 54.56 397 ILE A N 1
ATOM 3244 C CA . ILE A 1 397 ? -52.417 4.044 -26.024 1.00 54.56 397 ILE A CA 1
ATOM 3245 C C . ILE A 1 397 ? -53.048 4.319 -27.404 1.00 54.56 397 ILE A C 1
ATOM 3247 O O . ILE A 1 397 ? -52.342 4.611 -28.365 1.00 54.56 397 ILE A O 1
ATOM 3251 N N . ASN A 1 398 ? -54.385 4.320 -27.497 1.00 53.16 398 ASN A N 1
ATOM 3252 C CA . ASN A 1 398 ? -55.152 4.409 -28.746 1.00 53.16 398 ASN A CA 1
ATOM 3253 C C . ASN A 1 398 ? -54.970 5.720 -29.539 1.00 53.16 398 ASN A C 1
ATOM 3255 O O . ASN A 1 398 ? -55.444 5.810 -30.668 1.00 53.16 398 ASN A O 1
ATOM 3259 N N . GLY A 1 399 ? -54.307 6.732 -28.970 1.00 56.47 399 GLY A N 1
ATOM 3260 C CA . GLY A 1 399 ? -53.966 7.978 -29.665 1.00 56.47 399 GLY A CA 1
ATOM 3261 C C . GLY A 1 399 ? -52.626 7.966 -30.411 1.00 56.47 399 GLY A C 1
ATOM 3262 O O . GLY A 1 399 ? -52.394 8.866 -31.206 1.00 56.47 399 GLY A O 1
ATOM 3263 N N . LEU A 1 400 ? -51.741 6.989 -30.170 1.00 65.12 400 LEU A N 1
ATOM 3264 C CA . LEU A 1 400 ? -50.358 7.031 -30.662 1.00 65.12 400 LEU A CA 1
ATOM 3265 C C . LEU A 1 400 ? -50.175 6.310 -32.001 1.00 65.12 400 LEU A C 1
ATOM 3267 O O . LEU A 1 400 ? -50.444 5.117 -32.131 1.00 65.12 400 LEU A O 1
ATOM 3271 N N . THR A 1 401 ? -49.622 7.025 -32.982 1.00 69.50 401 THR A N 1
ATOM 3272 C CA . THR A 1 401 ? -49.255 6.461 -34.287 1.00 69.50 401 THR A CA 1
ATOM 3273 C C . THR A 1 401 ? -47.854 5.839 -34.264 1.00 69.50 401 THR A C 1
ATOM 3275 O O . THR A 1 401 ? -46.859 6.474 -33.892 1.00 69.50 401 THR A O 1
ATOM 3278 N N . PHE A 1 402 ? -47.778 4.568 -34.674 1.00 78.62 402 PHE A N 1
ATOM 3279 C CA . PHE A 1 402 ? -46.544 3.784 -34.740 1.00 78.62 402 PHE A CA 1
ATOM 3280 C C . PHE A 1 402 ? -46.163 3.472 -36.192 1.00 78.62 402 PHE A C 1
ATOM 3282 O O . PHE A 1 402 ? -46.941 2.864 -36.926 1.00 78.62 402 PHE A O 1
ATOM 3289 N N . GLU A 1 403 ? -44.939 3.822 -36.578 1.00 75.75 403 GLU A N 1
ATOM 3290 C CA . GLU A 1 403 ? -44.331 3.451 -37.858 1.00 75.75 403 GLU A CA 1
ATOM 3291 C C . GLU A 1 403 ? -43.486 2.188 -37.673 1.00 75.75 403 GLU A C 1
ATOM 3293 O O . GLU A 1 403 ? -42.636 2.143 -36.781 1.00 75.75 403 GLU A O 1
ATOM 3298 N N . VAL A 1 404 ? -43.701 1.167 -38.511 1.00 81.12 404 VAL A N 1
ATOM 3299 C CA . VAL A 1 404 ? -42.965 -0.108 -38.457 1.00 81.12 404 VAL A CA 1
ATOM 3300 C C . VAL A 1 404 ? -42.155 -0.300 -39.737 1.00 81.12 404 VAL A C 1
ATOM 3302 O O . VAL A 1 404 ? -42.733 -0.349 -40.822 1.00 81.12 404 VAL A O 1
ATOM 3305 N N . SER A 1 405 ? -40.836 -0.454 -39.603 1.00 80.19 405 SER A N 1
ATOM 3306 C CA . SER A 1 405 ? -39.910 -0.771 -40.699 1.00 80.19 405 SER A CA 1
ATOM 3307 C C . SER A 1 405 ? -39.137 -2.066 -40.425 1.00 80.19 405 SER A C 1
ATOM 3309 O O . SER A 1 405 ? -38.941 -2.457 -39.274 1.00 80.19 405 SER A O 1
ATOM 3311 N N . GLU A 1 406 ? -38.665 -2.730 -41.478 1.00 83.94 406 GLU A N 1
ATOM 3312 C CA . GLU A 1 406 ? -37.917 -3.993 -41.388 1.00 83.94 406 GLU A CA 1
ATOM 3313 C C . GLU A 1 406 ? -36.397 -3.748 -41.503 1.00 83.94 406 GLU A C 1
ATOM 3315 O O . GLU A 1 406 ? -35.963 -2.840 -42.209 1.00 83.94 406 GLU A O 1
ATOM 3320 N N . ASP A 1 407 ? -35.582 -4.533 -40.794 1.00 79.62 407 ASP A N 1
ATOM 3321 C CA . ASP A 1 407 ? -34.110 -4.439 -40.750 1.00 79.62 407 ASP A CA 1
ATOM 3322 C C . ASP A 1 407 ? -33.520 -5.822 -40.381 1.00 79.62 407 ASP A C 1
ATOM 3324 O O . ASP A 1 407 ? -34.262 -6.787 -40.158 1.00 79.62 407 ASP A O 1
ATOM 3328 N N . THR A 1 408 ? -32.195 -5.954 -40.304 1.00 76.62 408 THR A N 1
ATOM 3329 C CA . THR A 1 408 ? -31.508 -7.206 -39.935 1.00 76.62 408 THR A CA 1
ATOM 3330 C C . THR A 1 408 ? -30.517 -7.022 -38.783 1.00 76.62 408 THR A C 1
ATOM 3332 O O . THR A 1 408 ? -29.754 -6.057 -38.719 1.00 76.62 408 THR A O 1
ATOM 3335 N N . ASP A 1 409 ? -30.512 -7.970 -37.838 1.00 72.31 409 ASP A N 1
ATOM 3336 C CA . ASP A 1 409 ? -29.534 -8.007 -36.746 1.00 72.31 409 ASP A CA 1
ATOM 3337 C C . ASP A 1 409 ? -28.152 -8.363 -37.318 1.00 72.31 409 ASP A C 1
ATOM 3339 O O . ASP A 1 409 ? -27.928 -9.467 -37.810 1.00 72.31 409 ASP A O 1
ATOM 3343 N N . THR A 1 410 ? -27.196 -7.438 -37.232 1.00 71.62 410 THR A N 1
ATOM 3344 C CA . THR A 1 410 ? -25.851 -7.583 -37.820 1.00 71.62 410 THR A CA 1
ATOM 3345 C C . THR A 1 410 ? -24.951 -8.613 -37.125 1.00 71.62 410 THR A C 1
ATOM 3347 O O . THR A 1 410 ? -23.808 -8.810 -37.539 1.00 71.62 410 THR A O 1
ATOM 3350 N N . ARG A 1 411 ? -25.429 -9.265 -36.058 1.00 67.62 411 ARG A N 1
ATOM 3351 C CA . ARG A 1 411 ? -24.714 -10.294 -35.293 1.00 67.62 411 ARG A CA 1
ATOM 3352 C C . ARG A 1 411 ? -25.307 -11.691 -35.490 1.00 67.62 411 ARG A C 1
ATOM 3354 O O . ARG A 1 411 ? -24.560 -12.661 -35.369 1.00 67.62 411 ARG A O 1
ATOM 3361 N N . THR A 1 412 ? -26.608 -11.812 -35.763 1.00 70.12 412 THR A N 1
ATOM 3362 C CA . THR A 1 412 ? -27.280 -13.108 -36.011 1.00 70.12 412 THR A CA 1
ATOM 3363 C C . THR A 1 412 ? -27.829 -13.273 -37.432 1.00 70.12 412 THR A C 1
ATOM 3365 O O . THR A 1 412 ? -28.190 -14.386 -37.802 1.00 70.12 412 THR A O 1
ATOM 3368 N N . ASN A 1 413 ? -27.847 -12.209 -38.243 1.00 70.75 413 ASN A N 1
ATOM 3369 C CA . ASN A 1 413 ? -28.522 -12.114 -39.547 1.00 70.75 413 ASN A CA 1
ATOM 3370 C C . ASN A 1 413 ? -30.034 -12.419 -39.491 1.00 70.75 413 ASN A C 1
ATOM 3372 O O . ASN A 1 413 ? -30.647 -12.750 -40.506 1.00 70.75 413 ASN A O 1
ATOM 3376 N N . GLU A 1 414 ? -30.647 -12.300 -38.312 1.00 78.00 414 GLU A N 1
ATOM 3377 C CA . GLU A 1 414 ? -32.084 -12.489 -38.115 1.00 78.00 414 GLU A CA 1
ATOM 3378 C C . GLU A 1 414 ? -32.854 -11.219 -38.507 1.00 78.00 414 GLU A C 1
ATOM 3380 O O . GLU A 1 414 ? -32.369 -10.098 -38.333 1.00 78.00 414 GLU A O 1
ATOM 3385 N N . LYS A 1 415 ? -34.072 -11.390 -39.032 1.00 80.44 415 LYS A N 1
ATOM 3386 C CA . LYS A 1 415 ? -34.963 -10.275 -39.371 1.00 80.44 415 LYS A CA 1
ATOM 3387 C C . LYS A 1 415 ? -35.505 -9.635 -38.089 1.00 80.44 415 LYS A C 1
ATOM 3389 O O . LYS A 1 415 ? -35.977 -10.341 -37.202 1.00 80.44 415 LYS A O 1
ATOM 3394 N N . ILE A 1 416 ? -35.454 -8.310 -38.010 1.00 84.50 416 ILE A N 1
ATOM 3395 C CA . ILE A 1 416 ? -35.926 -7.513 -36.872 1.00 84.50 416 ILE A CA 1
ATOM 3396 C C . ILE A 1 416 ? -36.852 -6.395 -37.357 1.00 84.50 416 ILE A C 1
ATOM 3398 O O . ILE A 1 416 ? -36.735 -5.915 -38.485 1.00 84.50 416 ILE A O 1
ATOM 3402 N N . TYR A 1 417 ? -37.768 -5.969 -36.492 1.00 82.81 417 TYR A N 1
ATOM 3403 C CA . TYR A 1 417 ? -38.724 -4.900 -36.776 1.00 82.81 417 TYR A CA 1
ATOM 3404 C C . TYR A 1 417 ? -38.413 -3.689 -35.897 1.00 82.81 417 TYR A C 1
ATOM 3406 O O . TYR A 1 417 ? -38.283 -3.817 -34.676 1.00 82.81 417 TYR A O 1
ATOM 3414 N N . LEU A 1 418 ? -38.276 -2.516 -36.517 1.00 82.56 418 LEU A N 1
ATOM 3415 C CA . LEU A 1 418 ? -38.100 -1.236 -35.839 1.00 82.56 418 LEU A CA 1
ATOM 3416 C C . LEU A 1 418 ? -39.445 -0.531 -35.783 1.00 82.56 418 LEU A C 1
ATOM 3418 O O . LEU A 1 418 ? -40.043 -0.243 -36.814 1.00 82.56 418 LEU A O 1
ATOM 3422 N N . VAL A 1 419 ? -39.874 -0.197 -34.574 1.00 81.88 419 VAL A N 1
ATOM 3423 C CA . VAL A 1 419 ? -41.068 0.595 -34.309 1.00 81.88 419 VAL A CA 1
ATOM 3424 C C . VAL A 1 419 ? -40.647 1.976 -33.823 1.00 81.88 419 VAL A C 1
ATOM 3426 O O . VAL A 1 419 ? -39.950 2.107 -32.808 1.00 81.88 419 VAL A O 1
ATOM 3429 N N . LYS A 1 420 ? -41.080 3.017 -34.529 1.00 83.00 420 LYS A N 1
ATOM 3430 C CA . LYS A 1 420 ? -40.944 4.417 -34.115 1.00 83.00 420 LYS A CA 1
ATOM 3431 C C . LYS A 1 420 ? -42.312 4.977 -33.747 1.00 83.00 420 LYS A C 1
ATOM 3433 O O . LYS A 1 420 ? -43.317 4.616 -34.345 1.00 83.00 420 LYS A O 1
ATOM 3438 N N . VAL A 1 421 ? -42.336 5.857 -32.753 1.00 82.38 421 VAL A N 1
ATOM 3439 C CA . VAL A 1 421 ? -43.507 6.688 -32.448 1.00 82.38 421 VAL A CA 1
ATOM 3440 C C . VAL A 1 421 ? -43.340 7.966 -33.259 1.00 82.38 421 VAL A C 1
ATOM 3442 O O . VAL A 1 421 ? -42.284 8.591 -33.153 1.00 82.38 421 VAL A O 1
ATOM 3445 N N . ALA A 1 422 ? -44.330 8.334 -34.074 1.00 71.19 422 ALA A N 1
ATOM 3446 C CA . ALA A 1 422 ? -44.228 9.527 -34.923 1.00 71.19 422 ALA A CA 1
ATOM 3447 C C . ALA A 1 422 ? -44.274 10.835 -34.103 1.00 71.19 422 ALA A C 1
ATOM 3449 O O . ALA A 1 422 ? -43.720 11.862 -34.496 1.00 71.19 422 ALA A O 1
ATOM 3450 N N . GLU A 1 423 ? -44.908 10.793 -32.930 1.00 75.25 423 GLU A N 1
ATOM 3451 C CA . GLU A 1 423 ? -45.127 11.944 -32.056 1.00 75.25 423 GLU A CA 1
ATOM 3452 C C . GLU A 1 423 ? -43.983 12.194 -31.059 1.00 75.25 423 GLU A C 1
ATOM 3454 O O . GLU A 1 423 ? -43.354 11.276 -30.522 1.00 75.25 423 GLU A O 1
ATOM 3459 N N . LYS A 1 424 ? -43.746 13.474 -30.741 1.00 74.31 424 LYS A N 1
ATOM 3460 C CA . LYS A 1 424 ? -42.778 13.896 -29.717 1.00 74.31 424 LYS A CA 1
ATOM 3461 C C . LYS A 1 424 ? -43.348 13.678 -28.310 1.00 74.31 424 LYS A C 1
ATOM 3463 O O . LYS A 1 424 ? -43.961 14.570 -27.733 1.00 74.31 424 LYS A O 1
ATOM 3468 N N . LEU A 1 425 ? -43.106 12.494 -27.751 1.00 77.75 425 LEU A N 1
ATOM 3469 C CA . LEU A 1 425 ? -43.524 12.134 -26.392 1.00 77.75 425 LEU A CA 1
ATOM 3470 C C . LEU A 1 425 ? -42.841 12.977 -25.303 1.00 77.75 425 LEU A C 1
ATOM 3472 O O . LEU A 1 425 ? -41.631 13.220 -25.343 1.00 77.75 425 LEU A O 1
ATOM 3476 N N . SER A 1 426 ? -43.602 13.317 -24.257 1.00 77.50 426 SER A N 1
ATOM 3477 C CA . SER A 1 426 ? -43.045 13.834 -23.004 1.00 77.50 426 SER A CA 1
ATOM 3478 C C . SER A 1 426 ? -42.179 12.771 -22.307 1.00 77.50 426 SER A C 1
ATOM 3480 O O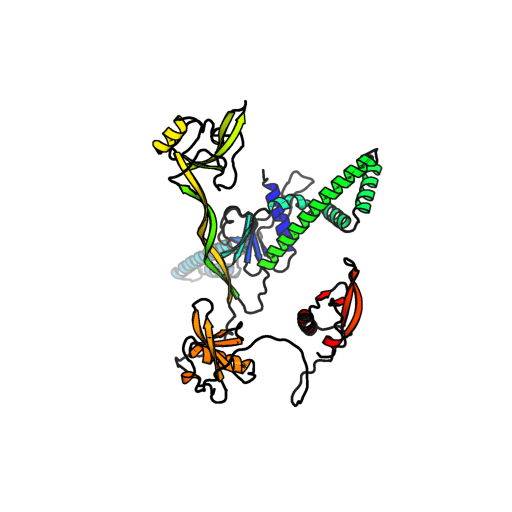 . SER A 1 426 ? -42.282 11.568 -22.574 1.00 77.50 426 SER A O 1
ATOM 3482 N N . ARG A 1 427 ? -41.338 13.188 -21.350 1.00 74.00 427 ARG A N 1
ATOM 3483 C CA . ARG A 1 427 ? -40.518 12.248 -20.563 1.00 74.00 427 ARG A CA 1
ATOM 3484 C C . ARG A 1 427 ? -41.370 11.236 -19.790 1.00 74.00 427 ARG A C 1
ATOM 3486 O O . ARG A 1 427 ? -40.938 10.096 -19.619 1.00 74.00 427 ARG A O 1
ATOM 3493 N N . GLU A 1 428 ? -42.541 11.642 -19.313 1.00 75.56 428 GLU A N 1
ATOM 3494 C CA . GLU A 1 428 ? -43.431 10.788 -18.524 1.00 75.56 428 GLU A CA 1
ATOM 3495 C C . GLU A 1 428 ? -44.178 9.796 -19.417 1.00 75.56 428 GLU A C 1
ATOM 3497 O O . GLU A 1 428 ? -44.253 8.608 -19.094 1.00 75.56 428 GLU A O 1
ATOM 3502 N N . ASP A 1 429 ? -44.633 10.240 -20.587 1.00 77.00 429 ASP A N 1
ATOM 3503 C CA . ASP A 1 429 ? -45.355 9.391 -21.537 1.00 77.00 429 ASP A CA 1
ATOM 3504 C C . ASP A 1 429 ? -44.424 8.399 -22.236 1.00 77.00 429 ASP A C 1
ATOM 3506 O O . ASP A 1 429 ? -44.767 7.226 -22.368 1.00 77.00 429 ASP A O 1
ATOM 3510 N N . TYR A 1 430 ? -43.182 8.793 -22.537 1.00 81.19 430 TYR A N 1
ATOM 3511 C CA . TYR A 1 430 ? -42.147 7.849 -22.965 1.00 81.19 430 TYR A CA 1
ATOM 3512 C C . TYR A 1 430 ? -41.913 6.730 -21.936 1.00 81.19 430 TYR A C 1
ATOM 3514 O O . TYR A 1 430 ? -41.697 5.579 -22.316 1.00 81.19 430 TYR A O 1
ATOM 3522 N N . ILE A 1 431 ? -41.974 7.017 -20.628 1.00 83.06 431 ILE A N 1
ATOM 3523 C CA . ILE A 1 431 ? -41.833 5.980 -19.592 1.00 83.06 431 ILE A CA 1
ATOM 3524 C C . ILE A 1 431 ? -43.035 5.021 -19.607 1.00 83.06 431 ILE A C 1
ATOM 3526 O O . ILE A 1 431 ? -42.828 3.816 -19.445 1.00 83.06 431 ILE A O 1
ATOM 3530 N N . LYS A 1 432 ? -44.259 5.515 -19.846 1.00 82.12 432 LYS A N 1
ATOM 3531 C CA . LYS A 1 432 ? -45.469 4.684 -20.009 1.00 82.12 432 LYS A CA 1
ATOM 3532 C C . LYS A 1 432 ? -45.358 3.790 -21.253 1.00 82.12 432 LYS A C 1
ATOM 3534 O O . LYS A 1 432 ? -45.431 2.568 -21.131 1.00 82.12 432 LYS A O 1
ATOM 3539 N N . VAL A 1 433 ? -45.059 4.373 -22.416 1.00 78.94 433 VAL A N 1
ATOM 3540 C CA . VAL A 1 433 ? -44.903 3.659 -23.699 1.00 78.94 433 VAL A CA 1
ATOM 3541 C C . VAL A 1 433 ? -43.777 2.620 -23.635 1.00 78.94 433 VAL A C 1
ATOM 3543 O O . VAL A 1 433 ? -43.959 1.484 -24.059 1.00 78.94 433 VAL A O 1
ATOM 3546 N N . ASN A 1 434 ? -42.632 2.943 -23.029 1.00 82.12 434 ASN A N 1
ATOM 3547 C CA . ASN A 1 434 ? -41.515 2.006 -22.861 1.00 82.12 434 ASN A CA 1
ATOM 3548 C C . ASN A 1 434 ? -41.837 0.860 -21.879 1.00 82.12 434 ASN A C 1
ATOM 3550 O O . ASN A 1 434 ? -41.321 -0.243 -22.044 1.00 82.12 434 ASN A O 1
ATOM 3554 N N . LYS A 1 435 ? -42.688 1.078 -20.864 1.00 84.25 435 LYS A N 1
ATOM 3555 C CA . LYS A 1 435 ? -43.203 -0.019 -20.022 1.00 84.25 435 LYS A CA 1
ATOM 3556 C C . LYS A 1 435 ? -44.117 -0.946 -20.827 1.00 84.25 435 LYS A C 1
ATOM 3558 O O . LYS A 1 435 ? -43.908 -2.154 -20.786 1.00 84.25 435 LYS A O 1
ATOM 3563 N N . TYR A 1 436 ? -45.056 -0.384 -21.588 1.00 80.19 436 TYR A N 1
ATOM 3564 C CA . TYR A 1 436 ? -45.980 -1.150 -22.426 1.00 80.19 436 TYR A CA 1
ATOM 3565 C C . TYR A 1 436 ? -45.258 -1.956 -23.519 1.00 80.19 436 TYR A C 1
ATOM 3567 O O . TYR A 1 436 ? -45.447 -3.166 -23.628 1.00 80.19 436 TYR A O 1
ATOM 3575 N N . ILE A 1 437 ? -44.347 -1.324 -24.265 1.00 82.00 437 ILE A N 1
ATOM 3576 C CA . ILE A 1 437 ? -43.569 -1.998 -25.314 1.00 82.00 437 ILE A CA 1
ATOM 3577 C C . ILE A 1 437 ? -42.732 -3.151 -24.736 1.00 82.00 437 ILE A C 1
ATOM 3579 O O . ILE A 1 437 ? -42.628 -4.202 -25.361 1.00 82.00 437 ILE A O 1
ATOM 3583 N N . LYS A 1 438 ? -42.217 -3.013 -23.507 1.00 83.50 438 LYS A N 1
ATOM 3584 C CA . LYS A 1 438 ? -41.549 -4.118 -22.802 1.00 83.50 438 LYS A CA 1
ATOM 3585 C C . LYS A 1 438 ? -42.490 -5.249 -22.397 1.00 83.50 438 LYS A C 1
ATOM 3587 O O . LYS A 1 438 ? -42.062 -6.398 -22.452 1.00 83.50 438 LYS A O 1
ATOM 3592 N N . SER A 1 439 ? -43.735 -4.967 -22.000 1.00 80.25 439 SER A N 1
ATOM 3593 C CA . SER A 1 439 ? -44.699 -6.035 -21.686 1.00 80.25 439 SER A CA 1
ATOM 3594 C C . SER A 1 439 ? -45.116 -6.843 -22.917 1.00 80.25 439 SER A C 1
ATOM 3596 O O . SER A 1 439 ? -45.368 -8.034 -22.779 1.00 80.25 439 SER A O 1
ATOM 3598 N N . ILE A 1 440 ? -45.093 -6.247 -24.115 1.00 79.06 440 ILE A N 1
ATOM 3599 C CA . ILE A 1 440 ? -45.293 -6.958 -25.394 1.00 79.06 440 ILE A CA 1
ATOM 3600 C C . ILE A 1 440 ? -43.977 -7.463 -26.030 1.00 79.06 440 ILE A C 1
ATOM 3602 O O . ILE A 1 440 ? -43.938 -7.794 -27.210 1.00 79.06 440 ILE A O 1
ATOM 3606 N N . GLY A 1 441 ? -42.883 -7.532 -25.259 1.00 79.06 441 GLY A N 1
ATOM 3607 C CA . GLY A 1 441 ? -41.623 -8.176 -25.662 1.00 79.06 441 GLY A CA 1
ATOM 3608 C C . GLY A 1 441 ? -40.635 -7.326 -26.475 1.00 79.06 441 GLY A C 1
ATOM 3609 O O . GLY A 1 441 ? -39.558 -7.818 -26.818 1.00 79.06 441 GLY A O 1
ATOM 3610 N N . GLY A 1 442 ? -40.948 -6.059 -26.759 1.00 84.56 442 GLY A N 1
ATOM 3611 C CA . GLY A 1 442 ? -40.054 -5.129 -27.453 1.00 84.56 442 GLY A CA 1
ATOM 3612 C C . GLY A 1 442 ? -39.070 -4.404 -26.523 1.00 84.56 442 GLY A C 1
ATOM 3613 O O . GLY A 1 442 ? -39.259 -4.322 -25.307 1.00 84.56 442 GLY A O 1
ATOM 3614 N N . TYR A 1 443 ? -38.002 -3.822 -27.079 1.00 86.00 443 TYR A N 1
ATOM 3615 C CA . TYR A 1 443 ? -37.040 -3.025 -26.301 1.00 86.00 443 TYR A CA 1
ATOM 3616 C C . TYR A 1 443 ? -36.498 -1.810 -27.059 1.00 86.00 443 TYR A C 1
ATOM 3618 O O . TYR A 1 443 ? -36.228 -1.870 -28.251 1.00 86.00 443 TYR A O 1
ATOM 3626 N N . TYR A 1 444 ? -36.277 -0.690 -26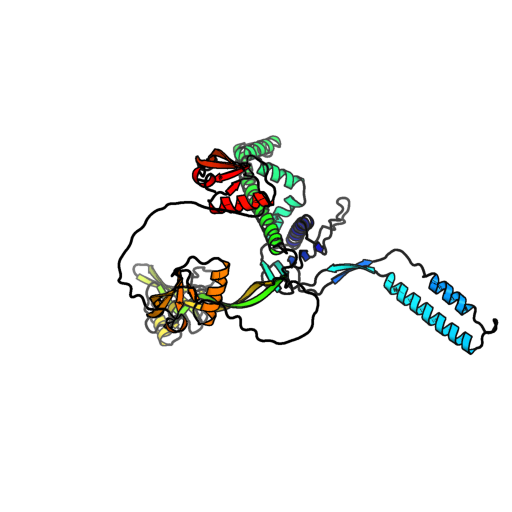.365 1.00 86.25 444 TYR A N 1
ATOM 3627 C CA . TYR A 1 444 ? -35.716 0.509 -26.995 1.00 86.25 444 TYR A CA 1
ATOM 3628 C C . TYR A 1 444 ? -34.215 0.369 -27.299 1.00 86.25 444 TYR A C 1
ATOM 3630 O O . TYR A 1 444 ? -33.404 0.168 -26.389 1.00 86.25 444 TYR A O 1
ATOM 3638 N N . SER A 1 445 ? -33.831 0.556 -28.563 1.00 82.44 445 SER A N 1
ATOM 3639 C CA . SER A 1 445 ? -32.437 0.625 -29.000 1.00 82.44 445 SER A CA 1
ATOM 3640 C C . SER A 1 445 ? -31.951 2.066 -29.078 1.00 82.44 445 SER A C 1
ATOM 3642 O O . SER A 1 445 ? -32.385 2.846 -29.924 1.00 82.44 445 SER A O 1
ATOM 3644 N N . LYS A 1 446 ? -30.954 2.396 -28.251 1.00 81.50 446 LYS A N 1
ATOM 3645 C CA . LYS A 1 446 ? -30.253 3.688 -28.310 1.00 81.50 446 LYS A CA 1
ATOM 3646 C C . LYS A 1 446 ? -29.446 3.895 -29.595 1.00 81.50 446 LYS A C 1
ATOM 3648 O O . LYS A 1 446 ? -29.130 5.032 -29.899 1.00 81.50 446 LYS A O 1
ATOM 3653 N N . PHE A 1 447 ? -29.091 2.822 -30.308 1.00 77.06 447 PHE A N 1
ATOM 3654 C CA . PHE A 1 447 ? -28.281 2.892 -31.532 1.00 77.06 447 PHE A CA 1
ATOM 3655 C C . PHE A 1 447 ? -29.132 3.052 -32.795 1.00 77.06 447 PHE A C 1
ATOM 3657 O O . PHE A 1 447 ? -28.719 3.725 -33.730 1.00 77.06 447 PHE A O 1
ATOM 3664 N N . LYS A 1 448 ? -30.321 2.435 -32.825 1.00 78.56 448 LYS A N 1
ATOM 3665 C CA . LYS A 1 448 ? -31.276 2.538 -33.944 1.00 78.56 448 LYS A CA 1
ATOM 3666 C C . LYS A 1 448 ? -32.359 3.607 -33.710 1.00 78.56 448 LYS A C 1
ATOM 3668 O O . LYS A 1 448 ? -33.178 3.842 -34.591 1.00 78.56 448 LYS A O 1
ATOM 3673 N N . HIS A 1 449 ? -32.370 4.237 -32.529 1.00 82.25 449 HIS A N 1
ATOM 3674 C CA . HIS A 1 449 ? -33.346 5.246 -32.093 1.00 82.25 449 HIS A CA 1
ATOM 3675 C C . HIS A 1 449 ? -34.815 4.815 -32.280 1.00 82.25 449 HIS A C 1
ATOM 3677 O O . HIS A 1 449 ? -35.682 5.623 -32.603 1.00 82.25 449 HIS A O 1
ATOM 3683 N N . ALA A 1 450 ? -35.088 3.527 -32.063 1.00 86.25 450 ALA A N 1
ATOM 3684 C CA . ALA A 1 450 ? -36.383 2.884 -32.270 1.00 86.25 450 ALA A CA 1
ATOM 3685 C C . ALA A 1 450 ? -36.576 1.732 -31.271 1.00 86.25 450 ALA A C 1
ATOM 3687 O O . ALA A 1 450 ? -35.609 1.246 -30.670 1.00 86.25 450 ALA A O 1
ATOM 3688 N N . PHE A 1 451 ? -37.813 1.275 -31.104 1.00 87.19 451 PHE A N 1
ATOM 3689 C CA . PHE A 1 451 ? -38.119 0.048 -30.377 1.00 87.19 451 PHE A CA 1
ATOM 3690 C C . PHE A 1 451 ? -37.928 -1.162 -31.294 1.00 87.19 451 PHE A C 1
ATOM 3692 O O . PHE A 1 451 ? -38.419 -1.171 -32.414 1.00 87.19 451 PHE A O 1
ATOM 3699 N N . LEU A 1 452 ? -37.195 -2.170 -30.831 1.00 85.56 452 LEU A N 1
ATOM 3700 C CA . LEU A 1 452 ? -36.893 -3.388 -31.571 1.00 85.56 452 LEU A CA 1
ATOM 3701 C C . LEU A 1 452 ? -37.790 -4.539 -31.130 1.00 85.56 452 LEU A C 1
ATOM 3703 O O . LEU A 1 452 ? -37.935 -4.789 -29.930 1.00 85.56 452 LEU A O 1
ATOM 3707 N N . PHE A 1 453 ? -38.308 -5.264 -32.116 1.00 83.25 453 PHE A N 1
ATOM 3708 C CA . PHE A 1 453 ? -39.055 -6.506 -31.961 1.00 83.25 453 PHE A CA 1
ATOM 3709 C C . PHE A 1 453 ? -38.434 -7.613 -32.823 1.00 83.25 453 PHE A C 1
ATOM 3711 O O . PHE A 1 453 ? -37.892 -7.352 -33.899 1.00 83.25 453 PHE A O 1
ATOM 3718 N N . LYS A 1 454 ? -38.504 -8.856 -32.332 1.00 80.50 454 LYS A N 1
ATOM 3719 C CA . LYS A 1 454 ? -38.045 -10.059 -33.052 1.00 80.50 454 LYS A CA 1
ATOM 3720 C C . LYS A 1 454 ? -39.110 -10.645 -33.979 1.00 80.50 454 LYS A C 1
ATOM 3722 O O . LYS A 1 454 ? -38.786 -11.258 -34.987 1.00 80.50 454 LYS A O 1
ATOM 3727 N N . GLU A 1 455 ? -40.369 -10.463 -33.612 1.00 76.44 455 GLU A N 1
ATOM 3728 C CA . GLU A 1 455 ? -41.543 -10.883 -34.371 1.00 76.44 455 GLU A CA 1
ATOM 3729 C C . GLU A 1 455 ? -42.310 -9.635 -34.807 1.00 76.44 455 GLU A C 1
ATOM 3731 O O . GLU A 1 455 ? -42.097 -8.556 -34.251 1.00 76.44 455 GLU A O 1
ATOM 3736 N N . ASP A 1 456 ? -43.155 -9.768 -35.825 1.00 71.50 456 ASP A N 1
ATOM 3737 C CA . ASP A 1 456 ? -43.857 -8.643 -36.444 1.00 71.50 456 ASP A CA 1
ATOM 3738 C C . ASP A 1 456 ? -44.900 -8.044 -35.471 1.00 71.50 456 ASP A C 1
ATOM 3740 O O . ASP A 1 456 ? -45.900 -8.703 -35.173 1.00 71.50 456 ASP A O 1
ATOM 3744 N N . PRO A 1 457 ? -44.699 -6.819 -34.943 1.00 71.75 457 PRO A N 1
ATOM 3745 C CA . PRO A 1 457 ? -45.558 -6.262 -33.904 1.00 71.75 457 PRO A CA 1
ATOM 3746 C C . PRO A 1 457 ? -46.821 -5.596 -34.470 1.00 71.75 457 PRO A C 1
ATOM 3748 O O . PRO A 1 457 ? -47.622 -5.073 -33.696 1.00 71.75 457 PRO A O 1
ATOM 3751 N N . THR A 1 458 ? -47.020 -5.587 -35.795 1.00 66.88 458 THR A N 1
ATOM 3752 C CA . THR A 1 458 ? -48.122 -4.869 -36.458 1.00 66.88 458 THR A CA 1
ATOM 3753 C C . THR A 1 458 ? -49.508 -5.276 -35.934 1.00 66.88 458 THR A C 1
ATOM 3755 O O . THR A 1 458 ? -50.374 -4.417 -35.776 1.00 66.88 458 THR A O 1
ATOM 3758 N N . THR A 1 459 ? -49.716 -6.546 -35.569 1.00 61.31 459 THR A N 1
ATOM 3759 C CA . THR A 1 459 ? -50.979 -7.038 -34.976 1.00 61.31 459 THR A CA 1
ATOM 3760 C C . THR A 1 459 ? -51.157 -6.687 -33.496 1.00 61.31 459 THR A C 1
ATOM 3762 O O . THR A 1 459 ? -52.285 -6.662 -33.014 1.00 61.31 459 THR A O 1
ATOM 3765 N N . LEU A 1 460 ? -50.067 -6.407 -32.774 1.00 67.62 460 LEU A N 1
ATOM 3766 C CA . LEU A 1 460 ? -50.075 -6.031 -31.354 1.00 67.62 460 LEU A CA 1
ATOM 3767 C C . LEU A 1 460 ? -50.188 -4.512 -31.155 1.00 67.62 460 LEU A C 1
ATOM 3769 O O . LEU A 1 460 ? -50.653 -4.065 -30.111 1.00 67.62 460 LEU A O 1
ATOM 3773 N N . LEU A 1 461 ? -49.764 -3.731 -32.154 1.00 63.66 461 LEU A N 1
ATOM 3774 C CA . LEU A 1 461 ? -49.764 -2.262 -32.154 1.00 63.66 461 LEU A CA 1
ATOM 3775 C C . LEU A 1 461 ? -50.842 -1.638 -33.057 1.00 63.66 461 LEU A C 1
ATOM 3777 O O . LEU A 1 461 ? -50.937 -0.417 -33.131 1.00 63.66 461 LEU A O 1
ATOM 3781 N N . ASN A 1 462 ? -51.654 -2.465 -33.724 1.00 56.47 462 ASN A N 1
ATOM 3782 C CA . ASN A 1 462 ? -52.825 -2.057 -34.510 1.00 56.47 462 ASN A CA 1
ATOM 3783 C C . ASN A 1 462 ? -52.519 -1.009 -35.611 1.00 56.47 462 ASN A C 1
ATOM 3785 O O . ASN A 1 462 ? -53.315 -0.109 -35.880 1.00 56.47 462 ASN A O 1
ATOM 3789 N N . CYS A 1 463 ? -51.346 -1.117 -36.242 1.00 50.94 463 CYS A N 1
ATOM 3790 C CA . CYS A 1 463 ? -50.837 -0.185 -37.254 1.00 50.94 463 CYS A CA 1
ATOM 3791 C C . CYS A 1 463 ? -50.756 -0.828 -38.657 1.00 50.94 463 CYS A C 1
ATOM 3793 O O . CYS A 1 463 ? -51.101 -1.992 -38.843 1.00 50.94 463 CYS A O 1
ATOM 3795 N N . SER A 1 464 ? -50.340 -0.069 -39.677 1.00 41.62 464 SER A N 1
ATOM 3796 C CA . SER A 1 464 ? -50.169 -0.553 -41.062 1.00 41.62 464 SER A CA 1
ATOM 3797 C C . SER A 1 464 ? -48.721 -0.378 -41.521 1.00 41.62 464 SER A C 1
ATOM 3799 O O . SER A 1 464 ? -48.077 0.606 -41.162 1.00 41.62 464 SER A O 1
ATOM 3801 N N . LYS A 1 465 ? -48.196 -1.330 -42.304 1.00 39.75 465 LYS A N 1
ATOM 3802 C CA . LYS A 1 465 ? -46.803 -1.299 -42.783 1.00 39.75 465 LYS A CA 1
ATOM 3803 C C . LYS A 1 465 ? -46.566 -0.163 -43.780 1.00 39.75 465 LYS A C 1
ATOM 3805 O O . LYS A 1 465 ? -47.388 0.059 -44.665 1.00 39.75 465 LYS A O 1
ATOM 3810 N N . VAL A 1 466 ? -45.401 0.477 -43.678 1.00 39.06 466 VAL A N 1
ATOM 3811 C CA . VAL A 1 466 ? -44.887 1.421 -44.679 1.00 39.06 466 VAL A CA 1
ATOM 3812 C C . VAL A 1 466 ? -43.589 0.852 -45.248 1.00 39.06 466 VAL A C 1
ATOM 3814 O O . VAL A 1 466 ? -42.561 0.815 -44.573 1.00 39.06 466 VAL A O 1
ATOM 3817 N N . GLU A 1 467 ? -43.638 0.378 -46.492 1.00 29.69 467 GLU A N 1
ATOM 3818 C CA . GLU A 1 467 ? -42.448 -0.082 -47.211 1.00 29.69 467 GLU A CA 1
ATOM 3819 C C . GLU A 1 467 ? -41.543 1.117 -47.529 1.00 29.69 467 GLU A C 1
ATOM 3821 O O . GLU A 1 467 ? -41.999 2.128 -48.061 1.00 29.69 467 GLU A O 1
ATOM 3826 N N . THR A 1 468 ? -40.255 1.022 -47.189 1.00 25.97 468 THR A N 1
ATOM 3827 C CA . THR A 1 468 ? -39.277 2.098 -47.409 1.00 25.97 468 THR A CA 1
ATOM 3828 C C . THR A 1 468 ? -38.257 1.684 -48.463 1.00 25.97 468 THR A C 1
ATOM 3830 O O . THR A 1 468 ? -37.582 0.666 -48.321 1.00 25.97 468 THR A O 1
ATOM 3833 N N . VAL A 1 469 ? -38.133 2.491 -49.518 1.00 25.83 469 VAL A N 1
ATOM 3834 C CA . VAL A 1 469 ? -37.101 2.333 -50.551 1.00 25.83 469 VAL A CA 1
ATOM 3835 C C . VAL A 1 469 ? -35.812 3.018 -50.084 1.00 25.83 469 VAL A C 1
ATOM 3837 O O . VAL A 1 469 ? -35.847 4.066 -49.442 1.00 25.83 469 VAL A O 1
ATOM 3840 N N . THR A 1 470 ? -34.673 2.399 -50.380 1.00 28.95 470 THR A N 1
ATOM 3841 C CA . THR A 1 470 ? -33.319 2.850 -50.026 1.00 28.95 470 THR A CA 1
ATOM 3842 C C . THR A 1 470 ? -32.874 4.094 -50.796 1.00 28.95 470 THR A C 1
ATOM 3844 O O . THR A 1 470 ? -33.014 4.077 -52.014 1.00 28.95 470 THR A O 1
ATOM 3847 N N . GLU A 1 471 ? -32.208 5.059 -50.138 1.00 25.52 471 GLU A N 1
ATOM 3848 C CA . GLU A 1 471 ? -30.938 5.653 -50.620 1.00 25.52 471 GLU A CA 1
ATOM 3849 C C . GLU A 1 471 ? -30.221 6.572 -49.592 1.00 25.52 471 GLU A C 1
ATOM 3851 O O . GLU A 1 471 ? -30.623 6.678 -48.435 1.00 25.52 471 GLU A O 1
ATOM 3856 N N . THR A 1 472 ? -29.077 7.100 -50.033 1.00 24.84 472 THR A N 1
ATOM 3857 C CA . THR A 1 472 ? -27.810 7.469 -49.365 1.00 24.84 472 THR A CA 1
ATOM 3858 C C . THR A 1 472 ? -27.756 8.818 -48.598 1.00 24.84 472 THR A C 1
ATOM 3860 O O . THR A 1 472 ? -28.698 9.598 -48.589 1.00 24.84 472 THR A O 1
ATOM 3863 N N . GLU A 1 473 ? -26.605 9.044 -47.943 1.00 29.69 473 GLU A N 1
ATOM 3864 C CA . GLU A 1 473 ? -26.047 10.242 -47.266 1.00 29.69 473 GLU A CA 1
ATOM 3865 C C . GLU A 1 473 ? -26.626 11.647 -47.575 1.00 29.69 473 GLU A C 1
ATOM 3867 O O . GLU A 1 473 ? -26.737 12.024 -48.733 1.00 29.69 473 GLU A O 1
ATOM 3872 N N . GLU A 1 474 ? -26.807 12.488 -46.534 1.00 22.19 474 GLU A N 1
ATOM 3873 C CA . GLU A 1 474 ? -25.987 13.704 -46.280 1.00 22.19 474 GLU A CA 1
ATOM 3874 C C . GLU A 1 474 ? -26.389 14.464 -44.977 1.00 22.19 474 GLU A C 1
ATOM 3876 O O . GLU A 1 474 ? -27.398 14.182 -44.332 1.00 22.19 474 GLU A O 1
ATOM 3881 N N . LYS A 1 475 ? -25.541 15.415 -44.556 1.00 26.45 475 LYS A N 1
ATOM 3882 C CA . LYS A 1 475 ? -25.734 16.467 -43.515 1.00 26.45 475 LYS A CA 1
ATOM 3883 C C . LYS A 1 475 ? -25.965 17.802 -44.284 1.00 26.45 475 LYS A C 1
ATOM 3885 O O . LYS A 1 475 ? -25.404 17.849 -45.376 1.00 26.45 475 LYS A O 1
ATOM 3890 N N . PRO A 1 476 ? -26.585 18.914 -43.783 1.00 28.89 476 PRO A N 1
ATOM 3891 C CA . PRO A 1 476 ? -26.425 19.452 -42.413 1.00 28.89 476 PRO A CA 1
ATOM 3892 C C . PRO A 1 476 ? -27.552 20.400 -41.850 1.00 28.89 476 PRO A C 1
ATOM 3894 O O . PRO A 1 476 ? -28.603 20.575 -42.449 1.00 28.89 476 PRO A O 1
ATOM 3897 N N . THR A 1 477 ? -27.238 21.071 -40.723 1.00 21.31 477 THR A N 1
ATOM 3898 C CA . THR A 1 477 ? -27.670 22.439 -40.297 1.00 21.31 477 THR A CA 1
ATOM 3899 C C . THR A 1 477 ? -29.066 22.694 -39.670 1.00 21.31 477 THR A C 1
ATOM 3901 O O . THR A 1 477 ? -29.998 21.905 -39.759 1.00 21.31 477 THR A O 1
ATOM 3904 N N . GLU A 1 478 ? -29.079 23.801 -38.914 1.00 24.73 478 GLU A N 1
ATOM 3905 C CA . GLU A 1 478 ? -30.066 24.495 -38.062 1.00 24.73 478 GLU A CA 1
ATOM 3906 C C . GLU A 1 478 ? -31.325 24.995 -38.848 1.00 24.73 478 GLU A C 1
ATOM 3908 O O . GLU A 1 478 ? -31.441 24.704 -40.033 1.00 24.73 478 GLU A O 1
ATOM 3913 N N . THR A 1 479 ? -32.340 25.706 -38.318 1.00 21.47 479 THR A N 1
ATOM 3914 C CA . THR A 1 479 ? -32.444 26.611 -37.143 1.00 21.47 479 THR A CA 1
ATOM 3915 C C . THR A 1 479 ? -33.927 26.865 -36.762 1.00 21.47 479 THR A C 1
ATOM 3917 O O . THR A 1 479 ? -34.769 26.795 -37.649 1.00 21.47 479 THR A O 1
ATOM 3920 N N . THR A 1 480 ? -34.201 27.211 -35.484 1.00 22.00 480 THR A N 1
ATOM 3921 C CA . THR A 1 480 ? -35.295 28.100 -34.960 1.00 22.00 480 THR A CA 1
ATOM 3922 C C . THR A 1 480 ? -36.794 27.854 -35.353 1.00 22.00 480 THR A C 1
ATOM 3924 O O . THR A 1 480 ? -37.097 27.034 -36.204 1.00 22.00 480 THR A O 1
ATOM 3927 N N . GLU A 1 481 ? -37.849 28.406 -34.714 1.00 27.19 481 GLU A N 1
ATOM 3928 C CA . GLU A 1 481 ? -38.003 29.423 -33.646 1.00 27.19 481 GLU A CA 1
ATOM 3929 C C . GLU A 1 481 ? -39.336 29.291 -32.837 1.00 27.19 481 GLU A C 1
ATOM 3931 O O . GLU A 1 481 ? -40.312 28.722 -33.316 1.00 27.19 481 GLU A O 1
ATOM 3936 N N . THR A 1 482 ? -39.314 29.834 -31.608 1.00 22.78 482 THR A N 1
ATOM 3937 C CA . THR A 1 482 ? -40.359 30.478 -30.751 1.00 22.78 482 THR A CA 1
ATOM 3938 C C . THR A 1 482 ? -41.843 30.061 -30.592 1.00 22.78 482 THR A C 1
ATOM 3940 O O . THR A 1 482 ? -42.615 29.970 -31.538 1.00 22.78 482 THR A O 1
ATOM 3943 N N . ALA A 1 483 ? -42.247 30.175 -29.307 1.00 25.84 483 ALA A N 1
ATOM 3944 C CA . ALA A 1 483 ? -43.503 30.739 -28.753 1.00 25.84 483 ALA A CA 1
ATOM 3945 C C . ALA A 1 483 ? -44.811 29.903 -28.853 1.00 25.84 483 ALA A C 1
ATOM 3947 O O . ALA A 1 483 ? -44.984 29.101 -29.761 1.00 25.84 483 ALA A O 1
ATOM 3948 N N . THR A 1 484 ? -45.764 29.986 -27.906 1.00 23.41 484 THR A N 1
ATOM 3949 C CA . THR A 1 484 ? -46.043 31.047 -26.902 1.00 23.41 484 THR A CA 1
ATOM 3950 C C . THR A 1 484 ? -46.524 30.473 -25.550 1.00 23.41 484 THR A C 1
ATOM 3952 O O . THR A 1 484 ? -47.081 29.380 -25.496 1.00 23.41 484 THR A O 1
ATOM 3955 N N . GLU A 1 485 ? -46.319 31.228 -24.463 1.00 27.86 485 GLU A N 1
ATOM 3956 C CA . GLU A 1 485 ? -46.799 30.988 -23.080 1.00 27.86 485 GLU A CA 1
ATOM 3957 C C . GLU A 1 485 ? -48.325 31.283 -22.944 1.00 27.86 485 GLU A C 1
ATOM 3959 O O . GLU A 1 485 ? -48.959 31.582 -23.953 1.00 27.86 485 GLU A O 1
ATOM 3964 N N . THR A 1 486 ? -49.053 31.237 -21.812 1.00 25.39 486 THR A N 1
ATOM 3965 C CA . THR A 1 486 ? -48.840 31.319 -20.331 1.00 25.39 486 THR A CA 1
ATOM 3966 C C . THR A 1 486 ? -50.171 30.834 -19.658 1.00 25.39 486 THR A C 1
ATOM 3968 O O . THR A 1 486 ? -51.058 30.405 -20.401 1.00 25.39 486 THR A O 1
ATOM 3971 N N . PRO A 1 487 ? -50.485 31.010 -18.344 1.00 35.78 487 PRO A N 1
ATOM 3972 C CA . PRO A 1 487 ? -49.733 31.005 -17.066 1.00 35.78 487 PRO A CA 1
ATOM 3973 C C . PRO A 1 487 ? -50.254 29.863 -16.124 1.00 35.78 487 PRO A C 1
ATOM 3975 O O . PRO A 1 487 ? -51.104 29.087 -16.542 1.00 35.78 487 PRO A O 1
ATOM 3978 N N . GLN A 1 488 ? -49.861 29.605 -14.865 1.00 26.81 488 GLN A N 1
ATOM 3979 C CA . GLN A 1 488 ? -49.178 30.290 -13.737 1.00 26.81 488 GLN A CA 1
ATOM 3980 C C . GLN A 1 488 ? -48.666 29.148 -12.774 1.00 26.81 488 GLN A C 1
ATOM 3982 O O . GLN A 1 488 ? -48.965 27.987 -13.043 1.00 26.81 488 GLN A O 1
ATOM 3987 N N . GLN A 1 489 ? -47.930 29.290 -11.656 1.00 29.39 489 GLN A N 1
ATOM 3988 C CA . GLN A 1 489 ? -47.455 30.447 -10.887 1.00 29.39 489 GLN A CA 1
ATOM 3989 C C . GLN A 1 489 ? -46.128 30.156 -10.120 1.00 29.39 489 GLN A C 1
ATOM 3991 O O . GLN A 1 489 ? -46.082 29.284 -9.262 1.00 29.39 489 GLN A O 1
ATOM 3996 N N . GLU A 1 490 ? -45.083 30.924 -10.442 1.00 25.75 490 GLU A N 1
ATOM 3997 C CA . GLU A 1 490 ? -44.067 31.565 -9.567 1.00 25.75 490 GLU A CA 1
ATOM 3998 C C . GLU A 1 490 ? -43.400 30.832 -8.370 1.00 25.75 490 GLU A C 1
ATOM 4000 O O . GLU A 1 490 ? -43.948 30.761 -7.276 1.00 25.75 490 GLU A O 1
ATOM 4005 N N . GLU A 1 491 ? -42.088 30.584 -8.506 1.00 27.39 491 GLU A N 1
ATOM 4006 C CA . GLU A 1 491 ? -41.079 31.204 -7.621 1.00 27.39 491 GLU A CA 1
ATOM 4007 C C . GLU A 1 491 ? -40.022 31.901 -8.505 1.00 27.39 491 GLU A C 1
ATOM 4009 O O . GLU A 1 491 ? -39.557 31.343 -9.501 1.00 27.39 491 GLU A O 1
ATOM 4014 N N . THR A 1 492 ? -39.669 33.151 -8.196 1.00 29.75 492 THR A N 1
ATOM 4015 C CA . THR A 1 492 ? -38.873 34.016 -9.086 1.00 29.75 492 THR A CA 1
ATOM 4016 C C . THR A 1 492 ? -37.362 33.788 -8.957 1.00 29.75 492 THR A C 1
ATOM 4018 O O . THR A 1 492 ? -36.751 34.262 -7.996 1.00 29.75 492 THR A O 1
ATOM 4021 N N . LYS A 1 493 ? -36.722 33.166 -9.959 1.00 37.16 493 LYS A N 1
ATOM 4022 C CA . LYS A 1 493 ? -35.256 33.232 -10.132 1.00 37.16 493 LYS A CA 1
ATOM 4023 C C . LYS A 1 493 ? -34.860 34.511 -10.877 1.00 37.16 493 LYS A C 1
ATOM 4025 O O . LYS A 1 493 ? -35.409 34.817 -11.932 1.00 37.16 493 LYS A O 1
ATOM 4030 N N . GLN A 1 494 ? -33.911 35.260 -10.318 1.00 41.50 494 GLN A N 1
ATOM 4031 C CA . GLN A 1 494 ? -33.387 36.494 -10.913 1.00 41.50 494 GLN A CA 1
ATOM 4032 C C . GLN A 1 494 ? -32.495 36.188 -12.128 1.00 41.50 494 GLN A C 1
ATOM 4034 O O . GLN A 1 494 ? -31.743 35.214 -12.118 1.00 41.50 494 GLN A O 1
ATOM 4039 N N . SER A 1 495 ? -32.540 37.039 -13.157 1.00 49.53 495 SER A N 1
ATOM 4040 C CA . SER A 1 495 ? -31.627 36.964 -14.304 1.00 49.53 495 SER A CA 1
ATOM 4041 C C . SER A 1 495 ? -30.201 37.324 -13.876 1.00 49.53 495 SER A C 1
ATOM 4043 O O . SER A 1 495 ? -29.938 38.458 -13.471 1.00 49.53 495 SER A O 1
ATOM 4045 N N . ILE A 1 496 ? -29.284 36.364 -13.967 1.00 63.69 496 ILE A N 1
ATOM 4046 C CA . ILE A 1 496 ? -27.870 36.544 -13.621 1.00 63.69 496 ILE A CA 1
ATOM 4047 C C . ILE A 1 496 ? -27.131 37.032 -14.866 1.00 63.69 496 ILE A C 1
ATOM 4049 O O . ILE A 1 496 ? -27.041 36.304 -15.854 1.00 63.69 496 ILE A O 1
ATOM 4053 N N . ASN A 1 497 ? -26.597 38.250 -14.804 1.00 68.94 497 ASN A N 1
ATOM 4054 C CA . ASN A 1 497 ? -25.730 38.794 -15.846 1.00 68.94 497 ASN A CA 1
ATOM 4055 C C . ASN A 1 497 ? -24.303 38.245 -15.702 1.00 68.94 497 ASN A C 1
ATOM 4057 O O . ASN A 1 497 ? -23.851 37.936 -14.593 1.00 68.94 497 ASN A O 1
ATOM 4061 N N . TYR A 1 498 ? -23.601 38.127 -16.830 1.00 78.88 498 TYR A N 1
ATOM 4062 C CA . TYR A 1 498 ? -22.241 37.602 -16.895 1.00 78.88 498 TYR A CA 1
ATOM 4063 C C . TYR A 1 498 ? -21.308 38.575 -17.615 1.00 78.88 498 TYR A C 1
ATOM 4065 O O . TYR A 1 498 ? -21.581 38.999 -18.738 1.00 78.88 498 TYR A O 1
ATOM 4073 N N . ASN A 1 499 ? -20.160 38.839 -17.003 1.00 77.50 499 ASN A N 1
ATOM 4074 C CA . ASN A 1 499 ? -19.046 39.539 -17.615 1.00 77.50 499 ASN A CA 1
ATOM 4075 C C . ASN A 1 499 ? -18.138 38.535 -18.339 1.00 77.50 499 ASN A C 1
ATOM 4077 O O . ASN A 1 499 ? -17.755 37.513 -17.760 1.00 77.50 499 ASN A O 1
ATOM 4081 N N . ILE A 1 500 ? -17.797 38.817 -19.598 1.00 83.81 500 ILE A N 1
ATOM 4082 C CA . ILE A 1 500 ? -16.966 37.960 -20.449 1.00 83.81 500 ILE A CA 1
ATOM 4083 C C . ILE A 1 500 ? -15.680 38.718 -20.784 1.00 83.81 500 ILE A C 1
ATOM 4085 O O . ILE A 1 500 ? -15.717 39.793 -21.378 1.00 83.81 500 ILE A O 1
ATOM 4089 N N . THR A 1 501 ? -14.533 38.152 -20.408 1.00 83.00 501 THR A N 1
ATOM 4090 C CA . THR A 1 501 ? -13.209 38.757 -20.621 1.00 83.00 501 THR A CA 1
ATOM 4091 C C . THR A 1 501 ? -12.263 37.801 -21.342 1.00 83.00 501 THR A C 1
ATOM 4093 O O . THR A 1 501 ? -12.288 36.591 -21.115 1.00 83.00 501 THR A O 1
ATOM 4096 N N . GLU A 1 502 ? -11.418 38.339 -22.221 1.00 84.62 502 GLU A N 1
ATOM 4097 C CA . GLU A 1 502 ? -10.380 37.574 -22.916 1.00 84.62 502 GLU A CA 1
ATOM 4098 C C . GLU A 1 502 ? -9.081 37.546 -22.092 1.00 84.62 502 GLU A C 1
ATOM 4100 O O . GLU A 1 502 ? -8.640 38.570 -21.571 1.00 84.62 502 GLU A O 1
ATOM 4105 N N . ASP A 1 503 ? -8.446 36.378 -21.996 1.00 81.88 503 ASP A N 1
ATOM 4106 C CA . ASP A 1 503 ? -7.166 36.173 -21.311 1.00 81.88 503 ASP A CA 1
ATOM 4107 C C . ASP A 1 503 ? -6.298 35.149 -22.078 1.00 81.88 503 ASP A C 1
ATOM 4109 O O . ASP A 1 503 ? -6.731 34.516 -23.045 1.00 81.88 503 ASP A O 1
ATOM 4113 N N . THR A 1 504 ? -5.047 34.961 -21.659 1.00 79.81 504 THR A N 1
ATOM 4114 C CA . THR A 1 504 ? -4.107 34.011 -22.273 1.00 79.81 504 THR A CA 1
ATOM 4115 C C . THR A 1 504 ? -3.649 32.948 -21.277 1.00 79.81 504 THR A C 1
ATOM 4117 O O . THR A 1 504 ? -3.287 33.213 -20.130 1.00 79.81 504 THR A O 1
ATOM 4120 N N . HIS A 1 505 ? -3.662 31.687 -21.708 1.00 73.00 505 HIS A N 1
ATOM 4121 C CA . HIS A 1 505 ? -3.335 30.562 -20.843 1.00 73.00 505 HIS A CA 1
ATOM 4122 C C . HIS A 1 505 ? -1.825 30.500 -20.557 1.00 73.00 505 HIS A C 1
ATOM 4124 O O . HIS A 1 505 ? -1.028 30.102 -21.410 1.00 73.00 505 HIS A O 1
ATOM 4130 N N . THR A 1 506 ? -1.441 30.824 -19.320 1.00 71.19 506 THR A N 1
ATOM 4131 C CA . THR A 1 506 ? -0.052 31.068 -18.869 1.00 71.19 506 THR A CA 1
ATOM 4132 C C . THR A 1 506 ? 0.970 29.958 -19.143 1.00 71.19 506 THR A C 1
ATOM 4134 O O . THR A 1 506 ? 2.168 30.220 -19.094 1.00 71.19 506 THR A O 1
ATOM 4137 N N . LYS A 1 507 ? 0.536 28.723 -19.435 1.00 66.94 507 LYS A N 1
ATOM 4138 C CA . LYS A 1 507 ? 1.421 27.587 -19.765 1.00 66.94 507 LYS A CA 1
ATOM 4139 C C . LYS A 1 507 ? 1.470 27.209 -21.247 1.00 66.94 507 LYS A C 1
ATOM 4141 O O . LYS A 1 507 ? 2.304 26.391 -21.617 1.00 66.94 507 LYS A O 1
ATOM 4146 N N . THR A 1 508 ? 0.559 27.718 -22.078 1.00 72.81 508 THR A N 1
ATOM 4147 C CA . THR A 1 508 ? 0.445 27.306 -23.495 1.00 72.81 508 THR A CA 1
ATOM 4148 C C . THR A 1 508 ? 0.279 28.466 -24.475 1.00 72.81 508 THR A C 1
ATOM 4150 O O . THR A 1 508 ? 0.271 28.222 -25.676 1.00 72.81 508 THR A O 1
ATOM 4153 N N . GLY A 1 509 ? 0.103 29.702 -23.997 1.00 73.81 509 GLY A N 1
ATOM 4154 C CA . GLY A 1 509 ? -0.127 30.887 -24.832 1.00 73.81 509 GLY A CA 1
ATOM 4155 C C . GLY A 1 509 ? -1.482 30.918 -25.554 1.00 73.81 509 GLY A C 1
ATOM 4156 O O . GLY A 1 509 ? -1.744 31.846 -26.309 1.00 73.81 509 GLY A O 1
ATOM 4157 N N . ALA A 1 510 ? -2.350 29.923 -25.343 1.00 77.81 510 ALA A N 1
ATOM 4158 C CA . ALA A 1 510 ? -3.644 29.844 -26.014 1.00 77.81 510 ALA A CA 1
ATOM 4159 C C . ALA A 1 510 ? -4.619 30.911 -25.485 1.00 77.81 510 ALA A C 1
ATOM 4161 O O . ALA A 1 510 ? -4.717 31.097 -24.270 1.00 77.81 510 ALA A O 1
ATOM 4162 N N . LYS A 1 511 ? -5.366 31.559 -26.389 1.00 85.00 511 LYS A N 1
ATOM 4163 C CA . LYS A 1 511 ? -6.478 32.457 -26.041 1.00 85.00 511 LYS A CA 1
ATOM 4164 C C . LYS A 1 511 ? -7.555 31.674 -25.279 1.00 85.00 511 LYS A C 1
ATOM 4166 O O . LYS A 1 511 ? -7.909 30.563 -25.677 1.00 85.00 511 LYS A O 1
ATOM 4171 N N . ILE A 1 512 ? -8.047 32.245 -24.186 1.00 87.12 512 ILE A N 1
ATOM 4172 C CA . ILE A 1 512 ? -9.115 31.701 -23.344 1.00 87.12 512 ILE A CA 1
ATOM 4173 C C . ILE A 1 512 ? -10.101 32.813 -22.982 1.00 87.12 512 ILE A C 1
ATOM 4175 O O . ILE A 1 512 ? -9.738 33.985 -22.944 1.00 87.12 512 ILE A O 1
ATOM 4179 N N . TRP A 1 513 ? -11.338 32.430 -22.688 1.00 86.06 513 TRP A N 1
ATOM 4180 C CA . TRP A 1 513 ? -12.403 33.354 -22.303 1.00 86.06 513 TRP A CA 1
ATOM 4181 C C . TRP A 1 513 ? -12.857 33.049 -20.882 1.00 86.06 513 TRP A C 1
ATOM 4183 O O . TRP A 1 513 ? -13.090 31.886 -20.546 1.00 86.06 513 TRP A O 1
ATOM 4193 N N . ILE A 1 514 ? -12.942 34.075 -20.040 1.00 85.56 514 ILE A N 1
ATOM 4194 C CA . ILE A 1 514 ? -13.330 33.978 -18.633 1.00 85.56 514 ILE A CA 1
ATOM 4195 C C . ILE A 1 514 ? -14.704 34.622 -18.476 1.00 85.56 514 ILE A C 1
ATOM 4197 O O . ILE A 1 514 ? -14.867 35.814 -18.725 1.00 85.56 514 ILE A O 1
ATOM 4201 N N . VAL A 1 515 ? -15.673 33.813 -18.054 1.00 84.75 515 VAL A N 1
ATOM 4202 C CA . VAL A 1 515 ? -17.060 34.208 -17.800 1.00 84.75 515 VAL A CA 1
ATOM 4203 C C . VAL A 1 515 ? -17.293 34.230 -16.293 1.00 84.75 515 VAL A C 1
ATOM 4205 O O . VAL A 1 515 ? -17.216 33.183 -15.643 1.00 84.75 515 VAL A O 1
ATOM 4208 N N . SER A 1 516 ? -17.601 35.395 -15.735 1.00 82.62 516 SER A N 1
ATOM 4209 C CA . SER A 1 516 ? -17.890 35.566 -14.306 1.00 82.62 516 SER A CA 1
ATOM 4210 C C . SER A 1 516 ? -19.270 36.200 -14.117 1.00 82.62 516 SER A C 1
ATOM 4212 O O . SER A 1 516 ? -19.591 37.141 -14.836 1.00 82.62 516 SER A O 1
ATOM 4214 N N . PRO A 1 517 ? -20.110 35.702 -13.191 1.00 80.56 517 PRO A N 1
ATOM 4215 C CA . PRO A 1 517 ? -21.374 36.358 -12.865 1.00 80.56 517 PRO A CA 1
ATOM 4216 C C . PRO A 1 517 ? -21.107 37.703 -12.175 1.00 80.56 517 PRO A C 1
ATOM 4218 O O . PRO A 1 517 ? -20.189 37.803 -11.360 1.00 80.56 517 PRO A O 1
ATOM 4221 N N . ASP A 1 518 ? -21.926 38.714 -12.466 1.00 71.12 518 ASP A N 1
ATOM 4222 C CA . ASP A 1 518 ? -21.792 40.053 -11.864 1.00 71.12 518 ASP A CA 1
ATOM 4223 C C . ASP A 1 518 ? -22.205 40.093 -10.377 1.00 71.12 518 ASP A C 1
ATOM 4225 O O . ASP A 1 518 ? -21.922 41.060 -9.668 1.00 71.12 518 ASP A O 1
ATOM 4229 N N . THR A 1 519 ? -22.877 39.046 -9.888 1.00 72.69 519 THR A N 1
ATOM 4230 C CA . THR A 1 519 ? -23.342 38.904 -8.502 1.00 72.69 519 THR A CA 1
ATOM 4231 C C . THR A 1 519 ? -22.813 37.625 -7.852 1.00 72.69 519 THR A C 1
ATOM 4233 O O . THR A 1 519 ? -22.629 36.594 -8.504 1.00 72.69 519 THR A O 1
ATOM 4236 N N . GLU A 1 520 ? -22.575 37.669 -6.535 1.00 69.19 520 GLU A N 1
ATOM 4237 C CA . GLU A 1 520 ? -22.194 36.474 -5.777 1.00 69.19 520 GLU A CA 1
ATOM 4238 C C . GLU A 1 520 ? -23.361 35.481 -5.710 1.00 69.19 520 GLU A C 1
ATOM 4240 O O . GLU A 1 520 ? -24.418 35.750 -5.138 1.00 69.19 520 GLU A O 1
ATOM 4245 N N . LEU A 1 521 ? -23.155 34.310 -6.308 1.00 76.25 521 LEU A N 1
ATOM 4246 C CA . LEU A 1 521 ? -24.163 33.262 -6.401 1.00 76.25 521 LEU A CA 1
ATOM 4247 C C . LEU A 1 521 ? -24.244 32.439 -5.116 1.00 76.25 521 LEU A C 1
ATOM 4249 O O . LEU A 1 521 ? -23.225 32.029 -4.553 1.00 76.25 521 LEU A O 1
ATOM 4253 N N . ASN A 1 522 ? -25.465 32.091 -4.705 1.00 77.50 522 ASN A N 1
ATOM 4254 C CA . ASN A 1 522 ? -25.650 31.110 -3.642 1.00 77.50 522 ASN A CA 1
ATOM 4255 C C . ASN A 1 522 ? -25.182 29.705 -4.089 1.00 77.50 522 ASN A C 1
ATOM 4257 O O . ASN A 1 522 ? -24.975 29.410 -5.270 1.00 77.50 522 ASN A O 1
ATOM 4261 N N . LYS A 1 523 ? -25.026 28.801 -3.117 1.00 74.38 523 LYS A N 1
ATOM 4262 C CA . LYS A 1 523 ? -24.462 27.458 -3.328 1.00 74.38 523 LYS A CA 1
ATOM 4263 C C . LYS A 1 523 ? -25.275 26.577 -4.293 1.00 74.38 523 LYS A C 1
ATOM 4265 O O . LYS A 1 523 ? -24.692 25.674 -4.893 1.00 74.38 523 LYS A O 1
ATOM 4270 N N . GLN A 1 524 ? -26.585 26.802 -4.427 1.00 74.25 524 GLN A N 1
ATOM 4271 C CA . GLN A 1 524 ? -27.452 26.043 -5.335 1.00 74.25 524 GLN A CA 1
ATOM 4272 C C . GLN A 1 524 ? -27.345 26.582 -6.766 1.00 74.25 524 GLN A C 1
ATOM 4274 O O . GLN A 1 524 ? -27.000 25.817 -7.667 1.00 74.25 524 GLN A O 1
ATOM 4279 N N . ASP A 1 525 ? -27.499 27.892 -6.962 1.00 76.62 525 ASP A N 1
ATOM 4280 C CA . ASP A 1 525 ? -27.413 28.518 -8.289 1.00 76.62 525 ASP A CA 1
ATOM 4281 C C . ASP A 1 525 ? -26.006 28.387 -8.893 1.00 76.62 525 ASP A C 1
ATOM 4283 O O . ASP A 1 525 ? -25.853 28.070 -10.074 1.00 76.62 525 ASP A O 1
ATOM 4287 N N . PHE A 1 526 ? -24.952 28.492 -8.074 1.00 82.25 526 PHE A N 1
ATOM 4288 C CA . PHE A 1 526 ? -23.585 28.200 -8.513 1.00 82.25 526 PHE A CA 1
ATOM 4289 C C . PHE A 1 526 ? -23.415 26.743 -8.981 1.00 82.25 526 PHE A C 1
ATOM 4291 O O . PHE A 1 526 ? -22.685 26.473 -9.938 1.00 82.25 526 PHE A O 1
ATOM 4298 N N . ALA A 1 527 ? -24.082 25.782 -8.331 1.00 78.88 527 ALA A N 1
ATOM 4299 C CA . ALA A 1 527 ? -24.026 24.376 -8.726 1.00 78.88 527 ALA A CA 1
ATOM 4300 C C . ALA A 1 527 ? -24.809 24.102 -10.022 1.00 78.88 527 ALA A C 1
ATOM 4302 O O . ALA A 1 527 ? -24.369 23.279 -10.829 1.00 78.88 527 ALA A O 1
ATOM 4303 N N . GLU A 1 528 ? -25.925 24.798 -10.249 1.00 81.00 528 GLU A N 1
ATOM 4304 C CA . GLU A 1 528 ? -26.676 24.758 -11.508 1.00 81.00 528 GLU A CA 1
ATOM 4305 C C . GLU A 1 528 ? -25.878 25.372 -12.664 1.00 81.00 528 GLU A C 1
ATOM 4307 O O . GLU A 1 528 ? -25.664 24.703 -13.677 1.00 81.00 528 GLU A O 1
ATOM 4312 N N . ILE A 1 529 ? -25.340 26.584 -12.495 1.00 81.25 529 ILE A N 1
ATOM 4313 C CA . ILE A 1 529 ? -24.517 27.257 -13.514 1.00 81.25 529 ILE A CA 1
ATOM 4314 C C . ILE A 1 529 ? -23.261 26.443 -13.824 1.00 81.25 529 ILE A C 1
ATOM 4316 O O . ILE A 1 529 ? -22.934 26.227 -14.990 1.00 81.25 529 ILE A O 1
ATOM 4320 N N . LYS A 1 530 ? -22.607 25.861 -12.810 1.00 83.00 530 LYS A N 1
ATOM 4321 C CA . LYS A 1 530 ? -21.473 24.952 -13.023 1.00 83.00 530 LYS A CA 1
ATOM 4322 C C . LYS A 1 530 ? -21.846 23.702 -13.825 1.00 83.00 530 LYS A C 1
ATOM 4324 O O . LYS A 1 530 ? -21.006 23.213 -14.578 1.00 83.00 530 LYS A O 1
ATOM 4329 N N . ARG A 1 531 ? -23.075 23.184 -13.705 1.00 81.38 531 ARG A N 1
ATOM 4330 C CA . ARG A 1 531 ? -23.573 22.085 -14.554 1.00 81.38 531 ARG A CA 1
ATOM 4331 C C . ARG A 1 531 ? -23.858 22.568 -15.982 1.00 81.38 531 ARG A C 1
ATOM 4333 O O . ARG A 1 531 ? -23.381 21.925 -16.914 1.00 81.38 531 ARG A O 1
ATOM 4340 N N . LYS A 1 532 ? -24.545 23.708 -16.150 1.00 82.25 532 LYS A N 1
ATOM 4341 C CA . LYS A 1 532 ? -24.855 24.333 -17.455 1.00 82.25 532 LYS A CA 1
ATOM 4342 C C . LYS A 1 532 ? -23.580 24.638 -18.251 1.00 82.25 532 LYS A C 1
ATOM 4344 O O . LYS A 1 532 ? -23.464 24.287 -19.422 1.00 82.25 532 LYS A O 1
ATOM 4349 N N . PHE A 1 533 ? -22.571 25.219 -17.607 1.00 84.94 533 PHE A N 1
ATOM 4350 C CA . PHE A 1 533 ? -21.324 25.583 -18.279 1.00 84.94 533 PHE A CA 1
ATOM 4351 C C . PHE A 1 533 ? -20.422 24.366 -18.527 1.00 84.94 533 PHE A C 1
ATOM 4353 O O . PHE A 1 533 ? -19.751 24.324 -19.554 1.00 84.94 533 PHE A O 1
ATOM 4360 N N . ALA A 1 534 ? -20.482 23.322 -17.689 1.00 82.19 534 ALA A N 1
ATOM 4361 C CA . ALA A 1 534 ? -19.811 22.052 -17.978 1.00 82.19 534 ALA A CA 1
ATOM 4362 C C . ALA A 1 534 ? -20.372 21.354 -19.233 1.00 82.19 534 ALA A C 1
ATOM 4364 O O . ALA A 1 534 ? -19.596 20.774 -19.994 1.00 82.19 534 ALA A O 1
ATOM 4365 N N . THR A 1 535 ? -21.683 21.444 -19.507 1.00 84.56 535 THR A N 1
ATOM 4366 C CA . THR A 1 535 ? -22.247 20.973 -20.790 1.00 84.56 535 THR A CA 1
ATOM 4367 C C . THR A 1 535 ? -21.782 21.802 -21.990 1.00 84.56 535 THR A C 1
ATOM 4369 O O . THR A 1 535 ? -21.639 21.253 -23.078 1.00 84.56 535 THR A O 1
ATOM 4372 N N . LEU A 1 536 ? -21.433 23.075 -21.780 1.00 81.81 536 LEU A N 1
ATOM 4373 C CA . LEU A 1 536 ? -20.803 23.959 -22.770 1.00 81.81 536 LEU A CA 1
ATOM 4374 C C . LEU A 1 536 ? -19.257 23.845 -22.794 1.00 81.81 536 LEU A C 1
ATOM 4376 O O . LEU A 1 536 ? -18.574 24.694 -23.362 1.00 81.81 536 LEU A O 1
ATOM 4380 N N . GLN A 1 537 ? -18.683 22.797 -22.189 1.00 82.69 537 GLN A N 1
ATOM 4381 C CA . GLN A 1 537 ? -17.233 22.550 -22.064 1.00 82.69 537 GLN A CA 1
ATOM 4382 C C . GLN A 1 537 ? -16.432 23.610 -21.274 1.00 82.69 537 GLN A C 1
ATOM 4384 O O . GLN A 1 537 ? -15.199 23.565 -21.260 1.00 82.69 537 GLN A O 1
ATOM 4389 N N . GLY A 1 538 ? -17.107 24.529 -20.581 1.00 84.06 538 GLY A N 1
ATOM 4390 C CA . GLY A 1 538 ? -16.494 25.473 -19.653 1.00 84.06 538 GLY A CA 1
ATOM 4391 C C . GLY A 1 538 ? -16.173 24.828 -18.303 1.00 84.06 538 GLY A C 1
ATOM 4392 O O . GLY A 1 538 ? -16.887 23.941 -17.830 1.00 84.06 538 GLY A O 1
ATOM 4393 N N . PHE A 1 539 ? -15.105 25.279 -17.644 1.00 85.56 539 PHE A N 1
ATOM 4394 C CA . PHE A 1 539 ? -14.722 24.787 -16.315 1.00 85.56 539 PHE A CA 1
ATOM 4395 C C . PHE A 1 539 ? -14.430 25.933 -15.345 1.00 85.56 539 PHE A C 1
ATOM 4397 O O . PHE A 1 539 ? -13.783 26.915 -15.693 1.00 85.56 539 PHE A O 1
ATOM 4404 N N . TYR A 1 540 ? -14.895 25.810 -14.100 1.00 87.81 540 TYR A N 1
ATOM 4405 C CA . TYR A 1 540 ? -14.662 26.837 -13.084 1.00 87.81 540 TYR A CA 1
ATOM 4406 C C . TYR A 1 540 ? -13.205 26.852 -12.608 1.00 87.81 540 TYR A C 1
ATOM 4408 O O . TYR A 1 540 ? -12.673 25.814 -12.205 1.00 87.81 540 TYR A O 1
ATOM 4416 N N . SER A 1 541 ? -12.597 28.036 -12.580 1.00 83.00 541 SER A N 1
ATOM 4417 C CA . SER A 1 541 ? -11.278 28.290 -12.010 1.00 83.00 541 SER A CA 1
ATOM 4418 C C . SER A 1 541 ? -11.404 29.178 -10.778 1.00 83.00 541 SER A C 1
ATOM 4420 O O . SER A 1 541 ? -11.731 30.359 -10.879 1.00 83.00 541 SER A O 1
ATOM 4422 N N . SER A 1 542 ? -11.070 28.632 -9.608 1.00 79.00 542 SER A N 1
ATOM 4423 C CA . SER A 1 542 ? -10.987 29.410 -8.366 1.00 79.00 542 SER A CA 1
ATOM 4424 C C . SER A 1 542 ? -9.869 30.456 -8.388 1.00 79.00 542 SER A C 1
ATOM 4426 O O . SER A 1 542 ? -9.972 31.443 -7.679 1.00 79.00 542 SER A O 1
ATOM 4428 N N . PHE A 1 543 ? -8.827 30.271 -9.207 1.00 76.69 543 PHE A N 1
ATOM 4429 C CA . PHE A 1 543 ? -7.715 31.222 -9.338 1.00 76.69 543 PHE A CA 1
ATOM 4430 C C . PHE A 1 543 ? -8.064 32.445 -10.202 1.00 76.69 543 PHE A C 1
ATOM 4432 O O . PHE A 1 543 ? -7.459 33.501 -10.055 1.00 76.69 543 PHE A O 1
ATOM 4439 N N . LYS A 1 544 ? -9.026 32.300 -11.121 1.00 78.12 544 LYS A N 1
ATOM 4440 C CA . LYS A 1 544 ? -9.522 33.387 -11.982 1.00 78.12 544 LYS A CA 1
ATOM 4441 C C . LYS A 1 544 ? -10.922 33.873 -11.586 1.00 78.12 544 LYS A C 1
ATOM 4443 O O . LYS A 1 544 ? -11.457 34.733 -12.267 1.00 78.12 544 LYS A O 1
ATOM 4448 N N . HIS A 1 545 ? -11.499 33.320 -10.513 1.00 78.75 545 HIS A N 1
ATOM 4449 C CA . HIS A 1 545 ? -12.847 33.623 -10.015 1.00 78.75 545 HIS A CA 1
ATOM 4450 C C . HIS A 1 545 ? -13.918 33.640 -11.126 1.00 78.75 545 HIS A C 1
ATOM 4452 O O . HIS A 1 545 ? -14.764 34.530 -11.196 1.00 78.75 545 HIS A O 1
ATOM 4458 N N . GLY A 1 546 ? -13.862 32.645 -12.018 1.00 84.38 546 GLY A N 1
ATOM 4459 C CA . GLY A 1 546 ? -14.680 32.598 -13.228 1.00 84.38 546 GLY A CA 1
ATOM 4460 C C . GLY A 1 546 ? -14.605 31.261 -13.960 1.00 84.38 546 GLY A C 1
ATOM 4461 O O . GLY A 1 546 ? -13.779 30.394 -13.652 1.00 84.38 546 GLY A O 1
ATOM 4462 N N . PHE A 1 547 ? -15.491 31.081 -14.931 1.00 88.38 547 PHE A N 1
ATOM 4463 C CA . PHE A 1 547 ? -15.571 29.901 -15.784 1.00 88.38 547 PHE A CA 1
ATOM 4464 C C . PHE A 1 547 ? -14.757 30.106 -17.059 1.00 88.38 547 PHE A C 1
ATOM 4466 O O . PHE A 1 547 ? -14.970 31.068 -17.788 1.00 88.38 547 PHE A O 1
ATOM 4473 N N . ILE A 1 548 ? -13.822 29.197 -17.323 1.00 86.06 548 ILE A N 1
ATOM 4474 C CA . ILE A 1 548 ? -12.891 29.283 -18.445 1.00 86.06 548 ILE A CA 1
ATOM 4475 C C . ILE A 1 548 ? -13.411 28.457 -19.622 1.00 86.06 548 ILE A C 1
ATOM 4477 O O . ILE A 1 548 ? -13.659 27.256 -19.483 1.00 86.06 548 ILE A O 1
ATOM 4481 N N . PHE A 1 549 ? -13.489 29.095 -20.786 1.00 87.12 549 PHE A N 1
ATOM 4482 C CA . PHE A 1 549 ? -13.818 28.507 -22.080 1.00 87.12 549 PHE A CA 1
ATOM 4483 C C . PHE A 1 549 ? -12.627 28.625 -23.046 1.00 87.12 549 PHE A C 1
ATOM 4485 O O . PHE A 1 549 ? -11.778 29.510 -22.925 1.00 87.12 549 PHE A O 1
ATOM 4492 N N . LYS A 1 550 ? -12.547 27.700 -24.011 1.00 85.81 550 LYS A N 1
ATOM 4493 C CA . LYS A 1 550 ? -11.504 27.671 -25.063 1.00 85.81 550 LYS A CA 1
ATOM 4494 C C . LYS A 1 550 ? -11.921 28.373 -26.361 1.00 85.81 550 LYS A C 1
ATOM 4496 O O . LYS A 1 550 ? -11.157 28.401 -27.319 1.00 85.81 550 LYS A O 1
ATOM 4501 N N . TYR A 1 551 ? -13.146 28.872 -26.392 1.00 83.88 551 TYR A N 1
ATOM 4502 C CA . TYR A 1 551 ? -13.807 29.565 -27.488 1.00 83.88 551 TYR A CA 1
ATOM 4503 C C . TYR A 1 551 ? -14.670 30.671 -26.863 1.00 83.88 551 TYR A C 1
ATOM 4505 O O . TYR A 1 551 ? -14.895 30.630 -25.651 1.00 83.88 551 TYR A O 1
ATOM 4513 N N . ASP A 1 552 ? -15.100 31.653 -27.651 1.00 82.62 552 ASP A N 1
ATOM 4514 C CA . ASP A 1 552 ? -15.963 32.737 -27.168 1.00 82.62 552 ASP A CA 1
ATOM 4515 C C . ASP A 1 552 ? -17.387 32.194 -26.927 1.00 82.62 552 ASP A C 1
ATOM 4517 O O . ASP A 1 552 ? -18.008 31.710 -27.876 1.00 82.62 552 ASP A O 1
ATOM 4521 N N . PRO A 1 553 ? -17.905 32.195 -25.684 1.00 78.31 553 PRO A N 1
ATOM 4522 C CA . PRO A 1 553 ? -19.212 31.633 -25.376 1.00 78.31 553 PRO A CA 1
ATOM 4523 C C . PRO A 1 553 ? -20.356 32.653 -25.506 1.00 78.31 553 PRO A C 1
ATOM 4525 O O . PRO A 1 553 ? -21.488 32.297 -25.187 1.00 78.31 553 PRO A O 1
ATOM 4528 N N . THR A 1 554 ? -20.097 33.898 -25.933 1.00 78.50 554 THR A N 1
ATOM 4529 C CA . THR A 1 554 ? -21.073 35.008 -25.904 1.00 78.50 554 THR A CA 1
ATOM 4530 C C . THR A 1 554 ? -22.411 34.654 -26.566 1.00 78.50 554 THR A C 1
ATOM 4532 O O . THR A 1 554 ? -23.462 34.843 -25.951 1.00 78.50 554 THR A O 1
ATOM 4535 N N . ASP A 1 555 ? -22.391 34.039 -27.751 1.00 69.50 555 ASP A N 1
ATOM 4536 C CA . ASP A 1 555 ? -23.605 33.656 -28.495 1.00 69.50 555 ASP A CA 1
ATOM 4537 C C . ASP A 1 555 ? -24.401 32.507 -27.835 1.00 69.50 555 ASP A C 1
ATOM 4539 O O . ASP A 1 555 ? -25.614 32.385 -28.014 1.00 69.50 555 ASP A O 1
ATOM 4543 N N . LEU A 1 556 ? -23.730 31.666 -27.036 1.00 70.69 556 LEU A N 1
ATOM 4544 C CA . LEU A 1 556 ? -24.336 30.541 -26.302 1.00 70.69 556 LEU A CA 1
ATOM 4545 C C . LEU A 1 556 ? -24.844 30.936 -24.908 1.00 70.69 556 LEU A C 1
ATOM 4547 O O . LEU A 1 556 ? -25.512 30.141 -24.244 1.00 70.69 556 LEU A O 1
ATOM 4551 N N . LEU A 1 557 ? -24.490 32.133 -24.436 1.00 67.69 557 LEU A N 1
ATOM 4552 C CA . LEU A 1 557 ? -24.918 32.681 -23.148 1.00 67.69 557 LEU A CA 1
ATOM 4553 C C . LEU A 1 557 ? -26.085 33.665 -23.292 1.00 67.69 557 LEU A C 1
ATOM 4555 O O . LEU A 1 557 ? -26.814 33.868 -22.327 1.00 67.69 557 LEU A O 1
ATOM 4559 N N . THR A 1 558 ? -26.294 34.235 -24.481 1.00 54.94 558 THR A N 1
ATOM 4560 C CA . THR A 1 558 ? -27.430 35.118 -24.804 1.00 54.94 558 THR A CA 1
ATOM 4561 C C . THR A 1 558 ? -28.695 34.372 -25.241 1.00 54.94 558 THR A C 1
ATOM 4563 O O . THR A 1 558 ? -29.779 34.947 -25.201 1.00 54.94 558 THR A O 1
ATOM 4566 N N . THR A 1 559 ? -28.591 33.094 -25.618 1.00 41.84 559 THR A N 1
ATOM 4567 C CA . THR A 1 559 ? -29.715 32.235 -26.049 1.00 41.84 559 THR A CA 1
ATOM 4568 C C . THR A 1 559 ? -30.293 31.337 -24.939 1.00 41.84 559 THR A C 1
ATOM 4570 O O . THR A 1 559 ? -31.072 30.430 -25.241 1.00 41.84 559 THR A O 1
ATOM 4573 N N . ALA A 1 560 ? -29.903 31.528 -23.669 1.00 37.94 560 ALA A N 1
ATOM 4574 C CA . ALA A 1 560 ? -29.942 30.460 -22.658 1.00 37.94 560 ALA A CA 1
ATOM 4575 C C . ALA A 1 560 ? -30.487 30.838 -21.273 1.00 37.94 560 ALA A C 1
ATOM 4577 O O . ALA A 1 560 ? -30.236 31.953 -20.783 1.00 37.94 560 ALA A O 1
#